Protein AF-A0A2Z6SCY9-F1 (afdb_monomer_lite)

Foldseek 3Di:
DDDDDDDDDDDDDDDDDDDDDDDDDDDDDDDDDDDDDDPPVNVVQVLQLVLLCLLCVLVVHDSVVRDRQPDVVSSVVSVVVSVVSVVVVVVVVVVVVVVPDDDDDDPPVVVVVVVVVVVVVVQVLQLVLLCLLCVLVVHDSVPRDRQPDPVSSVVSVVVSVVSVVVVVVVVVQVLQLVLLCLLCVLVVHDSVVGDRQPDPVSSVVSVVSSVVSVVVVVVVVVVVVVVVVVVVVVVVVVVVVVVVVVVVVVPPPDPDDDDDDPVVVVVVVVVVVVVPDDDDDDDDPPPPPPPPDDQFFEEEEEQAFDPQSQVVVLVQLLLLVLAVHAYEYFQDDPACPSVCCVVVVCVLVAPCDQDPVVDRGRRHDHDGDDPDDPLRQGFEYEYEAYDPPCVNRPPSVSSLVSLLVVLVVCQVLLHEYEAEANRLVSVQVSLVWDKDFWFLQADPDDWDQDSHRATPPQAFAFFKDFDCPDPLVCQLPNPPPDSPDDDPDGDTFHGHHRMATDPVDGRPQKDQGMWTHHDPRHDDPGDTDGRTRAWMWGPDGRTYIRGNTDLSSADPPPPSNSSSSSNSNSSSVSRRVSSVVSVVVVVVVVVVVVVVVVVVVVVVVVVVVPPPPVVVVVVVVVVDDPDDDPPPPPDDDDDDDDDPDDDDDDDDPPPVVVVVVVVVVVVVVPPPPPPPPPDDDDDDDDDDDDDDDDDDDDDPDPDPDDDPVVVVVVVVVVVVVVVVVVVVVVVVPPDDDDD

InterPro domains:
  IPR011697 Peptidase C26 [PF07722] (396-552)
  IPR029062 Class I glutamine amidotransferase-like [G3DSA:3.40.50.880] (366-578)
  IPR029062 Class I glutamine amidotransferase-like [SSF52317] (380-576)

Radius of gyration: 39.44 Å; chains: 1; bounding box: 108×110×144 Å

Organism: NCBI:txid94130

Secondary structure (DSSP, 8-state):
-----PPPP-PPPP-------------------------HHHHHHHHHHHHHHHHHHHHTS-GGGSPP--SHHHHHHHHHHHHHHHHHHHHHHHHHTTSS---S--HHHHHHHHHHHHHHHHHHHHHHHHHHHHHHHTS-GGGSPP--SHHHHHHHHHHHHHHHHHHHHHHHHHHHHHHHHHHHHHHTS-GGGSPP--SHHHHHHHHHHHHHHHHHHHHHHHHHHHHHHHHHHHHHHHHHHHHHHHHHHT------------HHHHHHHHHHHTTS------S-------PPP-PPPPEEEE----TTSHHHHHHHHHHHHHH---EEEES-SS-THHHHHHHH-GGG----SS-BTTB-SPPPPEE------TT----EEEE----S-GGGSTTHHHHHHHHHHHHHHHHHHT--EEEETHHHHHHHHHTT--EEE-SS-B-SS--EE-TTSPEE---EEEEEEE-TTSHHHHHHH-TT--TT---SSPPEEE-B-SEEE-TTS--TTEEEEEEEE--TTPPTT--PPTT-EEEEEESSSS-EEEESS-GGG--TTSTTHHHHHHHHHHHHHHHHHHHHHHHHHHHHHHHHHHHHHHHHHHHHHHHHHSS--HHHHHHHHHTS-----TTSSSS--------SS--------SHHHHHHHHHHHHGGGSSSSSSSS-----------------------S--SS-SHHHHHHHHHHHHHHHHHHHHHHHHHHS-----

Sequence (739 aa):
MSYSTKAKKKRLPKNDSIKDWDTETLVSFDGVYSQGMSSHQARSAELRQRVRKRLAELRGVDPNSIPYPRSNIDLTEYEKEIQYLEGKLLFCQANSAKQVHYPHSGILEHINLEEKSHQARSAELRQQVRNRLAELKNVDPSSIPYPRSNIKLTEYENEIQYLEENSHQARSAELRQQVRNRLAELKGVDPNSIPYPRSNIKLTEYENKILRLEIEERGCQERLQLEKLEKKLKELEDQEKNSFNNLKKYSIVDNRAYRFSDDNKEQNQNIIDNLGTVGSDNNKIKLSRRIPAKFDAIVDISYREDKEGKSAFWDHYTFQRITHYPTRVVGTTNDAKLLKDVIYDITYGLPISPTDSYNFKPTPPILKLYPYPSNDLHGLLLIPGSHSNISECPNYEVRKRNEEKLINDAWNRGRPVLGICDGALEIWKLFGGKEVKVHHHSWEMMPYLTKNGRVGHNVTMHGLRIHSSSMLADAMYGKTINKNSTFVTPPVTNSVHTTAMCSSIIPSNMKIVARSSQCDKKPINREPEDNVTEAVETCYGAPMLLIQWHPEAFNSDDRDGKYHQNILIYMAKAGDTYYWKQKMHLELKNEFRLENKFSRLSSFNILKSDIPSLEQKINEYDNKSDMPSYKQKINDKTDIPSLKQKISENDNKSDMLNLKQKLTNEGKKYQSTTEEQAEHQTSSQFSLNQAVNFVPVFSHVYSYYDTSKMNEIAKKNDAEKTKQINSTFRKAHSGKWDE

pLDDT: mean 73.48, std 23.64, range [25.78, 98.69]

Structure (mmCIF, N/CA/C/O backbone):
data_AF-A0A2Z6SCY9-F1
#
_entry.id   AF-A0A2Z6SCY9-F1
#
loop_
_atom_site.group_PDB
_atom_site.id
_atom_site.type_symbol
_atom_site.label_atom_id
_atom_site.label_alt_id
_atom_site.label_comp_id
_atom_site.label_asym_id
_atom_site.label_entity_id
_atom_site.label_seq_id
_atom_site.pdbx_PDB_ins_code
_atom_site.Cartn_x
_atom_site.Cartn_y
_atom_site.Cartn_z
_atom_site.occupancy
_atom_site.B_iso_or_equiv
_atom_site.auth_seq_id
_atom_site.auth_comp_id
_atom_site.auth_asym_id
_atom_site.auth_atom_id
_atom_site.pdbx_PDB_model_num
ATOM 1 N N . MET A 1 1 ? -70.497 -52.153 9.130 1.00 38.00 1 MET A N 1
ATOM 2 C CA . MET A 1 1 ? -69.418 -52.992 9.691 1.00 38.00 1 MET A CA 1
ATOM 3 C C . MET A 1 1 ? -68.566 -52.122 10.598 1.00 38.00 1 MET A C 1
ATOM 5 O O . MET A 1 1 ? -68.105 -51.075 10.174 1.00 38.00 1 MET A O 1
ATOM 9 N N . SER A 1 2 ? -68.511 -52.509 11.867 1.00 30.36 2 SER A N 1
ATOM 10 C CA . SER A 1 2 ? -67.968 -51.796 13.030 1.00 30.36 2 SER A CA 1
ATOM 11 C C . SER A 1 2 ? -66.671 -52.471 13.468 1.00 30.36 2 SER A C 1
ATOM 13 O O . SER A 1 2 ? -66.671 -53.689 13.422 1.00 30.36 2 SER A O 1
ATOM 15 N N . TYR A 1 3 ? -65.665 -51.700 13.907 1.00 31.69 3 TYR A N 1
ATOM 16 C CA . TYR A 1 3 ? -64.633 -51.942 14.953 1.00 31.69 3 TYR A CA 1
ATOM 17 C C . TYR A 1 3 ? -63.688 -50.717 14.864 1.00 31.69 3 TYR A C 1
ATOM 19 O O . TYR A 1 3 ? -63.081 -50.508 13.824 1.00 31.69 3 TYR A O 1
ATOM 27 N N . SER A 1 4 ? -63.648 -49.709 15.745 1.00 32.12 4 SER A N 1
ATOM 28 C CA . SER A 1 4 ? -63.436 -49.619 17.201 1.00 32.12 4 SER A CA 1
ATOM 29 C C . SER A 1 4 ? -62.164 -50.297 17.712 1.00 32.12 4 SER A C 1
ATOM 31 O O . SER A 1 4 ? -62.182 -51.483 18.019 1.00 32.12 4 SER A O 1
ATOM 33 N N . THR A 1 5 ? -61.107 -49.502 17.929 1.00 36.00 5 THR A N 1
ATOM 34 C CA . THR A 1 5 ? -60.081 -49.796 18.943 1.00 36.00 5 THR A CA 1
ATOM 35 C C . THR A 1 5 ? -59.537 -48.520 19.585 1.00 36.00 5 THR A C 1
ATOM 37 O O . THR A 1 5 ? -59.213 -47.535 18.930 1.00 36.00 5 THR A O 1
ATOM 40 N N . LYS A 1 6 ? -59.498 -48.577 20.917 1.00 33.44 6 LYS A N 1
ATOM 41 C CA . LYS A 1 6 ? -59.224 -47.532 21.907 1.00 33.44 6 LYS A CA 1
ATOM 42 C C . LYS A 1 6 ? -57.719 -47.275 22.060 1.00 33.44 6 LYS A C 1
ATOM 44 O O . LYS A 1 6 ? -56.969 -48.228 22.242 1.00 33.44 6 LYS A O 1
ATOM 49 N N . ALA A 1 7 ? -57.301 -46.011 22.162 1.00 34.81 7 ALA A N 1
ATOM 50 C CA . ALA A 1 7 ? -55.987 -45.643 22.697 1.00 34.81 7 ALA A CA 1
ATOM 51 C C . ALA A 1 7 ? -56.117 -45.211 24.172 1.00 34.81 7 ALA A C 1
ATOM 53 O O . ALA A 1 7 ? -56.809 -44.247 24.503 1.00 34.81 7 ALA A O 1
ATOM 54 N N . LYS A 1 8 ? -55.479 -45.970 25.073 1.00 34.03 8 LYS A N 1
ATOM 55 C CA . LYS A 1 8 ? -55.434 -45.729 26.524 1.00 34.03 8 LYS A CA 1
ATOM 56 C C . LYS A 1 8 ? -54.445 -44.605 26.861 1.00 34.03 8 LYS A C 1
ATOM 58 O O . LYS A 1 8 ? -53.267 -44.684 26.534 1.00 34.03 8 LYS A O 1
ATOM 63 N N . LYS A 1 9 ? -54.928 -43.614 27.611 1.00 35.47 9 LYS A N 1
ATOM 64 C CA . LYS A 1 9 ? -54.158 -42.558 28.284 1.00 35.47 9 LYS A CA 1
ATOM 65 C C . LYS A 1 9 ? -53.468 -43.164 29.519 1.00 35.47 9 LYS A C 1
ATOM 67 O O . LYS A 1 9 ? -54.166 -43.647 30.410 1.00 35.47 9 LYS A O 1
ATOM 72 N N . LYS A 1 10 ? -52.131 -43.157 29.595 1.00 34.88 10 LYS A N 1
ATOM 73 C CA . LYS A 1 10 ? -51.372 -43.600 30.785 1.00 34.88 10 LYS A CA 1
ATOM 74 C C . LYS A 1 10 ? -50.625 -42.407 31.393 1.00 34.88 10 LYS A C 1
ATOM 76 O O . LYS A 1 10 ? -49.904 -41.703 30.695 1.00 34.88 10 LYS A O 1
ATOM 81 N N . ARG A 1 11 ? -50.886 -42.154 32.681 1.00 30.88 11 ARG A N 1
ATOM 82 C CA . ARG A 1 11 ? -50.279 -41.107 33.521 1.00 30.88 11 ARG A CA 1
ATOM 83 C C . ARG A 1 11 ? -48.803 -41.427 33.808 1.00 30.88 11 ARG A C 1
ATOM 85 O O . ARG A 1 11 ? -48.486 -42.576 34.098 1.00 30.88 11 ARG A O 1
ATOM 92 N N . LEU A 1 12 ? -47.953 -40.400 33.778 1.00 33.16 12 LEU A N 1
ATOM 93 C CA . LEU A 1 12 ? -46.573 -40.396 34.285 1.00 33.16 12 LEU A CA 1
ATOM 94 C C . LEU A 1 12 ? -46.558 -40.161 35.809 1.00 33.16 12 LEU A C 1
ATOM 96 O O . LEU A 1 12 ? -47.334 -39.316 36.270 1.00 33.16 12 LEU A O 1
ATOM 100 N N . PRO A 1 13 ? -45.672 -40.814 36.585 1.00 41.22 13 PRO A N 1
ATOM 101 C CA . PRO A 1 13 ? -45.295 -40.353 37.913 1.00 41.22 13 PRO A CA 1
ATOM 102 C C . PRO A 1 13 ? -44.031 -39.474 37.879 1.00 41.22 13 PRO A C 1
ATOM 104 O O . PRO A 1 13 ? -43.194 -39.577 36.983 1.00 41.22 13 PRO A O 1
ATOM 107 N N . LYS A 1 14 ? -43.951 -38.581 38.870 1.00 35.62 14 LYS A N 1
ATOM 108 C CA . LYS A 1 14 ? -42.855 -37.647 39.158 1.00 35.62 14 LYS A CA 1
ATOM 109 C C . LYS A 1 14 ? -41.693 -38.338 39.889 1.00 35.62 14 LYS A C 1
ATOM 111 O O . LYS A 1 14 ? -41.958 -39.215 40.698 1.00 35.62 14 LYS A O 1
ATOM 116 N N . ASN A 1 15 ? -40.498 -37.783 39.651 1.00 36.50 15 ASN A N 1
ATOM 117 C CA . ASN A 1 15 ? -39.281 -37.708 40.479 1.00 36.50 15 ASN A CA 1
ATOM 118 C C . ASN A 1 15 ? -38.674 -39.004 41.049 1.00 36.50 15 ASN A C 1
ATOM 120 O O . ASN A 1 15 ? -39.297 -39.663 41.868 1.00 36.50 15 ASN A O 1
ATOM 124 N N . ASP A 1 16 ? -37.404 -39.277 40.714 1.00 30.39 16 ASP A N 1
ATOM 125 C CA . ASP A 1 16 ? -36.296 -39.088 41.669 1.00 30.39 16 ASP A CA 1
ATOM 126 C C . ASP A 1 16 ? -34.888 -39.259 41.056 1.00 30.39 16 ASP A C 1
ATOM 128 O O . ASP A 1 16 ? -34.667 -40.017 40.118 1.00 30.39 16 ASP A O 1
ATOM 132 N N . SER A 1 17 ? -33.972 -38.484 41.649 1.00 30.36 17 SER A N 1
ATOM 133 C CA . SER A 1 17 ? -32.514 -38.621 41.823 1.00 30.36 17 SER A CA 1
ATOM 134 C C . SER A 1 17 ? -31.556 -38.945 40.661 1.00 30.36 17 SER A C 1
ATOM 136 O O . SER A 1 17 ? -31.563 -40.010 40.055 1.00 30.36 17 SER A O 1
ATOM 138 N N . ILE A 1 18 ? -30.599 -38.025 40.535 1.00 42.75 18 ILE A N 1
ATOM 139 C CA . ILE A 1 18 ? -29.248 -38.115 39.966 1.00 42.75 18 ILE A CA 1
ATOM 140 C C . ILE A 1 18 ? -28.505 -39.389 40.410 1.00 42.75 18 ILE A C 1
ATOM 142 O O . ILE A 1 18 ? -28.385 -39.615 41.614 1.00 42.75 18 ILE A O 1
ATOM 146 N N . LYS A 1 19 ? -27.927 -40.125 39.447 1.00 32.66 19 LYS A N 1
ATOM 147 C CA . LYS A 1 19 ? -26.620 -40.811 39.529 1.00 32.66 19 LYS A CA 1
ATOM 148 C C . LYS A 1 19 ? -26.147 -41.272 38.139 1.00 32.66 19 LYS A C 1
ATOM 150 O O . LYS A 1 19 ? -26.947 -41.765 37.353 1.00 32.66 19 LYS A O 1
ATOM 155 N N . ASP A 1 20 ? -24.864 -41.019 37.888 1.00 36.72 20 ASP A N 1
ATOM 156 C CA . ASP A 1 20 ? -23.886 -41.698 37.023 1.00 36.72 20 ASP A CA 1
ATOM 157 C C . ASP A 1 20 ? -24.353 -42.304 35.689 1.00 36.72 20 ASP A C 1
ATOM 159 O O . ASP A 1 20 ? -25.077 -43.294 35.647 1.00 36.72 20 ASP A O 1
ATOM 163 N N . TRP A 1 21 ? -23.844 -41.747 34.583 1.00 32.38 21 TRP A N 1
ATOM 164 C CA . TRP A 1 21 ? -23.848 -42.396 33.269 1.00 32.38 21 TRP A CA 1
ATOM 165 C C . TRP A 1 21 ? -22.417 -42.489 32.744 1.00 32.38 21 TRP A C 1
ATOM 167 O O . TRP A 1 21 ? -21.865 -41.511 32.236 1.00 32.38 21 TRP A O 1
ATOM 177 N N . ASP A 1 22 ? -21.859 -43.691 32.868 1.00 36.31 22 ASP A N 1
ATOM 178 C CA . ASP A 1 22 ? -20.772 -44.180 32.030 1.00 36.31 22 ASP A CA 1
ATOM 179 C C . ASP A 1 22 ? -21.314 -44.593 30.653 1.00 36.31 22 ASP A C 1
ATOM 181 O O . ASP A 1 22 ? -22.437 -45.073 30.487 1.00 36.31 22 ASP A O 1
ATOM 185 N N . THR A 1 23 ? -20.488 -44.336 29.649 1.00 43.97 23 THR A N 1
ATOM 186 C CA . THR A 1 23 ? -20.674 -44.604 28.223 1.00 43.97 23 THR A CA 1
ATOM 187 C C . THR A 1 23 ? -20.516 -46.083 27.881 1.00 43.97 23 THR A C 1
ATOM 189 O O . THR A 1 23 ? -19.570 -46.680 28.370 1.00 43.97 23 THR A O 1
ATOM 192 N N . GLU A 1 24 ? -21.344 -46.612 26.966 1.00 37.41 24 GLU A N 1
ATOM 193 C CA . GLU A 1 24 ? -20.949 -47.455 25.809 1.00 37.41 24 GLU A CA 1
ATOM 194 C C . GLU A 1 24 ? -22.153 -48.206 25.212 1.00 37.41 24 GLU A C 1
ATOM 196 O O . GLU A 1 24 ? -22.493 -49.299 25.649 1.00 37.41 24 GLU A O 1
ATOM 201 N N . THR A 1 25 ? -22.793 -47.658 24.168 1.00 32.53 25 THR A N 1
ATOM 202 C CA . THR A 1 25 ? -23.386 -48.456 23.070 1.00 32.53 25 THR A CA 1
ATOM 203 C C . THR A 1 25 ? -23.698 -47.536 21.883 1.00 32.53 25 THR A C 1
ATOM 205 O O . THR A 1 25 ? -24.660 -46.772 21.918 1.00 32.53 25 THR A O 1
ATOM 208 N N . LEU A 1 26 ? -22.890 -47.581 20.819 1.00 30.33 26 LEU A N 1
ATOM 209 C CA . LEU A 1 26 ? -23.232 -46.979 19.525 1.00 30.33 26 LEU A CA 1
ATOM 210 C C . LEU A 1 26 ? -23.677 -48.097 18.584 1.00 30.33 26 LEU A C 1
ATOM 212 O O . LEU A 1 26 ? -22.860 -48.825 18.026 1.00 30.33 26 LEU A O 1
ATOM 216 N N . VAL A 1 27 ? -24.994 -48.230 18.447 1.00 31.98 27 VAL A N 1
ATOM 217 C CA . VAL A 1 27 ? -25.642 -48.985 17.374 1.00 31.98 27 VAL A CA 1
ATOM 218 C C . VAL A 1 27 ? -25.696 -48.087 16.139 1.00 31.98 27 VAL A C 1
ATOM 220 O O . VAL A 1 27 ? -26.106 -46.928 16.216 1.00 31.98 27 VAL A O 1
ATOM 223 N N . SER A 1 28 ? -25.263 -48.633 15.008 1.00 37.03 28 SER A N 1
ATOM 224 C CA . SER A 1 28 ? -25.367 -48.056 13.672 1.00 37.03 28 SER A CA 1
ATOM 225 C C . SER A 1 28 ? -26.826 -47.790 13.291 1.00 37.03 28 SER A C 1
ATOM 227 O O . SER A 1 28 ? -27.664 -48.689 13.347 1.00 37.03 28 SER A O 1
ATOM 229 N N . PHE A 1 29 ? -27.130 -46.563 12.865 1.00 30.34 29 PHE A N 1
ATOM 230 C CA . PHE A 1 29 ? -28.414 -46.229 12.250 1.00 30.34 29 PHE A CA 1
ATOM 231 C C . PHE A 1 29 ? -28.194 -45.298 11.053 1.00 30.34 29 PHE A C 1
ATOM 233 O O . PHE A 1 29 ? -27.925 -44.107 11.208 1.00 30.34 29 PHE A O 1
ATOM 240 N N . ASP A 1 30 ? -28.310 -45.878 9.860 1.00 35.66 30 ASP A N 1
ATOM 241 C CA . ASP A 1 30 ? -28.522 -45.168 8.603 1.00 35.66 30 ASP A CA 1
ATOM 242 C C . ASP A 1 30 ? -29.991 -44.730 8.519 1.00 35.66 30 ASP A C 1
ATOM 244 O O . ASP A 1 30 ? -30.896 -45.547 8.696 1.00 35.66 30 ASP A O 1
ATOM 248 N N . GLY A 1 31 ? -30.249 -43.455 8.205 1.00 32.84 31 GLY A N 1
ATOM 249 C CA . GLY A 1 31 ? -31.583 -43.037 7.770 1.00 32.84 31 GLY A CA 1
ATOM 250 C C . GLY A 1 31 ? -31.965 -41.573 7.993 1.00 32.84 31 GLY A C 1
ATOM 251 O O . GLY A 1 31 ? -32.347 -41.184 9.088 1.00 32.84 31 GLY A O 1
ATOM 252 N N . VAL A 1 32 ? -32.017 -40.836 6.877 1.00 32.22 32 VAL A N 1
ATOM 253 C CA . VAL A 1 32 ? -32.925 -39.706 6.580 1.00 32.22 32 VAL A CA 1
ATOM 254 C C . VAL A 1 32 ? -32.706 -38.403 7.373 1.00 32.22 32 VAL A C 1
ATOM 256 O O . VAL A 1 32 ? -33.233 -38.183 8.459 1.00 32.22 32 VAL A O 1
ATOM 259 N N . TYR A 1 33 ? -31.986 -37.468 6.743 1.00 34.81 33 TYR A N 1
ATOM 260 C CA . TYR A 1 33 ? -31.791 -36.097 7.220 1.00 34.81 33 TYR A CA 1
ATOM 261 C C . TYR A 1 33 ? -33.100 -35.292 7.232 1.00 34.81 33 TYR A C 1
ATOM 263 O O . TYR A 1 33 ? -33.605 -34.887 6.185 1.00 34.81 33 TYR A O 1
ATOM 271 N N . SER A 1 34 ? -33.583 -34.959 8.432 1.00 34.12 34 SER A N 1
ATOM 272 C CA . SER A 1 34 ? -34.426 -33.784 8.652 1.00 34.12 34 SER A CA 1
ATOM 273 C C . SER A 1 34 ? -33.546 -32.563 8.925 1.00 34.12 34 SER A C 1
ATOM 275 O O . SER A 1 34 ? -32.737 -32.547 9.854 1.00 34.12 34 SER A O 1
ATOM 277 N N . GLN A 1 35 ? -33.721 -31.530 8.114 1.00 46.91 35 GLN A N 1
ATOM 278 C CA . GLN A 1 35 ? -33.085 -30.224 8.227 1.00 46.91 35 GLN A CA 1
ATOM 279 C C . GLN A 1 35 ? -33.635 -29.495 9.470 1.00 46.91 35 GLN A C 1
ATOM 281 O O . GLN A 1 35 ? -34.780 -29.050 9.474 1.00 46.91 35 GLN A O 1
ATOM 286 N N . GLY A 1 36 ? -32.844 -29.384 10.541 1.00 42.56 36 GLY A N 1
ATOM 287 C CA . GLY A 1 36 ? -33.284 -28.710 11.766 1.00 42.56 36 GLY A CA 1
ATOM 288 C C . GLY A 1 36 ? -32.149 -28.442 12.752 1.00 42.56 36 GLY A C 1
ATOM 289 O O . GLY A 1 36 ? -31.719 -29.342 13.455 1.00 42.56 36 GLY A O 1
ATOM 290 N N . MET A 1 37 ? -31.680 -27.189 12.783 1.00 39.03 37 MET A N 1
ATOM 291 C CA . MET A 1 37 ? -30.831 -26.563 13.813 1.00 39.03 37 MET A CA 1
ATOM 292 C C . MET A 1 37 ? -29.622 -27.381 14.317 1.00 39.03 37 MET A C 1
ATOM 294 O O . MET A 1 37 ? -29.708 -28.091 15.315 1.00 39.03 37 MET A O 1
ATOM 298 N N . SER A 1 38 ? -28.436 -27.190 13.714 1.00 46.97 38 SER A N 1
ATOM 299 C CA . SER A 1 38 ? -27.193 -27.700 14.317 1.00 46.97 38 SER A CA 1
ATOM 300 C C . SER A 1 38 ? -26.953 -26.971 15.644 1.00 46.97 38 SER A C 1
ATOM 302 O O . SER A 1 38 ? -26.599 -25.786 15.648 1.00 46.97 38 SER A O 1
ATOM 304 N N . SER A 1 39 ? -27.153 -27.658 16.766 1.00 71.56 39 SER A N 1
ATOM 305 C CA . SER A 1 39 ? -26.831 -27.127 18.086 1.00 71.56 39 SER A CA 1
ATOM 306 C C . SER A 1 39 ? -25.344 -26.748 18.141 1.00 71.56 39 SER A C 1
ATOM 308 O O . SER A 1 39 ? -24.491 -27.377 17.513 1.00 71.56 39 SER A O 1
ATOM 310 N N . HIS A 1 40 ? -25.006 -25.698 18.890 1.00 69.94 40 HIS A N 1
ATOM 311 C CA . HIS A 1 40 ? -23.622 -25.253 19.107 1.00 69.94 40 HIS A CA 1
ATOM 312 C C . HIS A 1 40 ? -22.694 -26.403 19.562 1.00 69.94 40 HIS A C 1
ATOM 314 O O . HIS A 1 40 ? -21.503 -26.427 19.251 1.00 69.94 40 HIS A O 1
ATOM 320 N N . GLN A 1 41 ? -23.259 -27.397 20.250 1.00 75.44 41 GLN A N 1
ATOM 321 C CA . GLN A 1 41 ? -22.571 -28.610 20.686 1.00 75.44 41 GLN A CA 1
ATOM 322 C C . GLN A 1 41 ? -22.119 -29.494 19.515 1.00 75.44 41 GLN A C 1
ATOM 324 O O . GLN A 1 41 ? -20.990 -29.975 19.543 1.00 75.44 41 GLN A O 1
ATOM 329 N N . ALA A 1 42 ? -22.928 -29.644 18.459 1.00 75.56 42 ALA A N 1
ATOM 330 C CA . ALA A 1 42 ? -22.555 -30.426 17.277 1.00 75.56 42 ALA A CA 1
ATOM 331 C C . ALA A 1 42 ? -21.352 -29.809 16.543 1.00 75.56 42 ALA A C 1
ATOM 333 O O . ALA A 1 42 ? -20.407 -30.512 16.193 1.00 75.56 42 ALA A O 1
ATOM 334 N N . ARG A 1 43 ? -21.333 -28.475 16.401 1.00 83.75 43 ARG A N 1
ATOM 335 C CA . ARG A 1 43 ? -20.198 -27.754 15.794 1.00 83.75 43 ARG A CA 1
ATOM 336 C C . ARG A 1 43 ? -18.929 -27.851 16.639 1.00 83.75 43 ARG A C 1
ATOM 338 O O . ARG A 1 43 ? -17.842 -28.018 16.095 1.00 83.75 43 ARG A O 1
ATOM 345 N N . SER A 1 44 ? -19.058 -27.768 17.967 1.00 89.75 44 SER A N 1
ATOM 346 C CA . SER A 1 44 ? -17.915 -27.944 18.870 1.00 89.75 44 SER A CA 1
ATOM 347 C C . SER A 1 44 ? -17.361 -29.370 18.809 1.00 89.75 44 SER A C 1
ATOM 349 O O . SER A 1 44 ? -16.145 -29.544 18.803 1.00 89.75 44 SER A O 1
ATOM 351 N N . ALA A 1 45 ? -18.226 -30.382 18.709 1.00 92.88 45 ALA A N 1
ATOM 352 C CA . ALA A 1 45 ? -17.797 -31.770 18.588 1.00 92.88 45 ALA A CA 1
ATOM 353 C C . ALA A 1 45 ? -17.079 -32.052 17.257 1.00 92.88 45 ALA A C 1
ATOM 355 O O . ALA A 1 45 ? -16.042 -32.714 17.238 1.00 92.88 45 ALA A O 1
ATOM 356 N N . GLU A 1 46 ? -17.577 -31.488 16.155 1.00 95.62 46 GLU A N 1
ATOM 357 C CA . GLU A 1 46 ? -16.940 -31.613 14.842 1.00 95.62 46 GLU A CA 1
ATOM 358 C C . GLU A 1 46 ? -15.542 -30.974 14.819 1.00 95.62 46 GLU A C 1
ATOM 360 O O . GLU A 1 46 ? -14.587 -31.582 14.333 1.00 95.62 46 GLU A O 1
ATOM 365 N N . LEU A 1 47 ? -15.395 -29.777 15.403 1.00 95.12 47 LEU A N 1
ATOM 366 C CA . LEU A 1 47 ? -14.099 -29.104 15.519 1.00 95.12 47 LEU A CA 1
ATOM 367 C C . LEU A 1 47 ? -13.094 -29.951 16.313 1.00 95.12 47 LEU A C 1
ATOM 369 O O . LEU A 1 47 ? -11.962 -30.142 15.875 1.00 95.12 47 LEU A O 1
ATOM 373 N N . ARG A 1 48 ? -13.522 -30.509 17.450 1.00 97.69 48 ARG A N 1
ATOM 374 C CA . ARG A 1 48 ? -12.690 -31.366 18.310 1.00 97.69 48 ARG A CA 1
ATOM 375 C C . ARG A 1 48 ? -12.234 -32.635 17.594 1.00 97.69 48 ARG A C 1
ATOM 377 O O . ARG A 1 48 ? -11.059 -32.984 17.684 1.00 97.69 48 ARG A O 1
ATOM 384 N N . GLN A 1 49 ? -13.123 -33.289 16.839 1.00 97.12 49 GLN A N 1
ATOM 385 C CA . GLN A 1 49 ? -12.751 -34.438 16.005 1.00 97.12 49 GLN A CA 1
ATOM 386 C C . GLN A 1 49 ? -11.743 -34.055 14.917 1.00 97.12 49 GLN A C 1
ATOM 388 O O . GLN A 1 49 ? -10.785 -34.787 14.676 1.00 97.12 49 GLN A O 1
ATOM 393 N N . ARG A 1 50 ? -11.923 -32.892 14.280 1.00 97.19 50 ARG A N 1
ATOM 394 C CA . ARG A 1 50 ? -11.020 -32.409 13.230 1.00 97.19 50 ARG A CA 1
ATOM 395 C C . ARG A 1 50 ? -9.612 -32.146 13.765 1.00 97.19 50 ARG A C 1
ATOM 397 O O . ARG A 1 50 ? -8.646 -32.604 13.160 1.00 97.19 50 ARG A O 1
ATOM 404 N N . VAL A 1 51 ? -9.504 -31.463 14.905 1.00 97.75 51 VAL A N 1
ATOM 405 C CA . VAL A 1 51 ? -8.220 -31.192 15.571 1.00 97.75 51 VAL A CA 1
ATOM 406 C C . VAL A 1 51 ? -7.545 -32.499 15.996 1.00 97.75 51 VAL A C 1
ATOM 408 O O . VAL A 1 51 ? -6.382 -32.720 15.671 1.00 97.75 51 VAL A O 1
ATOM 411 N N . ARG A 1 52 ? -8.290 -33.420 16.623 1.00 98.19 52 ARG A N 1
ATOM 412 C CA . ARG A 1 52 ? -7.788 -34.748 17.016 1.00 98.19 52 ARG A CA 1
ATOM 413 C C . ARG A 1 52 ? -7.236 -35.537 15.823 1.00 98.19 52 ARG A C 1
ATOM 415 O O . ARG A 1 52 ? -6.130 -36.063 15.899 1.00 98.19 52 ARG A O 1
ATOM 422 N N . LYS A 1 53 ? -7.976 -35.585 14.709 1.00 97.69 53 LYS A N 1
ATOM 423 C CA . LYS A 1 53 ? -7.548 -36.280 13.486 1.00 97.69 53 LYS A CA 1
ATOM 424 C C . LYS A 1 53 ? -6.284 -35.658 12.889 1.00 97.69 53 LYS A C 1
ATOM 426 O O . LYS A 1 53 ? -5.367 -36.388 12.530 1.00 97.69 53 LYS A O 1
ATOM 431 N N . ARG A 1 54 ? -6.204 -34.326 12.830 1.00 97.50 54 ARG A N 1
ATOM 432 C CA . ARG A 1 54 ? -5.031 -33.629 12.286 1.00 97.50 54 ARG A CA 1
ATOM 433 C C . ARG A 1 54 ? -3.775 -33.862 13.125 1.00 97.50 54 ARG A C 1
ATOM 435 O O . ARG A 1 54 ? -2.704 -34.090 12.569 1.00 97.50 54 ARG A O 1
ATOM 442 N N . LEU A 1 55 ? -3.903 -33.843 14.451 1.00 98.00 55 LEU A N 1
ATOM 443 C CA . LEU A 1 55 ? -2.783 -34.137 15.343 1.00 98.00 55 LEU A CA 1
ATOM 444 C C . LEU A 1 55 ? -2.289 -35.584 15.170 1.00 98.00 55 LEU A C 1
ATOM 446 O O . LEU A 1 55 ? -1.084 -35.824 15.172 1.00 98.00 55 LEU A O 1
ATOM 450 N N . ALA A 1 56 ? -3.204 -36.533 14.956 1.00 97.44 56 ALA A N 1
ATOM 451 C CA . ALA A 1 56 ? -2.873 -37.932 14.689 1.00 97.44 56 ALA A CA 1
ATOM 452 C C . ALA A 1 56 ? -2.127 -38.118 13.364 1.00 97.44 56 ALA A C 1
ATOM 454 O O . ALA A 1 56 ? -1.107 -38.803 13.341 1.00 97.44 56 ALA A O 1
ATOM 455 N N . GLU A 1 57 ? -2.562 -37.437 12.300 1.00 96.75 57 GLU A N 1
ATOM 456 C CA . GLU A 1 57 ? -1.850 -37.406 11.014 1.00 96.75 57 GLU A CA 1
ATOM 457 C C . GLU A 1 57 ? -0.410 -36.895 11.171 1.00 96.75 57 GLU A C 1
ATOM 459 O O . GLU A 1 57 ? 0.519 -37.503 10.646 1.00 96.75 57 GLU A O 1
ATOM 464 N N . LEU A 1 58 ? -0.207 -35.808 11.924 1.00 96.25 58 LEU A N 1
ATOM 465 C CA . LEU A 1 58 ? 1.120 -35.214 12.129 1.00 96.25 58 LEU A CA 1
ATOM 466 C C . LEU A 1 58 ? 2.033 -36.061 13.024 1.00 96.25 58 LEU A C 1
ATOM 468 O O . LEU A 1 58 ? 3.249 -36.039 12.846 1.00 96.25 58 LEU A O 1
ATOM 472 N N . ARG A 1 59 ? 1.462 -36.812 13.973 1.00 97.31 59 ARG A N 1
ATOM 473 C CA . ARG A 1 59 ? 2.199 -37.758 14.827 1.00 97.31 59 ARG A CA 1
ATOM 474 C C . ARG A 1 59 ? 2.401 -39.135 14.178 1.00 97.31 59 ARG A C 1
ATOM 476 O O . ARG A 1 59 ? 3.191 -39.917 14.695 1.00 97.31 59 ARG A O 1
ATOM 483 N N . GLY A 1 60 ? 1.704 -39.440 13.080 1.00 95.62 60 GLY A N 1
ATOM 484 C CA . GLY A 1 60 ? 1.735 -40.757 12.437 1.00 95.62 60 GLY A CA 1
ATOM 485 C C . GLY A 1 60 ? 1.073 -41.863 13.269 1.00 95.62 60 GLY A C 1
ATOM 486 O O . GLY A 1 60 ? 1.548 -42.995 13.261 1.00 95.62 60 GLY A O 1
ATOM 487 N N . VAL A 1 61 ? 0.007 -41.542 14.011 1.00 97.44 61 VAL A N 1
ATOM 488 C CA . VAL A 1 61 ? -0.724 -42.484 14.885 1.00 97.44 61 VAL A CA 1
ATOM 489 C C . VAL A 1 61 ? -2.206 -42.569 14.509 1.00 97.44 61 VAL A C 1
ATOM 491 O O . VAL A 1 61 ? -2.711 -41.735 13.759 1.00 97.44 61 VAL A O 1
ATOM 494 N N . ASP A 1 62 ? -2.925 -43.570 15.024 1.00 94.25 62 ASP A N 1
ATOM 495 C CA . ASP A 1 62 ? -4.373 -43.691 14.810 1.00 94.25 62 ASP A CA 1
ATOM 496 C C . ASP A 1 62 ? -5.136 -42.543 15.514 1.00 94.25 62 ASP A C 1
ATOM 498 O O . ASP A 1 62 ? -4.861 -42.247 16.679 1.00 94.25 62 ASP A O 1
ATOM 502 N N . PRO A 1 63 ? -6.131 -41.891 14.879 1.00 94.56 63 PRO A N 1
ATOM 503 C CA . PRO A 1 63 ? -6.908 -40.824 15.517 1.00 94.56 63 PRO A CA 1
ATOM 504 C C . PRO A 1 63 ? -7.552 -41.218 16.849 1.00 94.56 63 PRO A C 1
ATOM 506 O O . PRO A 1 63 ? -7.701 -40.368 17.730 1.00 94.56 63 PRO A O 1
ATOM 509 N N . ASN A 1 64 ? -7.916 -42.490 17.026 1.00 94.69 64 ASN A N 1
ATOM 510 C CA . ASN A 1 64 ? -8.530 -42.977 18.253 1.00 94.69 64 ASN A CA 1
ATOM 511 C C . ASN A 1 64 ? -7.530 -43.135 19.405 1.00 94.69 64 ASN A C 1
ATOM 513 O O . ASN A 1 64 ? -7.961 -43.131 20.558 1.00 94.69 64 ASN A O 1
ATOM 517 N N . SER A 1 65 ? -6.221 -43.197 19.128 1.00 95.06 65 SER A N 1
ATOM 518 C CA . SER A 1 65 ? -5.185 -43.265 20.167 1.00 95.06 65 SER A CA 1
ATOM 519 C C . SER A 1 65 ? -4.867 -41.904 20.795 1.00 95.06 65 SER A C 1
ATOM 521 O O . SER A 1 65 ? -4.274 -41.849 21.869 1.00 95.06 65 SER A O 1
ATOM 523 N N . ILE A 1 66 ? -5.266 -40.795 20.164 1.00 96.50 66 ILE A N 1
ATOM 524 C CA . ILE A 1 66 ? -5.209 -39.461 20.779 1.00 96.50 66 ILE A CA 1
ATOM 525 C C . ILE A 1 66 ? -6.457 -39.282 21.645 1.00 96.50 66 ILE A C 1
ATOM 527 O O . ILE A 1 66 ? -7.544 -39.522 21.134 1.00 96.50 66 ILE A O 1
ATOM 531 N N . PRO A 1 67 ? -6.386 -38.862 22.917 1.00 97.06 67 PRO A N 1
ATOM 532 C CA . PRO A 1 67 ? -7.581 -38.588 23.714 1.00 97.06 67 PRO A CA 1
ATOM 533 C C . PRO A 1 67 ? -8.501 -37.546 23.056 1.00 97.06 67 PRO A C 1
ATOM 535 O O . PRO A 1 67 ? -8.051 -36.604 22.411 1.00 97.06 67 PRO A O 1
ATOM 538 N N . TYR A 1 68 ? -9.818 -37.701 23.195 1.00 96.94 68 TYR A N 1
ATOM 539 C CA . TYR A 1 68 ? -10.748 -36.686 22.696 1.00 96.94 68 TYR A CA 1
ATOM 540 C C . TYR A 1 68 ? -10.652 -35.426 23.572 1.00 96.94 68 TYR A C 1
ATOM 542 O O . TYR A 1 68 ? -10.850 -35.552 24.783 1.00 96.94 68 TYR A O 1
ATOM 550 N N . PRO A 1 69 ? -10.396 -34.224 23.017 1.00 95.69 69 PRO A N 1
ATOM 551 C CA . PRO A 1 69 ? -10.251 -33.019 23.829 1.00 95.69 69 PRO A CA 1
ATOM 552 C C . PRO A 1 69 ? -11.610 -32.678 24.441 1.00 95.69 69 PRO A C 1
ATOM 554 O O . PRO A 1 69 ? -12.542 -32.306 23.720 1.00 95.69 69 PRO A O 1
ATOM 557 N N . ARG A 1 70 ? -11.754 -32.829 25.762 1.00 94.44 70 ARG A N 1
ATOM 558 C CA . ARG A 1 70 ? -13.034 -32.638 26.467 1.00 94.44 70 ARG A CA 1
ATOM 559 C C . ARG A 1 70 ? -13.234 -31.181 26.873 1.00 94.44 70 ARG A C 1
ATOM 561 O O . ARG A 1 70 ? -14.374 -30.727 26.959 1.00 94.44 70 ARG A O 1
ATOM 568 N N . SER A 1 71 ? -12.146 -30.433 27.058 1.00 95.56 71 SER A N 1
ATOM 569 C CA . SER A 1 71 ? -12.168 -29.019 27.436 1.00 95.56 71 SER A CA 1
ATOM 570 C C . SER A 1 71 ? -11.691 -28.098 26.301 1.00 95.56 71 SER A C 1
ATOM 572 O O . SER A 1 71 ? -11.067 -28.536 25.335 1.00 95.56 71 SER A O 1
ATOM 574 N N . ASN A 1 72 ? -12.009 -26.800 26.364 1.00 90.38 72 ASN A N 1
ATOM 575 C CA . ASN A 1 72 ? -11.435 -25.817 25.427 1.00 90.38 72 ASN A CA 1
ATOM 576 C C . ASN A 1 72 ? -9.921 -25.635 25.630 1.00 90.38 72 ASN A C 1
ATOM 578 O O . ASN A 1 72 ? -9.241 -25.206 24.702 1.00 90.38 72 ASN A O 1
ATOM 582 N N . ILE A 1 73 ? -9.407 -25.962 26.819 1.00 93.00 73 ILE A N 1
ATOM 583 C CA . ILE A 1 73 ? -7.978 -25.897 27.135 1.00 93.00 73 ILE A CA 1
ATOM 584 C C . ILE A 1 73 ? -7.254 -27.004 26.360 1.00 93.00 73 ILE A C 1
ATOM 586 O O . ILE A 1 73 ? -6.371 -26.680 25.575 1.00 93.00 73 ILE A O 1
ATOM 590 N N . ASP A 1 74 ? -7.734 -28.251 26.443 1.00 93.00 74 ASP A N 1
ATOM 591 C CA . ASP A 1 74 ? -7.184 -29.398 25.697 1.00 93.00 74 ASP A CA 1
ATOM 592 C C . ASP A 1 74 ? -7.204 -29.134 24.183 1.00 93.00 74 ASP A C 1
ATOM 594 O O . ASP A 1 74 ? -6.252 -29.431 23.467 1.00 93.00 74 ASP A O 1
ATOM 598 N N . LEU A 1 75 ? -8.299 -28.541 23.684 1.00 96.19 75 LEU A N 1
ATOM 599 C CA . LEU A 1 75 ? -8.433 -28.192 22.269 1.00 96.19 75 LEU A CA 1
ATOM 600 C C . LEU A 1 75 ? -7.366 -27.173 21.839 1.00 96.19 75 LEU A C 1
ATOM 602 O O . LEU A 1 75 ? -6.744 -27.344 20.796 1.00 96.19 75 LEU A O 1
ATOM 606 N N . THR A 1 76 ? -7.132 -26.152 22.668 1.00 91.88 76 THR A N 1
ATOM 607 C CA . THR A 1 76 ? -6.124 -25.113 22.413 1.00 91.88 76 THR A CA 1
ATOM 608 C C . THR A 1 76 ? -4.703 -25.681 22.488 1.00 91.88 76 THR A C 1
ATOM 610 O O . THR A 1 76 ? -3.833 -25.279 21.718 1.00 91.88 76 THR A O 1
ATOM 613 N N . GLU A 1 77 ? -4.441 -26.614 23.405 1.00 96.44 77 GLU A N 1
ATOM 614 C CA . GLU A 1 77 ? -3.150 -27.305 23.496 1.00 96.44 77 GLU A CA 1
ATOM 615 C C . GLU A 1 77 ? -2.874 -28.146 22.248 1.00 96.44 77 GLU A C 1
ATOM 617 O O . GLU A 1 77 ? -1.785 -28.055 21.681 1.00 96.44 77 GLU A O 1
ATOM 622 N N . TYR A 1 78 ? -3.877 -28.876 21.750 1.00 97.94 78 TYR A N 1
ATOM 623 C CA . TYR A 1 78 ? -3.737 -29.662 20.523 1.00 97.94 78 TYR A CA 1
ATOM 624 C C . TYR A 1 78 ? -3.506 -28.772 19.297 1.00 97.94 78 TYR A C 1
ATOM 626 O O . TYR A 1 78 ? -2.671 -29.094 18.457 1.00 97.94 78 TYR A O 1
ATOM 634 N N . GLU A 1 79 ? -4.190 -27.628 19.196 1.00 96.06 79 GLU A N 1
ATOM 635 C CA . GLU A 1 79 ? -3.967 -26.657 18.116 1.00 96.06 79 GLU A CA 1
ATOM 636 C C . GLU A 1 79 ? -2.543 -26.074 18.132 1.00 96.06 79 GLU A C 1
ATOM 638 O O . GLU A 1 79 ? -1.920 -25.945 17.075 1.00 96.06 79 GLU A O 1
ATOM 643 N N . LYS A 1 80 ? -1.993 -25.771 19.318 1.00 94.69 80 LYS A N 1
ATOM 644 C CA . LYS A 1 80 ? -0.597 -25.318 19.462 1.00 94.69 80 LYS A CA 1
ATOM 645 C C . LYS A 1 80 ? 0.399 -26.391 19.036 1.00 94.69 80 LYS A C 1
ATOM 647 O O . LYS A 1 80 ? 1.389 -26.081 18.374 1.00 94.69 80 LYS A O 1
ATOM 652 N N . GLU A 1 81 ? 0.142 -27.644 19.395 1.00 97.50 81 GLU A N 1
ATOM 653 C CA . GLU A 1 81 ? 1.011 -28.750 19.006 1.00 97.50 81 GLU A CA 1
ATOM 654 C C . GLU A 1 81 ? 0.974 -29.002 17.491 1.00 97.50 81 GLU A C 1
ATOM 656 O O . GLU A 1 81 ? 2.025 -29.176 16.874 1.00 97.50 81 GLU A O 1
ATOM 661 N N . ILE A 1 82 ? -0.210 -28.935 16.872 1.00 96.88 82 ILE A N 1
ATOM 662 C CA . ILE A 1 82 ? -0.367 -28.999 15.410 1.00 96.88 82 ILE A CA 1
ATOM 663 C C . ILE A 1 82 ? 0.486 -27.921 14.735 1.00 96.88 82 ILE A C 1
ATOM 665 O O . ILE A 1 82 ? 1.271 -28.246 13.846 1.00 96.88 82 ILE A O 1
ATOM 669 N N . GLN A 1 83 ? 0.396 -26.663 15.186 1.00 89.94 83 GLN A N 1
ATOM 670 C CA . GLN A 1 83 ? 1.200 -25.569 14.627 1.00 89.94 83 GLN A CA 1
ATOM 671 C C . GLN A 1 83 ? 2.707 -25.836 14.736 1.00 89.94 83 GLN A C 1
ATOM 673 O O . GLN A 1 83 ? 3.451 -25.594 13.784 1.00 89.94 83 GLN A O 1
ATOM 678 N N . TYR A 1 84 ? 3.165 -26.359 15.876 1.00 95.38 84 TYR A N 1
ATOM 679 C CA . TYR A 1 84 ? 4.570 -26.711 16.078 1.00 95.38 84 TYR A CA 1
ATOM 680 C C . TYR A 1 84 ? 5.035 -27.825 15.122 1.00 95.38 84 TYR A C 1
ATOM 682 O O . TYR A 1 84 ? 6.081 -27.696 14.478 1.00 95.38 84 TYR A O 1
ATOM 690 N N . LEU A 1 85 ? 4.251 -28.901 14.986 1.00 94.94 85 LEU A N 1
ATOM 691 C CA . LEU A 1 85 ? 4.577 -30.034 14.114 1.00 94.94 85 LEU A CA 1
ATOM 692 C C . LEU A 1 85 ? 4.554 -29.649 12.627 1.00 94.94 85 LEU A C 1
ATOM 694 O O . LEU A 1 85 ? 5.446 -30.052 11.878 1.00 94.94 85 LEU A O 1
ATOM 698 N N . GLU A 1 86 ? 3.597 -28.824 12.199 1.00 93.44 86 GLU A N 1
ATOM 699 C CA . GLU A 1 86 ? 3.543 -28.294 10.830 1.00 93.44 86 GLU A CA 1
ATOM 700 C C . GLU A 1 86 ? 4.738 -27.382 10.523 1.00 93.44 86 GLU A C 1
ATOM 702 O O . GLU A 1 86 ? 5.335 -27.488 9.448 1.00 93.44 86 GLU A O 1
ATOM 707 N N . GLY A 1 87 ? 5.156 -26.552 11.485 1.00 84.12 87 GLY A N 1
ATOM 708 C CA . GLY A 1 87 ? 6.373 -25.747 11.372 1.00 84.12 87 GLY A CA 1
ATOM 709 C C . GLY A 1 87 ? 7.632 -26.603 11.199 1.00 84.12 87 GLY A C 1
ATOM 710 O O . GLY A 1 87 ? 8.470 -26.321 10.338 1.00 84.12 87 GLY A O 1
ATOM 711 N N . LYS A 1 88 ? 7.742 -27.701 11.957 1.00 90.81 88 LYS A N 1
ATOM 712 C CA . LYS A 1 88 ? 8.851 -28.659 11.834 1.00 90.81 88 LYS A CA 1
ATOM 713 C C . LYS A 1 88 ? 8.852 -29.362 10.471 1.00 90.81 88 LYS A C 1
ATOM 715 O O . LYS A 1 88 ? 9.912 -29.507 9.862 1.00 90.81 88 LYS A O 1
ATOM 720 N N . LEU A 1 89 ? 7.679 -29.746 9.962 1.00 87.81 89 LEU A N 1
ATOM 721 C CA . LEU A 1 89 ? 7.533 -30.382 8.650 1.00 87.81 89 LEU A CA 1
ATOM 722 C C . LEU A 1 89 ? 7.966 -29.444 7.509 1.00 87.81 89 LEU A C 1
ATOM 724 O O . LEU A 1 89 ? 8.727 -29.853 6.631 1.00 87.81 89 LEU A O 1
ATOM 728 N N . LEU A 1 90 ? 7.540 -28.176 7.556 1.00 80.88 90 LEU A N 1
ATOM 729 C CA . LEU A 1 90 ? 7.941 -27.143 6.593 1.00 80.88 90 LEU A CA 1
ATOM 730 C C . LEU A 1 90 ? 9.458 -26.920 6.592 1.00 80.88 90 LEU A C 1
ATOM 732 O O . LEU A 1 90 ? 10.069 -26.825 5.527 1.00 80.88 90 LEU A O 1
ATOM 736 N N . PHE A 1 91 ? 10.082 -26.900 7.772 1.00 77.19 91 PHE A N 1
ATOM 737 C CA . PHE A 1 91 ? 11.535 -26.789 7.898 1.00 77.19 91 PHE A CA 1
ATOM 738 C C . PHE A 1 91 ? 12.267 -27.978 7.250 1.00 77.19 91 PHE A C 1
ATOM 740 O O . PHE A 1 91 ? 13.234 -27.791 6.506 1.00 77.19 91 PHE A O 1
ATOM 747 N N . CYS A 1 92 ? 11.784 -29.207 7.460 1.00 75.88 92 CYS A N 1
ATOM 748 C CA . CYS A 1 92 ? 12.347 -30.407 6.835 1.00 75.88 92 CYS A CA 1
ATOM 749 C C . CYS A 1 92 ? 12.178 -30.418 5.304 1.00 75.88 92 CYS A C 1
ATOM 751 O O . CYS A 1 92 ? 13.110 -30.788 4.585 1.00 75.88 92 CYS A O 1
ATOM 753 N N . GLN A 1 93 ? 11.026 -29.975 4.791 1.00 70.06 93 GLN A N 1
ATOM 754 C CA . GLN A 1 93 ? 10.770 -29.872 3.349 1.00 70.06 93 GLN A CA 1
ATOM 755 C C . GLN A 1 93 ? 11.664 -28.819 2.682 1.00 70.06 93 GLN A C 1
ATOM 757 O O . GLN A 1 93 ? 12.240 -29.084 1.627 1.00 70.06 93 GLN A O 1
ATOM 762 N N . ALA A 1 94 ? 11.857 -27.664 3.325 1.00 64.25 94 ALA A N 1
ATOM 763 C CA . ALA A 1 94 ? 12.736 -26.606 2.828 1.00 64.25 94 ALA A CA 1
ATOM 764 C C . ALA A 1 94 ? 14.211 -27.042 2.751 1.00 64.25 94 ALA A C 1
ATOM 766 O O . ALA A 1 94 ? 14.933 -26.634 1.839 1.00 64.25 94 ALA A O 1
ATOM 767 N N . ASN A 1 95 ? 14.659 -27.894 3.678 1.00 60.47 95 ASN A N 1
ATOM 768 C CA . ASN A 1 95 ? 16.015 -28.445 3.654 1.00 60.47 95 ASN A CA 1
ATOM 769 C C . ASN A 1 95 ? 16.174 -29.567 2.617 1.00 60.47 95 ASN A C 1
ATOM 771 O O . ASN A 1 95 ? 17.193 -29.617 1.935 1.00 60.47 95 ASN A O 1
ATOM 775 N N . SER A 1 96 ? 15.152 -30.407 2.434 1.00 61.97 96 SER A N 1
ATOM 776 C CA . SER A 1 96 ? 15.178 -31.495 1.443 1.00 61.97 96 SER A CA 1
ATOM 777 C C . SER A 1 96 ? 15.136 -30.967 0.002 1.00 61.97 96 SER A C 1
ATOM 779 O O . SER A 1 96 ? 15.819 -31.489 -0.875 1.00 61.97 96 SER A O 1
ATOM 781 N N . ALA A 1 97 ? 14.406 -29.874 -0.249 1.00 49.75 97 ALA A N 1
ATOM 782 C CA . ALA A 1 97 ? 14.329 -29.238 -1.568 1.00 49.75 97 ALA A CA 1
ATOM 783 C C . ALA A 1 97 ? 15.663 -28.621 -2.039 1.00 49.75 97 ALA A C 1
ATOM 785 O O . ALA A 1 97 ? 15.857 -28.426 -3.235 1.00 49.75 97 ALA A O 1
ATOM 786 N N . LYS A 1 98 ? 16.609 -28.354 -1.127 1.00 55.91 98 LYS A N 1
ATOM 787 C CA . LYS A 1 98 ? 17.958 -27.873 -1.475 1.00 55.91 98 LYS A CA 1
ATOM 788 C C . LYS A 1 98 ? 18.904 -28.983 -1.948 1.00 55.91 98 LYS A C 1
ATOM 790 O O . LYS A 1 98 ? 19.949 -28.665 -2.502 1.00 55.91 98 LYS A O 1
ATOM 795 N N . GLN A 1 99 ? 18.558 -30.258 -1.748 1.00 46.00 99 GLN A N 1
ATOM 796 C CA . GLN A 1 99 ? 19.423 -31.399 -2.077 1.00 46.00 99 GLN A CA 1
ATOM 797 C C . GLN A 1 99 ? 19.189 -32.000 -3.474 1.00 46.00 99 GLN A C 1
ATOM 799 O O . GLN A 1 99 ? 19.974 -32.839 -3.905 1.00 46.00 99 GLN A O 1
ATOM 804 N N . VAL A 1 100 ? 18.161 -31.576 -4.217 1.00 43.03 100 VAL A N 1
ATOM 805 C CA . VAL A 1 100 ? 17.764 -32.228 -5.480 1.00 43.03 100 VAL A CA 1
ATOM 806 C C . VAL A 1 100 ? 17.996 -31.314 -6.687 1.00 43.03 100 VAL A C 1
ATOM 808 O O . VAL A 1 100 ? 17.042 -30.906 -7.335 1.00 43.03 100 VAL A O 1
ATOM 811 N N . HIS A 1 101 ? 19.256 -30.960 -6.981 1.00 42.41 101 HIS A N 1
ATOM 812 C CA . HIS A 1 101 ? 19.700 -30.649 -8.354 1.00 42.41 101 HIS A CA 1
ATOM 813 C C . HIS A 1 101 ? 21.220 -30.418 -8.462 1.00 42.41 101 HIS A C 1
ATOM 815 O O . HIS A 1 101 ? 21.656 -29.283 -8.582 1.00 42.41 101 HIS A O 1
ATOM 821 N N . TYR A 1 102 ? 22.036 -31.478 -8.501 1.00 35.78 102 TYR A N 1
ATOM 822 C CA . TYR A 1 102 ? 23.369 -31.413 -9.130 1.00 35.78 102 TYR A CA 1
ATOM 823 C C . TYR A 1 102 ? 23.733 -32.761 -9.780 1.00 35.78 102 TYR A C 1
ATOM 825 O O . TYR A 1 102 ? 23.448 -33.811 -9.198 1.00 35.78 102 TYR A O 1
ATOM 833 N N . PRO A 1 103 ? 24.312 -32.765 -10.997 1.00 41.34 103 PRO A N 1
ATOM 834 C CA . PRO A 1 103 ? 24.728 -33.988 -11.673 1.00 41.34 103 PRO A CA 1
ATOM 835 C C . PRO A 1 103 ? 25.972 -34.594 -11.005 1.00 41.34 103 PRO A C 1
ATOM 837 O O . PRO A 1 103 ? 26.818 -33.889 -10.463 1.00 41.34 103 PRO A O 1
ATOM 840 N N . HIS A 1 104 ? 26.060 -35.923 -11.051 1.00 40.12 104 HIS A N 1
ATOM 841 C CA . HIS A 1 104 ? 27.142 -36.743 -10.503 1.00 40.12 104 HIS A CA 1
ATOM 842 C C . HIS A 1 104 ? 28.530 -36.365 -11.061 1.00 40.12 104 HIS A C 1
ATOM 844 O O . HIS A 1 104 ? 28.903 -36.806 -12.147 1.00 40.12 104 HIS A O 1
ATOM 850 N N . SER A 1 105 ? 29.341 -35.655 -10.275 1.00 42.03 105 SER A N 1
ATOM 851 C CA . SER A 1 105 ? 30.805 -35.735 -10.353 1.00 42.03 105 SER A CA 1
ATOM 852 C C . SER A 1 105 ? 31.442 -35.346 -9.012 1.00 42.03 105 SER A C 1
ATOM 854 O O . SER A 1 105 ? 31.284 -34.215 -8.571 1.00 42.03 105 SER A O 1
ATOM 856 N N . GLY A 1 106 ? 32.185 -36.268 -8.385 1.00 43.84 106 GLY A N 1
ATOM 857 C CA . GLY A 1 106 ? 33.171 -35.938 -7.341 1.00 43.84 106 GLY A CA 1
ATOM 858 C C . GLY A 1 106 ? 32.738 -36.099 -5.876 1.00 43.84 106 GLY A C 1
ATOM 859 O O . GLY A 1 106 ? 32.779 -35.142 -5.110 1.00 43.84 106 GLY A O 1
ATOM 860 N N . ILE A 1 107 ? 32.408 -37.319 -5.437 1.00 48.66 107 ILE A N 1
ATOM 861 C CA . ILE A 1 107 ? 32.058 -37.628 -4.029 1.00 48.66 107 ILE A CA 1
ATOM 862 C C . ILE A 1 107 ? 33.183 -37.256 -3.029 1.00 48.66 107 ILE A C 1
ATOM 864 O O . ILE A 1 107 ? 32.895 -36.975 -1.869 1.00 48.66 107 ILE A O 1
ATOM 868 N N . LEU A 1 108 ? 34.451 -37.173 -3.456 1.00 43.56 108 LEU A N 1
ATOM 869 C CA . LEU A 1 108 ? 35.574 -36.852 -2.560 1.00 43.56 108 LEU A CA 1
ATOM 870 C C . LEU A 1 108 ? 35.832 -35.342 -2.357 1.00 43.56 108 LEU A C 1
ATOM 872 O O . LEU A 1 108 ? 36.315 -34.947 -1.297 1.00 43.56 108 LEU A O 1
ATOM 876 N N . GLU A 1 109 ? 35.507 -34.486 -3.331 1.00 49.62 109 GLU A N 1
ATOM 877 C CA . GLU A 1 109 ? 35.655 -33.024 -3.185 1.00 49.62 109 GLU A CA 1
ATOM 878 C C . GLU A 1 109 ? 34.486 -32.403 -2.410 1.00 49.62 109 GLU A C 1
ATOM 880 O O . GLU A 1 109 ? 34.671 -31.431 -1.674 1.00 49.62 109 GLU A O 1
ATOM 885 N N . HIS A 1 110 ? 33.297 -33.007 -2.500 1.00 49.84 110 HIS A N 1
ATOM 886 C CA . HIS A 1 110 ? 32.103 -32.526 -1.808 1.00 49.84 110 HIS A CA 1
ATOM 887 C C . HIS A 1 110 ? 32.181 -32.658 -0.282 1.00 49.84 110 HIS A C 1
ATOM 889 O O . HIS A 1 110 ? 31.814 -31.709 0.406 1.00 49.84 110 HIS A O 1
ATOM 895 N N . ILE A 1 111 ? 32.744 -33.749 0.252 1.00 51.94 111 ILE A N 1
ATOM 896 C CA . ILE A 1 111 ? 32.924 -33.923 1.709 1.00 51.94 111 ILE A CA 1
ATOM 897 C C . ILE A 1 111 ? 33.832 -32.816 2.273 1.00 51.94 111 ILE A C 1
ATOM 899 O O . ILE A 1 111 ? 33.537 -32.220 3.305 1.00 51.94 111 ILE A O 1
ATOM 903 N N . ASN A 1 112 ? 34.882 -32.447 1.535 1.00 50.38 112 ASN A N 1
ATOM 904 C CA . ASN A 1 112 ? 35.825 -31.396 1.927 1.00 50.38 112 ASN A CA 1
ATOM 905 C C . ASN A 1 112 ? 35.213 -29.979 1.881 1.00 50.38 112 ASN A C 1
ATOM 907 O O . ASN A 1 112 ? 35.550 -29.120 2.697 1.00 50.38 112 ASN A O 1
ATOM 911 N N . LEU A 1 113 ? 34.324 -29.704 0.920 1.00 53.34 113 LEU A N 1
ATOM 912 C CA . LEU A 1 113 ? 33.596 -28.430 0.817 1.00 53.34 113 LEU A CA 1
ATOM 913 C C . LEU A 1 113 ? 32.508 -28.297 1.892 1.00 53.34 113 LEU A C 1
ATOM 915 O O . LEU A 1 113 ? 32.311 -27.212 2.444 1.00 53.34 113 LEU A O 1
ATOM 919 N N . GLU A 1 114 ? 31.834 -29.396 2.217 1.00 52.69 114 GLU A N 1
ATOM 920 C CA . GLU A 1 114 ? 30.789 -29.448 3.235 1.00 52.69 114 GLU A CA 1
ATOM 921 C C . GLU A 1 114 ? 31.386 -29.320 4.647 1.00 52.69 114 GLU A C 1
ATOM 923 O O . GLU A 1 114 ? 30.924 -28.491 5.433 1.00 52.69 114 GLU A O 1
ATOM 928 N N . GLU A 1 115 ? 32.502 -29.998 4.935 1.00 58.75 115 GLU A N 1
ATOM 929 C CA . GLU A 1 115 ? 33.258 -29.826 6.184 1.00 58.75 115 GLU A CA 1
ATOM 930 C C . GLU A 1 115 ? 33.768 -28.389 6.367 1.00 58.75 115 GLU A C 1
ATOM 932 O O . GLU A 1 115 ? 33.616 -27.813 7.448 1.00 58.75 115 GLU A O 1
ATOM 937 N N . LYS A 1 116 ? 34.292 -27.758 5.306 1.00 65.00 116 LYS A N 1
ATOM 938 C CA . LYS A 1 116 ? 34.695 -26.339 5.341 1.00 65.00 116 LYS A CA 1
ATOM 939 C C . LYS A 1 116 ? 33.506 -25.408 5.596 1.00 65.00 116 LYS A C 1
ATOM 941 O O . LYS A 1 116 ? 33.643 -24.436 6.339 1.00 65.00 116 LYS A O 1
ATOM 946 N N . SER A 1 117 ? 32.330 -25.712 5.041 1.00 68.50 117 SER A N 1
ATOM 947 C CA . SER A 1 117 ? 31.099 -24.948 5.290 1.00 68.50 117 SER A CA 1
ATOM 948 C C . SER A 1 117 ? 30.608 -25.098 6.735 1.00 68.50 117 SER A C 1
ATOM 950 O O . SER A 1 117 ? 30.243 -24.109 7.375 1.00 68.50 117 SER A O 1
ATOM 952 N N . HIS A 1 118 ? 30.653 -26.312 7.286 1.00 66.50 118 HIS A N 1
ATOM 953 C CA . HIS A 1 118 ? 30.285 -26.582 8.676 1.00 66.50 118 HIS A CA 1
ATOM 954 C C . HIS A 1 118 ? 31.243 -25.924 9.673 1.00 66.50 118 HIS A C 1
ATOM 956 O O . HIS A 1 118 ? 30.790 -25.330 10.656 1.00 66.50 118 HIS A O 1
ATOM 962 N N . GLN A 1 119 ? 32.550 -25.959 9.405 1.00 74.31 119 GLN A N 1
ATOM 963 C CA . GLN A 1 119 ? 33.552 -25.280 10.227 1.00 74.31 119 GLN A CA 1
ATOM 964 C C . GLN A 1 119 ? 33.378 -23.757 10.193 1.00 74.31 119 GLN A C 1
ATOM 966 O O . GLN A 1 119 ? 33.409 -23.125 11.249 1.00 74.31 119 GLN A O 1
ATOM 971 N N . ALA A 1 120 ? 33.109 -23.170 9.021 1.00 73.50 120 ALA A N 1
ATOM 972 C CA . ALA A 1 120 ? 32.852 -21.736 8.889 1.00 73.50 120 ALA A CA 1
ATOM 973 C C . ALA A 1 120 ? 31.599 -21.295 9.669 1.00 73.50 120 ALA A C 1
ATOM 975 O O . ALA A 1 120 ? 31.658 -20.333 10.434 1.00 73.50 120 ALA A O 1
ATOM 976 N N . ARG A 1 121 ? 30.490 -22.042 9.560 1.00 76.12 121 ARG A N 1
ATOM 977 C CA . ARG A 1 121 ? 29.254 -21.761 10.317 1.00 76.12 121 ARG A CA 1
ATOM 978 C C . ARG A 1 121 ? 29.444 -21.920 11.825 1.00 76.12 121 ARG A C 1
ATOM 980 O O . ARG A 1 121 ? 28.929 -21.117 12.598 1.00 76.12 121 ARG A O 1
ATOM 987 N N . SER A 1 122 ? 30.202 -22.931 12.257 1.00 86.88 122 SER A N 1
ATOM 988 C CA . SER A 1 122 ? 30.532 -23.109 13.676 1.00 86.88 122 SER A CA 1
ATOM 989 C C . SER A 1 122 ? 31.384 -21.951 14.201 1.00 86.88 122 SER A C 1
ATOM 991 O O . SER A 1 122 ? 31.148 -21.472 15.310 1.00 86.88 122 SER A O 1
ATOM 993 N N . ALA A 1 123 ? 32.344 -21.471 13.407 1.00 89.88 123 ALA A N 1
ATOM 994 C CA . ALA A 1 123 ? 33.196 -20.355 13.790 1.00 89.88 123 ALA A CA 1
ATOM 995 C C . ALA A 1 123 ? 32.417 -19.035 13.909 1.00 89.88 123 ALA A C 1
ATOM 997 O O . ALA A 1 123 ? 32.655 -18.265 14.845 1.00 89.88 123 ALA A O 1
ATOM 998 N N . GLU A 1 124 ? 31.468 -18.804 13.000 1.00 91.25 124 GLU A N 1
ATOM 999 C CA . GLU A 1 124 ? 30.575 -17.645 13.021 1.00 91.25 124 GLU A CA 1
ATOM 1000 C C . GLU A 1 124 ? 29.674 -17.651 14.261 1.00 91.25 124 GLU A C 1
ATOM 1002 O O . GLU A 1 124 ? 29.658 -16.669 15.003 1.00 91.25 124 GLU A O 1
ATOM 1007 N N . LEU A 1 125 ? 29.008 -18.775 14.553 1.00 91.19 125 LEU A N 1
ATOM 1008 C CA . LEU A 1 125 ? 28.159 -18.919 15.742 1.00 91.19 125 LEU A CA 1
ATOM 1009 C C . LEU A 1 125 ? 28.941 -18.629 17.032 1.00 91.19 125 LEU A C 1
ATOM 1011 O O . LEU A 1 125 ? 28.503 -17.854 17.880 1.00 91.19 125 LEU A O 1
ATOM 1015 N N . ARG A 1 126 ? 30.146 -19.193 17.160 1.00 96.38 126 ARG A N 1
ATOM 1016 C CA . ARG A 1 126 ? 31.036 -18.957 18.309 1.00 96.38 126 ARG A CA 1
ATOM 1017 C C . ARG A 1 126 ? 31.413 -17.486 18.465 1.00 96.38 126 ARG A C 1
ATOM 1019 O O . ARG A 1 126 ? 31.501 -16.997 19.592 1.00 96.38 126 ARG A O 1
ATOM 1026 N N . GLN A 1 127 ? 31.636 -16.781 17.356 1.00 95.44 127 GLN A N 1
ATOM 1027 C CA . GLN A 1 127 ? 31.949 -15.355 17.386 1.00 95.44 127 GLN A CA 1
ATOM 1028 C C . GLN A 1 127 ? 30.722 -14.514 17.761 1.00 95.44 127 GLN A C 1
ATOM 1030 O O . GLN A 1 127 ? 30.860 -13.568 18.533 1.00 95.44 127 GLN A O 1
ATOM 1035 N N . GLN A 1 128 ? 29.529 -14.875 17.281 1.00 94.25 128 GLN A N 1
ATOM 1036 C CA . GLN A 1 128 ? 28.277 -14.213 17.656 1.00 94.25 128 GLN A CA 1
ATOM 1037 C C . GLN A 1 128 ? 27.993 -14.356 19.155 1.00 94.25 128 GLN A C 1
ATOM 1039 O O . GLN A 1 128 ? 27.773 -13.350 19.827 1.00 94.25 128 GLN A O 1
ATOM 1044 N N . VAL A 1 129 ? 28.093 -15.574 19.699 1.00 96.75 129 VAL A N 1
ATOM 1045 C CA . VAL A 1 129 ? 27.913 -15.836 21.137 1.00 96.75 129 VAL A CA 1
ATOM 1046 C C . VAL A 1 129 ? 28.927 -15.042 21.967 1.00 96.75 129 VAL A C 1
ATOM 1048 O O . VAL A 1 129 ? 28.561 -14.369 22.928 1.00 96.75 129 VAL A O 1
ATOM 1051 N N . ARG A 1 130 ? 30.202 -15.030 21.561 1.00 97.62 130 ARG A N 1
ATOM 1052 C CA . ARG A 1 130 ? 31.249 -14.239 22.226 1.00 97.62 130 ARG A CA 1
ATOM 1053 C C . ARG A 1 130 ? 30.946 -12.736 22.219 1.00 97.62 130 ARG A C 1
ATOM 1055 O O . ARG A 1 130 ? 31.077 -12.092 23.256 1.00 97.62 130 ARG A O 1
ATOM 1062 N N . ASN A 1 131 ? 30.552 -12.184 21.070 1.00 95.88 131 ASN A N 1
ATOM 1063 C CA . ASN A 1 131 ? 30.219 -10.764 20.938 1.00 95.88 131 ASN A CA 1
ATOM 1064 C C . ASN A 1 131 ? 29.019 -10.396 21.817 1.00 95.88 131 ASN A C 1
ATOM 1066 O O . ASN A 1 131 ? 29.056 -9.378 22.503 1.00 95.88 131 ASN A O 1
ATOM 1070 N N . ARG A 1 132 ? 27.988 -11.248 21.843 1.00 96.25 132 ARG A N 1
ATOM 1071 C CA . ARG A 1 132 ? 26.788 -11.028 22.655 1.00 96.25 132 ARG A CA 1
ATOM 1072 C C . ARG A 1 132 ? 27.091 -11.049 24.151 1.00 96.25 132 ARG A C 1
ATOM 1074 O O . ARG A 1 132 ? 26.628 -10.180 24.883 1.00 96.25 132 ARG A O 1
ATOM 1081 N N . LEU A 1 133 ? 27.903 -12.000 24.610 1.00 97.31 133 LEU A N 1
ATOM 1082 C CA . LEU A 1 133 ? 28.319 -12.057 26.012 1.00 97.31 133 LEU A CA 1
ATOM 1083 C C . LEU A 1 133 ? 29.145 -10.822 26.415 1.00 97.31 133 LEU A C 1
ATOM 1085 O O . LEU A 1 133 ? 28.993 -10.315 27.525 1.00 97.31 133 LEU A O 1
ATOM 1089 N N . ALA A 1 134 ? 29.996 -10.323 25.514 1.00 95.56 134 ALA A N 1
ATOM 1090 C CA . ALA A 1 134 ? 30.805 -9.125 25.738 1.00 95.56 134 ALA A CA 1
ATOM 1091 C C . ALA A 1 134 ? 29.944 -7.865 25.854 1.00 95.56 134 ALA A C 1
ATOM 1093 O O . ALA A 1 134 ? 30.127 -7.080 26.782 1.00 95.56 134 ALA A O 1
ATOM 1094 N N . GLU A 1 135 ? 28.949 -7.732 24.976 1.00 93.75 135 GLU A N 1
ATOM 1095 C CA . GLU A 1 135 ? 27.940 -6.675 25.030 1.00 93.75 135 GLU A CA 1
ATOM 1096 C C . GLU A 1 135 ? 27.191 -6.684 26.372 1.00 93.75 135 GLU A C 1
ATOM 1098 O O . GLU A 1 135 ? 27.114 -5.657 27.043 1.00 93.75 135 GLU A O 1
ATOM 1103 N N . LEU A 1 136 ? 26.705 -7.851 26.816 1.00 92.00 136 LEU A N 1
ATOM 1104 C CA . LEU A 1 136 ? 25.964 -7.981 28.077 1.00 92.00 136 LEU A CA 1
ATOM 1105 C C . LEU A 1 136 ? 26.822 -7.693 29.317 1.00 92.00 136 LEU A C 1
ATOM 1107 O O . LEU A 1 136 ? 26.310 -7.180 30.311 1.00 92.00 136 LEU A O 1
ATOM 1111 N N . LYS A 1 137 ? 28.124 -7.991 29.261 1.00 95.25 137 LYS A N 1
ATOM 1112 C CA . LYS A 1 137 ? 29.091 -7.665 30.323 1.00 95.25 137 LYS A CA 1
ATOM 1113 C C . LYS A 1 137 ? 29.660 -6.248 30.221 1.00 95.25 137 LYS A C 1
ATOM 1115 O O . LYS A 1 137 ? 30.383 -5.838 31.125 1.00 95.25 137 LYS A O 1
ATOM 1120 N N . ASN A 1 138 ? 29.336 -5.513 29.155 1.00 94.88 138 ASN A N 1
ATOM 1121 C CA . ASN A 1 138 ? 29.903 -4.205 28.834 1.00 94.88 138 ASN A CA 1
ATOM 1122 C C . ASN A 1 138 ? 31.448 -4.216 28.802 1.00 94.88 138 ASN A C 1
ATOM 1124 O O . ASN A 1 138 ? 32.109 -3.367 29.400 1.00 94.88 138 ASN A O 1
ATOM 1128 N N . VAL A 1 139 ? 32.022 -5.216 28.127 1.00 96.44 139 VAL A N 1
ATOM 1129 C CA . VAL A 1 139 ? 33.472 -5.382 27.932 1.00 96.44 139 VAL A CA 1
ATOM 1130 C C . VAL A 1 139 ? 33.800 -5.559 26.450 1.00 96.44 139 VAL A C 1
ATOM 1132 O O . VAL A 1 139 ? 32.940 -5.914 25.648 1.00 96.44 139 VAL A O 1
ATOM 1135 N N . ASP A 1 140 ? 35.057 -5.337 26.069 1.00 94.62 140 ASP A N 1
ATOM 1136 C CA . ASP A 1 140 ? 35.497 -5.551 24.688 1.00 94.62 140 ASP A CA 1
ATOM 1137 C C . ASP A 1 140 ? 35.437 -7.052 24.315 1.00 94.62 140 ASP A C 1
ATOM 1139 O O . ASP A 1 140 ? 35.908 -7.881 25.103 1.00 94.62 140 ASP A O 1
ATOM 1143 N N . PRO A 1 141 ? 34.923 -7.451 23.131 1.00 95.25 141 PRO A N 1
ATOM 1144 C CA . PRO A 1 141 ? 34.856 -8.858 22.727 1.00 95.25 141 PRO A CA 1
ATOM 1145 C C . PRO A 1 141 ? 36.197 -9.596 22.783 1.00 95.25 141 PRO A C 1
ATOM 1147 O O . PRO A 1 141 ? 36.227 -10.796 23.069 1.00 95.25 141 PRO A O 1
ATOM 1150 N N . SER A 1 142 ? 37.314 -8.896 22.557 1.00 94.38 142 SER A N 1
ATOM 1151 C CA . SER A 1 142 ? 38.664 -9.460 22.646 1.00 94.38 142 SER A CA 1
ATOM 1152 C C . SER A 1 142 ? 39.010 -9.964 24.052 1.00 94.38 142 SER A C 1
ATOM 1154 O O . SER A 1 142 ? 39.744 -10.947 24.168 1.00 94.38 142 SER A O 1
ATOM 1156 N N . SER A 1 143 ? 38.414 -9.377 25.097 1.00 96.12 143 SER A N 1
ATOM 1157 C CA . SER A 1 143 ? 38.626 -9.750 26.502 1.00 96.12 143 SER A CA 1
ATOM 1158 C C . SER A 1 143 ? 37.931 -11.054 26.911 1.00 96.12 143 SER A C 1
ATOM 1160 O O . SER A 1 143 ? 38.340 -11.696 27.878 1.00 96.12 143 SER A O 1
ATOM 1162 N N . ILE A 1 144 ? 36.917 -11.494 26.157 1.00 96.44 144 ILE A N 1
ATOM 1163 C CA . ILE A 1 144 ? 36.264 -12.791 26.363 1.00 96.44 144 ILE A CA 1
ATOM 1164 C C . ILE A 1 144 ? 37.019 -13.854 25.559 1.00 96.44 144 ILE A C 1
ATOM 1166 O O . ILE A 1 144 ? 37.135 -13.698 24.346 1.00 96.44 144 ILE A O 1
ATOM 1170 N N . PRO A 1 145 ? 37.520 -14.950 26.156 1.00 97.25 145 PRO A N 1
ATOM 1171 C CA . PRO A 1 145 ? 38.194 -16.009 25.406 1.00 97.25 145 PRO A CA 1
ATOM 1172 C C . PRO A 1 145 ? 37.295 -16.627 24.327 1.00 97.25 145 PRO A C 1
ATOM 1174 O O . PRO A 1 145 ? 36.121 -16.897 24.577 1.00 97.25 145 PRO A O 1
ATOM 1177 N N . TYR A 1 146 ? 37.840 -16.899 23.137 1.00 96.62 146 TYR A N 1
ATOM 1178 C CA . TYR A 1 146 ? 37.087 -17.552 22.059 1.00 96.62 146 TYR A CA 1
ATOM 1179 C C . TYR A 1 146 ? 36.680 -18.983 22.470 1.00 96.62 146 TYR A C 1
ATOM 1181 O O . TYR A 1 146 ? 37.558 -19.759 22.866 1.00 96.62 146 TYR A O 1
ATOM 1189 N N . PRO A 1 147 ? 35.394 -19.373 22.376 1.00 95.00 147 PRO A N 1
ATOM 1190 C CA . PRO A 1 147 ? 34.942 -20.677 22.848 1.00 95.00 147 PRO A CA 1
ATOM 1191 C C . PRO A 1 147 ? 35.386 -21.769 21.866 1.00 95.00 147 PRO A C 1
ATOM 1193 O O . PRO A 1 147 ? 34.705 -22.046 20.884 1.00 95.00 147 PRO A O 1
ATOM 1196 N N . ARG A 1 148 ? 36.549 -22.389 22.110 1.00 93.94 148 ARG A N 1
ATOM 1197 C CA . ARG A 1 148 ? 37.140 -23.419 21.226 1.00 93.94 148 ARG A CA 1
ATOM 1198 C C . ARG A 1 148 ? 36.459 -24.792 21.313 1.00 93.94 148 ARG A C 1
ATOM 1200 O O . ARG A 1 148 ? 36.639 -25.603 20.414 1.00 93.94 148 ARG A O 1
ATOM 1207 N N . SER A 1 149 ? 35.690 -25.058 22.369 1.00 94.25 149 SER A N 1
ATOM 1208 C CA . SER A 1 149 ? 34.950 -26.312 22.571 1.00 94.25 149 SER A CA 1
ATOM 1209 C C . SER A 1 149 ? 33.440 -26.067 22.591 1.00 94.25 149 SER A C 1
ATOM 1211 O O . SER A 1 149 ? 32.990 -24.947 22.836 1.00 94.25 149 SER A O 1
ATOM 1213 N N . ASN A 1 150 ? 32.637 -27.099 22.319 1.00 91.25 150 ASN A N 1
ATOM 1214 C CA . ASN A 1 150 ? 31.174 -27.004 22.448 1.00 91.25 150 ASN A CA 1
ATOM 1215 C C . ASN A 1 150 ? 30.752 -26.755 23.899 1.00 91.25 150 ASN A C 1
ATOM 1217 O O . ASN A 1 150 ? 29.861 -25.957 24.135 1.00 91.25 150 ASN A O 1
ATOM 1221 N N . ILE A 1 151 ? 31.461 -27.346 24.864 1.00 94.12 151 ILE A N 1
ATOM 1222 C CA . ILE A 1 151 ? 31.212 -27.137 26.297 1.00 94.12 151 ILE A CA 1
ATOM 1223 C C . ILE A 1 151 ? 31.333 -25.649 26.653 1.00 94.12 151 ILE A C 1
ATOM 1225 O O . ILE A 1 151 ? 30.429 -25.083 27.257 1.00 94.12 151 ILE A O 1
ATOM 1229 N N . LYS A 1 152 ? 32.405 -24.983 26.199 1.00 95.50 152 LYS A N 1
ATOM 1230 C CA . LYS A 1 152 ? 32.608 -23.551 26.463 1.00 95.50 152 LYS A CA 1
ATOM 1231 C C . LYS A 1 152 ? 31.581 -22.668 25.750 1.00 95.50 152 LYS A C 1
ATOM 1233 O O . LYS A 1 152 ? 31.226 -21.616 26.267 1.00 95.50 152 LYS A O 1
ATOM 1238 N N . LEU A 1 153 ? 31.121 -23.087 24.570 1.00 95.19 153 LEU A N 1
ATOM 1239 C CA . LEU A 1 153 ? 30.053 -22.396 23.848 1.00 95.19 153 LEU A CA 1
ATOM 1240 C C . LEU A 1 153 ? 28.742 -22.444 24.645 1.00 95.19 153 LEU A C 1
ATOM 1242 O O . LEU A 1 153 ? 28.161 -21.396 24.892 1.00 95.19 153 LEU A O 1
ATOM 1246 N N . THR A 1 154 ? 28.351 -23.625 25.129 1.00 92.56 154 THR A N 1
ATOM 1247 C CA . THR A 1 154 ? 27.151 -23.808 25.959 1.00 92.56 154 THR A CA 1
ATOM 1248 C C . THR A 1 154 ? 27.248 -23.072 27.296 1.00 92.56 154 THR A C 1
ATOM 1250 O O . THR A 1 154 ? 26.270 -22.483 27.743 1.00 92.56 154 THR A O 1
ATOM 1253 N N . GLU A 1 155 ? 28.426 -23.030 27.929 1.00 96.81 155 GLU A N 1
ATOM 1254 C CA . GLU A 1 155 ? 28.641 -22.194 29.121 1.00 96.81 155 GLU A CA 1
ATOM 1255 C C . GLU A 1 155 ? 28.356 -20.711 28.843 1.00 96.81 155 GLU A C 1
ATOM 1257 O O . GLU A 1 155 ? 27.713 -20.050 29.657 1.00 96.81 155 GLU A O 1
ATOM 1262 N N . TYR A 1 156 ? 28.804 -20.188 27.696 1.00 97.75 156 TYR A N 1
ATOM 1263 C CA . TYR A 1 156 ? 28.529 -18.802 27.311 1.00 97.75 156 TYR A CA 1
ATOM 1264 C C . TYR A 1 156 ? 27.056 -18.574 26.981 1.00 97.75 156 TYR A C 1
ATOM 1266 O O . TYR A 1 156 ? 26.518 -17.544 27.367 1.00 97.75 156 TYR A O 1
ATOM 1274 N N . GLU A 1 157 ? 26.395 -19.514 26.307 1.00 95.00 157 GLU A N 1
ATOM 1275 C CA . GLU A 1 157 ? 24.955 -19.438 26.028 1.00 95.00 157 GLU A CA 1
ATOM 1276 C C . GLU A 1 157 ? 24.135 -19.398 27.327 1.00 95.00 157 GLU A C 1
ATOM 1278 O O . GLU A 1 157 ? 23.274 -18.533 27.480 1.00 95.00 157 GLU A O 1
ATOM 1283 N N . ASN A 1 158 ? 24.467 -20.248 28.303 1.00 94.00 158 ASN A N 1
ATOM 1284 C CA . ASN A 1 158 ? 23.824 -20.249 29.619 1.00 94.00 158 ASN A CA 1
ATOM 1285 C C . ASN A 1 158 ? 24.077 -18.939 30.385 1.00 94.00 158 ASN A C 1
ATOM 1287 O O . ASN A 1 158 ? 23.180 -18.416 31.045 1.00 94.00 158 ASN A O 1
ATOM 1291 N N . GLU A 1 159 ? 25.292 -18.388 30.301 1.00 96.81 159 GLU A N 1
ATOM 1292 C CA . GLU A 1 159 ? 25.624 -17.113 30.943 1.00 96.81 159 GLU A CA 1
ATOM 1293 C C . GLU A 1 159 ? 24.901 -15.928 30.283 1.00 96.81 159 GLU A C 1
ATOM 1295 O O . GLU A 1 159 ? 24.387 -15.058 30.987 1.00 96.81 159 GLU A O 1
ATOM 1300 N N . ILE A 1 160 ? 24.811 -15.908 28.948 1.00 94.62 160 ILE A N 1
ATOM 1301 C CA . ILE A 1 160 ? 24.004 -14.936 28.194 1.00 94.62 160 ILE A CA 1
ATOM 1302 C C . ILE A 1 160 ? 22.557 -15.000 28.668 1.00 94.62 160 ILE A C 1
ATOM 1304 O O . ILE A 1 160 ? 22.002 -13.968 29.039 1.00 94.62 160 ILE A O 1
ATOM 1308 N N . GLN A 1 161 ? 21.979 -16.201 28.717 1.00 91.00 161 GLN A N 1
ATOM 1309 C CA . GLN A 1 161 ? 20.602 -16.395 29.153 1.00 91.00 161 GLN A CA 1
ATOM 1310 C C . GLN A 1 161 ? 20.382 -15.846 30.572 1.00 91.00 161 GLN A C 1
ATOM 1312 O O . GLN A 1 161 ? 19.460 -15.064 30.796 1.00 91.00 161 GLN A O 1
ATOM 1317 N N . TYR A 1 162 ? 21.270 -16.167 31.516 1.00 92.00 162 TYR A N 1
ATOM 1318 C CA . TYR A 1 162 ? 21.197 -15.661 32.889 1.00 92.00 162 TYR A CA 1
ATOM 1319 C C . TYR A 1 162 ? 21.298 -14.124 32.975 1.00 92.00 162 TYR A C 1
ATOM 1321 O O . TYR A 1 162 ? 20.577 -13.479 33.743 1.00 92.00 162 TYR A O 1
ATOM 1329 N N . LEU A 1 163 ? 22.192 -13.505 32.197 1.00 89.25 163 LEU A N 1
ATOM 1330 C CA . LEU A 1 163 ? 22.350 -12.047 32.165 1.00 89.25 163 LEU A CA 1
ATOM 1331 C C . LEU A 1 163 ? 21.140 -11.350 31.529 1.00 89.25 163 LEU A C 1
ATOM 1333 O O . LEU A 1 163 ? 20.709 -10.301 32.016 1.00 89.25 163 LEU A O 1
ATOM 1337 N N . GLU A 1 164 ? 20.568 -11.932 30.478 1.00 85.44 164 GLU A N 1
ATOM 1338 C CA . GLU A 1 164 ? 19.355 -11.427 29.837 1.00 85.44 164 GLU A CA 1
ATOM 1339 C C . GLU A 1 164 ? 18.152 -11.521 30.779 1.00 85.44 164 GLU A C 1
ATOM 1341 O O . GLU A 1 164 ? 17.435 -10.533 30.942 1.00 85.44 164 GLU A O 1
ATOM 1346 N N . GLU A 1 165 ? 17.974 -12.643 31.480 1.00 82.06 165 GLU A N 1
ATOM 1347 C CA . GLU A 1 165 ? 16.915 -12.822 32.481 1.00 82.06 165 GLU A CA 1
ATOM 1348 C C . GLU A 1 165 ? 17.004 -11.775 33.607 1.00 82.06 165 GLU A C 1
ATOM 1350 O O . GLU A 1 165 ? 16.005 -11.122 33.935 1.00 82.06 165 GLU A O 1
ATOM 1355 N N . ASN A 1 166 ? 18.206 -11.516 34.132 1.00 82.31 166 ASN A N 1
ATOM 1356 C CA . ASN A 1 166 ? 18.428 -10.476 35.142 1.00 82.31 166 ASN A CA 1
ATOM 1357 C C . ASN A 1 166 ? 18.177 -9.057 34.601 1.00 82.31 166 ASN A C 1
ATOM 1359 O O . ASN A 1 166 ? 17.577 -8.219 35.282 1.00 82.31 166 ASN A O 1
ATOM 1363 N N . SER A 1 167 ? 18.585 -8.781 33.359 1.00 77.25 167 SER A N 1
ATOM 1364 C CA . SER A 1 167 ? 18.323 -7.501 32.689 1.00 77.25 167 SER A CA 1
ATOM 1365 C C . SER A 1 167 ? 16.823 -7.270 32.473 1.00 77.25 167 SER A C 1
ATOM 1367 O O . SER A 1 167 ? 16.301 -6.183 32.742 1.00 77.25 167 SER A O 1
ATOM 1369 N N . HIS A 1 168 ? 16.089 -8.308 32.063 1.00 72.19 168 HIS A N 1
ATOM 1370 C CA . HIS A 1 168 ? 14.636 -8.271 31.926 1.00 72.19 168 HIS A CA 1
ATOM 1371 C C . HIS A 1 168 ? 13.939 -8.019 33.264 1.00 72.19 168 HIS A C 1
ATOM 1373 O O . HIS A 1 168 ? 12.977 -7.246 33.314 1.00 72.19 168 HIS A O 1
ATOM 1379 N N . GLN A 1 169 ? 14.436 -8.604 34.355 1.00 77.81 169 GLN A N 1
ATOM 1380 C CA . GLN A 1 169 ? 13.902 -8.358 35.690 1.00 77.81 169 GLN A CA 1
ATOM 1381 C C . GLN A 1 169 ? 14.117 -6.901 36.133 1.00 77.81 169 GLN A C 1
ATOM 1383 O O . GLN A 1 169 ? 13.180 -6.280 36.642 1.00 77.81 169 GLN A O 1
ATOM 1388 N N . ALA A 1 170 ? 15.293 -6.323 35.866 1.00 76.00 170 ALA A N 1
ATOM 1389 C CA . ALA A 1 170 ? 15.587 -4.917 36.148 1.00 76.00 170 ALA A CA 1
ATOM 1390 C C . ALA A 1 170 ? 14.703 -3.959 35.326 1.00 76.00 170 ALA A C 1
ATOM 1392 O O . ALA A 1 170 ? 14.054 -3.079 35.893 1.00 76.00 170 ALA A O 1
ATOM 1393 N N . ARG A 1 171 ? 14.578 -4.183 34.008 1.00 75.81 171 ARG A N 1
ATOM 1394 C CA . ARG A 1 171 ? 13.687 -3.395 33.132 1.00 75.81 171 ARG A CA 1
ATOM 1395 C C . ARG A 1 171 ? 12.220 -3.521 33.540 1.00 75.81 171 ARG A C 1
ATOM 1397 O O . ARG A 1 171 ? 11.483 -2.537 33.528 1.00 75.81 171 ARG A O 1
ATOM 1404 N N . SER A 1 172 ? 11.786 -4.717 33.942 1.00 84.38 172 SER A N 1
ATOM 1405 C CA . SER A 1 172 ? 10.435 -4.925 34.470 1.00 84.38 172 SER A CA 1
ATOM 1406 C C . SER A 1 172 ? 10.214 -4.132 35.757 1.00 84.38 172 SER A C 1
ATOM 1408 O O . SER A 1 172 ? 9.146 -3.546 35.936 1.00 84.38 172 SER A O 1
ATOM 1410 N N . ALA A 1 173 ? 11.209 -4.078 36.647 1.00 87.88 173 ALA A N 1
ATOM 1411 C CA . ALA A 1 173 ? 11.111 -3.326 37.890 1.00 87.88 173 ALA A CA 1
ATOM 1412 C C . ALA A 1 173 ? 11.022 -1.808 37.657 1.00 87.88 173 ALA A C 1
ATOM 1414 O O . ALA A 1 173 ? 10.226 -1.128 38.315 1.00 87.88 173 ALA A O 1
ATOM 1415 N N . GLU A 1 174 ? 11.786 -1.295 36.692 1.00 90.81 174 GLU A N 1
ATOM 1416 C CA . GLU A 1 174 ? 11.749 0.107 36.280 1.00 90.81 174 GLU A CA 1
ATOM 1417 C C . GLU A 1 174 ? 10.391 0.478 35.671 1.00 90.81 174 GLU A C 1
ATOM 1419 O O . GLU A 1 174 ? 9.746 1.417 36.141 1.00 90.81 174 GLU A O 1
ATOM 1424 N N . LEU A 1 175 ? 9.891 -0.313 34.713 1.00 91.19 175 LEU A N 1
ATOM 1425 C CA . LEU A 1 175 ? 8.571 -0.107 34.107 1.00 91.19 175 LEU A CA 1
ATOM 1426 C C . LEU A 1 175 ? 7.459 -0.089 35.166 1.00 91.19 175 LEU A C 1
ATOM 1428 O O . LEU A 1 175 ? 6.600 0.792 35.172 1.00 91.19 175 LEU A O 1
ATOM 1432 N N . ARG A 1 176 ? 7.496 -1.027 36.120 1.00 95.56 176 ARG A N 1
ATOM 1433 C CA . ARG A 1 176 ? 6.549 -1.073 37.247 1.00 95.56 176 ARG A CA 1
ATOM 1434 C C . ARG A 1 176 ? 6.597 0.190 38.098 1.00 95.56 176 ARG A C 1
ATOM 1436 O O . ARG A 1 176 ? 5.547 0.651 38.549 1.00 95.56 176 ARG A O 1
ATOM 1443 N N . GLN A 1 177 ? 7.787 0.744 38.324 1.00 95.62 177 GLN A N 1
ATOM 1444 C CA . GLN A 1 177 ? 7.943 1.983 39.077 1.00 95.62 177 GLN A CA 1
ATOM 1445 C C . GLN A 1 177 ? 7.442 3.195 38.279 1.00 95.62 177 GLN A C 1
ATOM 1447 O O . GLN A 1 177 ? 6.749 4.036 38.847 1.00 95.62 177 GLN A O 1
ATOM 1452 N N . GLN A 1 178 ? 7.702 3.259 36.970 1.00 95.25 178 GLN A N 1
ATOM 1453 C CA . GLN A 1 178 ? 7.189 4.316 36.091 1.00 95.25 178 GLN A CA 1
ATOM 1454 C C . GLN A 1 178 ? 5.655 4.320 36.049 1.00 95.25 178 GLN A C 1
ATOM 1456 O O . GLN A 1 178 ? 5.032 5.354 36.291 1.00 95.25 178 GLN A O 1
ATOM 1461 N N . VAL A 1 179 ? 5.034 3.153 35.845 1.00 96.69 179 VAL A N 1
ATOM 1462 C CA . VAL A 1 179 ? 3.570 3.000 35.860 1.00 96.69 179 VAL A CA 1
ATOM 1463 C C . VAL A 1 179 ? 2.990 3.399 37.221 1.00 96.69 179 VAL A C 1
ATOM 1465 O O . VAL A 1 179 ? 1.985 4.106 37.293 1.00 96.69 179 VAL A O 1
ATOM 1468 N N . ARG A 1 180 ? 3.633 3.006 38.326 1.00 97.75 180 ARG A N 1
ATOM 1469 C CA . ARG A 1 180 ? 3.221 3.410 39.679 1.00 97.75 180 ARG A CA 1
ATOM 1470 C C . ARG A 1 180 ? 3.284 4.930 39.872 1.00 97.75 180 ARG A C 1
ATOM 1472 O O . ARG A 1 180 ? 2.321 5.498 40.383 1.00 97.75 180 ARG A O 1
ATOM 1479 N N . ASN A 1 181 ? 4.377 5.571 39.456 1.00 97.25 181 ASN A N 1
ATOM 1480 C CA . ASN A 1 181 ? 4.562 7.020 39.564 1.00 97.25 181 ASN A CA 1
ATOM 1481 C C . ASN A 1 181 ? 3.511 7.776 38.742 1.00 97.25 181 ASN A C 1
ATOM 1483 O O . ASN A 1 181 ? 2.855 8.671 39.269 1.00 97.25 181 ASN A O 1
ATOM 1487 N N . ARG A 1 182 ? 3.283 7.364 37.488 1.00 97.44 182 ARG A N 1
ATOM 1488 C CA . ARG A 1 182 ? 2.288 7.985 36.603 1.00 97.44 182 ARG A CA 1
ATOM 1489 C C . ARG A 1 182 ? 0.865 7.853 37.146 1.00 97.44 182 ARG A C 1
ATOM 1491 O O . ARG A 1 182 ? 0.088 8.801 37.105 1.00 97.44 182 ARG A O 1
ATOM 1498 N N . LEU A 1 183 ? 0.516 6.692 37.703 1.00 97.88 183 LEU A N 1
ATOM 1499 C CA . LEU A 1 183 ? -0.792 6.496 38.329 1.00 97.88 183 LEU A CA 1
ATOM 1500 C C . LEU A 1 183 ? -0.980 7.371 39.580 1.00 97.88 183 LEU A C 1
ATOM 1502 O O . LEU A 1 183 ? -2.103 7.779 39.872 1.00 97.88 183 LEU A O 1
ATOM 1506 N N . ALA A 1 184 ? 0.090 7.624 40.334 1.00 97.19 184 ALA A N 1
ATOM 1507 C CA . ALA A 1 184 ? 0.073 8.509 41.495 1.00 97.19 184 ALA A CA 1
ATOM 1508 C C . ALA A 1 184 ? -0.101 9.974 41.099 1.00 97.19 184 ALA A C 1
ATOM 1510 O O . ALA A 1 184 ? -0.958 10.646 41.670 1.00 97.19 184 ALA A O 1
ATOM 1511 N N . GLU A 1 185 ? 0.618 10.416 40.069 1.00 97.12 185 GLU A N 1
ATOM 1512 C CA . GLU A 1 185 ? 0.477 11.742 39.465 1.00 97.12 185 GLU A CA 1
ATOM 1513 C C . GLU A 1 185 ? -0.974 12.007 39.034 1.00 97.12 185 GLU A C 1
ATOM 1515 O O . GLU A 1 185 ? -1.591 12.956 39.511 1.00 97.12 185 GLU A O 1
ATOM 1520 N N . LEU A 1 186 ? -1.568 11.105 38.241 1.00 95.62 186 LEU A N 1
ATOM 1521 C CA . LEU A 1 186 ? -2.954 11.238 37.764 1.00 95.62 186 LEU A CA 1
ATOM 1522 C C . LEU A 1 186 ? -4.003 11.202 38.885 1.00 95.62 186 LEU A C 1
ATOM 1524 O O . LEU A 1 186 ? -5.130 11.654 38.705 1.00 95.62 186 LEU A O 1
ATOM 1528 N N . LYS A 1 187 ? -3.658 10.641 40.046 1.00 96.62 187 LYS A N 1
ATOM 1529 C CA . LYS A 1 187 ? -4.524 10.618 41.231 1.00 96.62 187 LYS A CA 1
ATOM 1530 C C . LYS A 1 187 ? -4.269 11.771 42.200 1.00 96.62 187 LYS A C 1
ATOM 1532 O O . LYS A 1 187 ? -5.032 11.900 43.155 1.00 96.62 187 LYS A O 1
ATOM 1537 N N . GLY A 1 188 ? -3.201 12.546 42.010 1.00 96.19 188 GLY A N 1
ATOM 1538 C CA . GLY A 1 188 ? -2.758 13.556 42.968 1.00 96.19 188 GLY A CA 1
ATOM 1539 C C . GLY A 1 188 ? -2.352 12.976 44.329 1.00 96.19 188 GLY A C 1
ATOM 1540 O O . GLY A 1 188 ? -2.637 13.584 45.358 1.00 96.19 188 GLY A O 1
ATOM 1541 N N . VAL A 1 189 ? -1.735 11.788 44.362 1.00 97.75 189 VAL A N 1
ATOM 1542 C CA . VAL A 1 189 ? -1.264 11.133 45.603 1.00 97.75 189 VAL A CA 1
ATOM 1543 C C . VAL A 1 189 ? 0.235 10.839 45.544 1.00 97.75 189 VAL A C 1
ATOM 1545 O O . VAL A 1 189 ? 0.808 10.750 44.465 1.00 97.75 189 VAL A O 1
ATOM 1548 N N . ASP A 1 190 ? 0.879 10.638 46.696 1.00 96.12 190 ASP A N 1
ATOM 1549 C CA . ASP A 1 190 ? 2.283 10.203 46.762 1.00 96.12 190 ASP A CA 1
ATOM 1550 C C . ASP A 1 190 ? 2.450 8.815 46.091 1.00 96.12 190 ASP A C 1
ATOM 1552 O O . ASP A 1 190 ? 1.710 7.889 46.452 1.00 96.12 190 ASP A O 1
ATOM 1556 N N . PRO A 1 191 ? 3.413 8.611 45.164 1.00 96.62 191 PRO A N 1
ATOM 1557 C CA . PRO A 1 191 ? 3.740 7.297 44.598 1.00 96.62 191 PRO A CA 1
ATOM 1558 C C . PRO A 1 191 ? 3.893 6.178 45.629 1.00 96.62 191 PRO A C 1
ATOM 1560 O O . PRO A 1 191 ? 3.476 5.042 45.378 1.00 96.62 191 PRO A O 1
ATOM 1563 N N . ASN A 1 192 ? 4.423 6.488 46.814 1.00 95.19 192 ASN A N 1
ATOM 1564 C CA . ASN A 1 192 ? 4.618 5.518 47.885 1.00 95.19 192 ASN A CA 1
ATOM 1565 C C . ASN A 1 192 ? 3.302 4.987 48.470 1.00 95.19 192 ASN A C 1
ATOM 1567 O O . ASN A 1 192 ? 3.264 3.846 48.933 1.00 95.19 192 ASN A O 1
ATOM 1571 N N . SER A 1 193 ? 2.210 5.751 48.359 1.00 96.94 193 SER A N 1
ATOM 1572 C CA . SER A 1 193 ? 0.867 5.341 48.794 1.00 96.94 193 SER A CA 1
ATOM 1573 C C . SER A 1 193 ? 0.204 4.317 47.860 1.00 96.94 193 SER A C 1
ATOM 1575 O O . SER A 1 193 ? -0.708 3.596 48.268 1.00 96.94 193 SER A O 1
ATOM 1577 N N . ILE A 1 194 ? 0.668 4.205 46.610 1.00 97.00 194 ILE A N 1
ATOM 1578 C CA . ILE A 1 194 ? 0.192 3.192 45.662 1.00 97.00 194 ILE A CA 1
ATOM 1579 C C . ILE A 1 194 ? 1.004 1.911 45.869 1.00 97.00 194 ILE A C 1
ATOM 1581 O O . ILE A 1 194 ? 2.226 1.977 45.798 1.00 97.00 194 ILE A O 1
ATOM 1585 N N . PRO A 1 195 ? 0.400 0.729 46.082 1.00 97.31 195 PRO A N 1
ATOM 1586 C CA . PRO A 1 195 ? 1.157 -0.516 46.209 1.00 97.31 195 PRO A CA 1
ATOM 1587 C C . PRO A 1 195 ? 1.990 -0.822 44.958 1.00 97.31 195 PRO A C 1
ATOM 1589 O O . PRO A 1 195 ? 1.496 -0.686 43.838 1.00 97.31 195 PRO A O 1
ATOM 1592 N N . TYR A 1 196 ? 3.231 -1.283 45.135 1.00 96.31 196 TYR A N 1
ATOM 1593 C CA . TYR A 1 196 ? 4.090 -1.677 44.015 1.00 96.31 196 TYR A CA 1
ATOM 1594 C C . TYR A 1 196 ? 3.492 -2.885 43.265 1.00 96.31 196 TYR A C 1
ATOM 1596 O O . TYR A 1 196 ? 3.166 -3.893 43.907 1.00 96.31 196 TYR A O 1
ATOM 1604 N N . PRO A 1 197 ? 3.333 -2.834 41.929 1.00 94.12 197 PRO A N 1
ATOM 1605 C CA . PRO A 1 197 ? 2.682 -3.906 41.184 1.00 94.12 197 PRO A CA 1
ATOM 1606 C C . PRO A 1 197 ? 3.637 -5.097 41.036 1.00 94.12 197 PRO A C 1
ATOM 1608 O O . PRO A 1 197 ? 4.413 -5.160 40.092 1.00 94.12 197 PRO A O 1
ATOM 1611 N N . ARG A 1 198 ? 3.588 -6.059 41.967 1.00 91.06 198 ARG A N 1
ATOM 1612 C CA . ARG A 1 198 ? 4.494 -7.229 41.995 1.00 91.06 198 ARG A CA 1
ATOM 1613 C C . ARG A 1 198 ? 4.217 -8.290 40.919 1.00 91.06 198 ARG A C 1
ATOM 1615 O O . ARG A 1 198 ? 5.066 -9.138 40.689 1.00 91.06 198 ARG A O 1
ATOM 1622 N N . SER A 1 199 ? 3.050 -8.265 40.273 1.00 90.81 199 SER A N 1
ATOM 1623 C CA . SER A 1 199 ? 2.664 -9.221 39.223 1.00 90.81 199 SER A CA 1
ATOM 1624 C C . SER A 1 199 ? 2.354 -8.512 37.906 1.00 90.81 199 SER A C 1
ATOM 1626 O O . SER A 1 199 ? 2.009 -7.329 37.900 1.00 90.81 199 SER A O 1
ATOM 1628 N N . ASN A 1 200 ? 2.476 -9.213 36.773 1.00 82.88 200 ASN A N 1
ATOM 1629 C CA . ASN A 1 200 ? 2.107 -8.662 35.457 1.00 82.88 200 ASN A CA 1
ATOM 1630 C C . ASN A 1 200 ? 0.627 -8.267 35.406 1.00 82.88 200 ASN A C 1
ATOM 1632 O O . ASN A 1 200 ? 0.293 -7.206 34.901 1.00 82.88 200 ASN A O 1
ATOM 1636 N N . ILE A 1 201 ? -0.242 -9.057 36.041 1.00 86.00 201 ILE A N 1
ATOM 1637 C CA . ILE A 1 201 ? -1.675 -8.757 36.147 1.00 86.00 201 ILE A CA 1
ATOM 1638 C C . ILE A 1 201 ? -1.897 -7.401 36.831 1.00 86.00 201 ILE A C 1
ATOM 1640 O O . ILE A 1 201 ? -2.684 -6.588 36.351 1.00 86.00 201 ILE A O 1
ATOM 1644 N N . LYS A 1 202 ? -1.176 -7.124 37.930 1.00 93.62 202 LYS A N 1
ATOM 1645 C CA . LYS A 1 202 ? -1.316 -5.854 38.654 1.00 93.62 202 LYS A CA 1
ATOM 1646 C C . LYS A 1 202 ? -0.738 -4.670 37.880 1.00 93.62 202 LYS A C 1
ATOM 1648 O O . LYS A 1 202 ? -1.282 -3.575 37.968 1.00 93.62 202 LYS A O 1
ATOM 1653 N N . LEU A 1 203 ? 0.333 -4.896 37.117 1.00 93.25 203 LEU A N 1
ATOM 1654 C CA . LEU A 1 203 ? 0.903 -3.894 36.217 1.00 93.25 203 LEU A CA 1
ATOM 1655 C C . LEU A 1 203 ? -0.116 -3.487 35.144 1.00 93.25 203 LEU A C 1
ATOM 1657 O O . LEU A 1 203 ? -0.445 -2.310 35.036 1.00 93.25 203 LEU A O 1
ATOM 1661 N N . THR A 1 204 ? -0.712 -4.464 34.457 1.00 84.75 204 THR A N 1
ATOM 1662 C CA . THR A 1 204 ? -1.752 -4.228 33.445 1.00 84.75 204 THR A CA 1
ATOM 1663 C C . THR A 1 204 ? -3.008 -3.580 34.033 1.00 84.75 204 THR A C 1
ATOM 1665 O O . THR A 1 204 ? -3.651 -2.749 33.393 1.00 84.75 204 THR A O 1
ATOM 1668 N N . GLU A 1 205 ? -3.380 -3.908 35.274 1.00 94.94 205 GLU A N 1
ATOM 1669 C CA . GLU A 1 205 ? -4.464 -3.213 35.979 1.00 94.94 205 GLU A CA 1
ATOM 1670 C C . GLU A 1 205 ? -4.155 -1.715 36.156 1.00 94.94 205 GLU A C 1
ATOM 1672 O O . GLU A 1 205 ? -5.041 -0.878 35.972 1.00 94.94 205 GLU A O 1
ATOM 1677 N N . TYR A 1 206 ? -2.906 -1.366 36.484 1.00 97.31 206 TYR A N 1
ATOM 1678 C CA . TYR A 1 206 ? -2.484 0.027 36.638 1.00 97.31 206 TYR A CA 1
ATOM 1679 C C . TYR A 1 206 ? -2.429 0.762 35.301 1.00 97.31 206 TYR A C 1
ATOM 1681 O O . TYR A 1 206 ? -2.955 1.868 35.221 1.00 97.31 206 TYR A O 1
ATOM 1689 N N . GLU A 1 207 ? -1.893 0.144 34.249 1.00 93.12 207 GLU A N 1
ATOM 1690 C CA . GLU A 1 207 ? -1.877 0.710 32.890 1.00 93.12 207 GLU A CA 1
ATOM 1691 C C . GLU A 1 207 ? -3.296 1.020 32.394 1.00 93.12 207 GLU A C 1
ATOM 1693 O O . GLU A 1 207 ? -3.584 2.127 31.943 1.00 93.12 207 GLU A O 1
ATOM 1698 N N . ASN A 1 208 ? -4.234 0.085 32.577 1.00 88.12 208 ASN A N 1
ATOM 1699 C CA . ASN A 1 208 ? -5.639 0.307 32.234 1.00 88.12 208 ASN A CA 1
ATOM 1700 C C . ASN A 1 208 ? -6.275 1.440 33.051 1.00 88.12 208 ASN A C 1
ATOM 1702 O O . ASN A 1 208 ? -7.165 2.139 32.564 1.00 88.12 208 ASN A O 1
ATOM 1706 N N . LYS A 1 209 ? -5.853 1.612 34.309 1.00 96.31 209 LYS A N 1
ATOM 1707 C CA . LYS A 1 209 ? -6.353 2.681 35.175 1.00 96.31 209 LYS A CA 1
ATOM 1708 C C . LYS A 1 209 ? -5.803 4.047 34.771 1.00 96.31 209 LYS A C 1
ATOM 1710 O O . LYS A 1 209 ? -6.578 4.997 34.754 1.00 96.31 209 LYS A O 1
ATOM 1715 N N . ILE A 1 210 ? -4.523 4.122 34.409 1.00 96.12 210 ILE A N 1
ATOM 1716 C CA . ILE A 1 210 ? -3.891 5.309 33.815 1.00 96.12 210 ILE A CA 1
ATOM 1717 C C . ILE A 1 210 ? -4.659 5.719 32.561 1.00 96.12 210 ILE A C 1
ATOM 1719 O O . ILE A 1 210 ? -5.148 6.840 32.494 1.00 96.12 210 ILE A O 1
ATOM 1723 N N . LEU A 1 211 ? -4.877 4.780 31.634 1.00 89.00 211 LEU A N 1
ATOM 1724 C CA . LEU A 1 211 ? -5.575 5.056 30.379 1.00 89.00 211 LEU A CA 1
ATOM 1725 C C . LEU A 1 211 ? -6.979 5.646 30.603 1.00 89.00 211 LEU A C 1
ATOM 1727 O O . LEU A 1 211 ? -7.384 6.569 29.902 1.00 89.00 211 LEU A O 1
ATOM 1731 N N . ARG A 1 212 ? -7.733 5.137 31.587 1.00 92.44 212 ARG A N 1
ATOM 1732 C CA . ARG A 1 212 ? -9.059 5.683 31.931 1.00 92.44 212 ARG A CA 1
ATOM 1733 C C . ARG A 1 212 ? -8.976 7.110 32.470 1.00 92.44 212 ARG A C 1
ATOM 1735 O O . ARG A 1 212 ? -9.757 7.948 32.031 1.00 92.44 212 ARG A O 1
ATOM 1742 N N . LEU A 1 213 ? -8.037 7.378 33.378 1.00 94.19 213 LEU A N 1
ATOM 1743 C CA . LEU A 1 213 ? -7.846 8.708 33.963 1.00 94.19 213 LEU A CA 1
ATOM 1744 C C . LEU A 1 213 ? -7.410 9.733 32.905 1.00 94.19 213 LEU A C 1
ATOM 1746 O O . LEU A 1 213 ? -7.927 10.842 32.894 1.00 94.19 213 LEU A O 1
ATOM 1750 N N . GLU A 1 214 ? -6.547 9.353 31.961 1.00 91.19 214 GLU A N 1
ATOM 1751 C CA . GLU A 1 214 ? -6.121 10.239 30.865 1.00 91.19 214 GLU A CA 1
ATOM 1752 C C . GLU A 1 214 ? -7.260 10.557 29.881 1.00 91.19 214 GLU A C 1
ATOM 1754 O O . GLU A 1 214 ? -7.339 11.665 29.348 1.00 91.19 214 GLU A O 1
ATOM 1759 N N . ILE A 1 215 ? -8.175 9.607 29.644 1.00 86.06 215 ILE A N 1
ATOM 1760 C CA . ILE A 1 215 ? -9.391 9.851 28.851 1.00 86.06 215 ILE A CA 1
ATOM 1761 C C . ILE A 1 215 ? -10.322 10.830 29.580 1.00 86.06 215 ILE A C 1
ATOM 1763 O O . ILE A 1 215 ? -10.871 11.735 28.950 1.00 86.06 215 ILE A O 1
ATOM 1767 N N . GLU A 1 216 ? -10.501 10.662 30.893 1.00 91.25 216 GLU A N 1
ATOM 1768 C CA . GLU A 1 216 ? -11.317 11.561 31.718 1.00 91.25 216 GLU A CA 1
ATOM 1769 C C . GLU A 1 216 ? -10.727 12.979 31.763 1.00 91.25 216 GLU A C 1
ATOM 1771 O O . GLU A 1 216 ? -11.453 13.950 31.541 1.00 91.25 216 GLU A O 1
ATOM 1776 N N . GLU A 1 217 ? -9.413 13.107 31.961 1.00 91.94 217 GLU A N 1
ATOM 1777 C CA . GLU A 1 217 ? -8.704 14.390 31.955 1.00 91.94 217 GLU A CA 1
ATOM 1778 C C . GLU A 1 217 ? -8.844 15.106 30.606 1.00 91.94 217 GLU A C 1
ATOM 1780 O O . GLU A 1 217 ? -9.197 16.289 30.562 1.00 91.94 217 GLU A O 1
ATOM 1785 N N . ARG A 1 218 ? -8.659 14.384 29.493 1.00 85.62 218 ARG A N 1
ATOM 1786 C CA . ARG A 1 218 ? -8.851 14.936 28.145 1.00 85.62 218 ARG A CA 1
ATOM 1787 C C . ARG A 1 218 ? -10.286 15.412 27.928 1.00 85.62 218 ARG A C 1
ATOM 1789 O O . ARG A 1 218 ? -10.489 16.515 27.428 1.00 85.62 218 ARG A O 1
ATOM 1796 N N . GLY A 1 219 ? -11.276 14.631 28.363 1.00 86.31 219 GLY A N 1
ATOM 1797 C CA . GLY A 1 219 ? -12.685 15.022 28.285 1.00 86.31 219 GLY A CA 1
ATOM 1798 C C . GLY A 1 219 ? -12.996 16.295 29.082 1.00 86.31 219 GLY A C 1
ATOM 1799 O O . GLY A 1 219 ? -13.781 17.133 28.633 1.00 86.31 219 GLY A O 1
ATOM 1800 N N . CYS A 1 220 ? -12.356 16.488 30.238 1.00 85.62 220 CYS A N 1
ATOM 1801 C CA . CYS A 1 220 ? -12.454 17.731 31.006 1.00 85.62 220 CYS A CA 1
ATOM 1802 C C . CYS A 1 220 ? -11.809 18.919 30.274 1.00 85.62 220 CYS A C 1
ATOM 1804 O O . CYS A 1 220 ? -12.409 19.993 30.217 1.00 85.62 220 CYS A O 1
ATOM 1806 N N . GLN A 1 221 ? -10.631 18.735 29.670 1.00 86.88 221 GLN A N 1
ATOM 1807 C CA . GLN A 1 221 ? -9.964 19.781 28.885 1.00 86.88 221 GLN A CA 1
ATOM 1808 C C . GLN A 1 221 ? -10.788 20.192 27.655 1.00 86.88 221 GLN A C 1
ATOM 1810 O O . GLN A 1 221 ? -10.935 21.385 27.389 1.00 86.88 221 GLN A O 1
ATOM 1815 N N . GLU A 1 222 ? -11.373 19.229 26.939 1.00 86.94 222 GLU A N 1
ATOM 1816 C CA . GLU A 1 222 ? -12.253 19.475 25.790 1.00 86.94 222 GLU A CA 1
ATOM 1817 C C . GLU A 1 222 ? -13.501 20.273 26.189 1.00 86.94 222 GLU A C 1
ATOM 1819 O O . GLU A 1 222 ? -13.840 21.256 25.529 1.00 86.94 222 GLU A O 1
ATOM 1824 N N . ARG A 1 223 ? -14.150 19.921 27.310 1.00 88.06 223 ARG A N 1
ATOM 1825 C CA . ARG A 1 223 ? -15.283 20.697 27.847 1.00 88.06 223 ARG A CA 1
ATOM 1826 C C . ARG A 1 223 ? -14.891 22.132 28.179 1.00 88.06 223 ARG A C 1
ATOM 1828 O O . ARG A 1 223 ? -15.627 23.051 27.842 1.00 88.06 223 ARG A O 1
ATOM 1835 N N . LEU A 1 224 ? -13.718 22.329 28.776 1.00 90.81 224 LEU A N 1
ATOM 1836 C CA . LEU A 1 224 ? -13.222 23.658 29.131 1.00 90.81 224 LEU A CA 1
ATOM 1837 C C . LEU A 1 224 ? -12.869 24.499 27.889 1.00 90.81 224 LEU A C 1
ATOM 1839 O O . LEU A 1 224 ? -12.981 25.725 27.915 1.00 90.81 224 LEU A O 1
ATOM 1843 N N . GLN A 1 225 ? -12.462 23.867 26.782 1.00 88.25 225 GLN A N 1
ATOM 1844 C CA . GLN A 1 225 ? -12.303 24.552 25.495 1.00 88.25 225 GLN A CA 1
ATOM 1845 C C . GLN A 1 225 ? -13.646 24.891 24.840 1.00 88.25 225 GLN A C 1
ATOM 1847 O O . GLN A 1 225 ? -13.790 25.996 24.316 1.00 88.25 225 GLN A O 1
ATOM 1852 N N . LEU A 1 226 ? -14.625 23.984 24.900 1.00 87.94 226 LEU A N 1
ATOM 1853 C CA . LEU A 1 226 ? -15.981 24.233 24.404 1.00 87.94 226 LEU A CA 1
ATOM 1854 C C . LEU A 1 226 ? -16.643 25.393 25.147 1.00 87.94 226 LEU A C 1
ATOM 1856 O O . LEU A 1 226 ? -17.138 26.307 24.501 1.00 87.94 226 LEU A O 1
ATOM 1860 N N . GLU A 1 227 ? -16.548 25.435 26.475 1.00 92.62 227 GLU A N 1
ATOM 1861 C CA . GLU A 1 227 ? -17.087 26.536 27.283 1.00 92.62 227 GLU A CA 1
ATOM 1862 C C . GLU A 1 227 ? -16.445 27.889 26.911 1.00 92.62 227 GLU A C 1
ATOM 1864 O O . GLU A 1 227 ? -17.126 28.909 26.778 1.00 92.62 227 GLU A O 1
ATOM 1869 N N . LYS A 1 228 ? -15.128 27.910 26.647 1.00 94.88 228 LYS A N 1
ATOM 1870 C CA . LYS A 1 228 ? -14.433 29.109 26.141 1.00 94.88 228 LYS A CA 1
ATOM 1871 C C . LYS A 1 228 ? -14.922 29.529 24.752 1.00 94.88 228 LYS A C 1
ATOM 1873 O O . LYS A 1 228 ? -14.996 30.727 24.480 1.00 94.88 228 LYS A O 1
ATOM 1878 N N . LEU A 1 229 ? -15.213 28.574 23.868 1.00 89.81 229 LEU A N 1
ATOM 1879 C CA . LEU A 1 229 ? -15.742 28.846 22.529 1.00 89.81 229 LEU A CA 1
ATOM 1880 C C . LEU A 1 229 ? -17.185 29.350 22.584 1.00 89.81 229 LEU A C 1
ATOM 1882 O O . LEU A 1 229 ? -17.489 30.335 21.920 1.00 89.81 229 LEU A O 1
ATOM 1886 N N . GLU A 1 230 ? -18.040 28.746 23.408 1.00 92.69 230 GLU A N 1
ATOM 1887 C CA . GLU A 1 230 ? -19.418 29.196 23.634 1.00 92.69 230 GLU A CA 1
ATOM 1888 C C . GLU A 1 230 ? -19.453 30.629 24.172 1.00 92.69 230 GLU A C 1
ATOM 1890 O O . GLU A 1 230 ? -20.221 31.459 23.685 1.00 92.69 230 GLU A O 1
ATOM 1895 N N . LYS A 1 231 ? -18.561 30.963 25.114 1.00 96.06 231 LYS A N 1
ATOM 1896 C CA . LYS A 1 231 ? -18.434 32.334 25.620 1.00 96.06 231 LYS A CA 1
ATOM 1897 C C . LYS A 1 231 ? -18.029 33.322 24.518 1.00 96.06 231 LYS A C 1
ATOM 1899 O O . LYS A 1 231 ? -18.645 34.377 24.404 1.00 96.06 231 LYS A O 1
ATOM 1904 N N . LYS A 1 232 ? -17.049 32.969 23.677 1.00 94.31 232 LYS A N 1
ATOM 1905 C CA . LYS A 1 232 ? -16.636 33.798 22.527 1.00 94.31 232 LYS A CA 1
ATOM 1906 C C . LYS A 1 232 ? -17.741 33.955 21.484 1.00 94.31 232 LYS A C 1
ATOM 1908 O O . LYS A 1 232 ? -17.893 35.035 20.926 1.00 94.31 232 LYS A O 1
ATOM 1913 N N . LEU A 1 233 ? -18.500 32.892 21.215 1.00 94.38 233 LEU A N 1
ATOM 1914 C CA . LEU A 1 233 ? -19.633 32.932 20.293 1.00 94.38 233 LEU A CA 1
ATOM 1915 C C . LEU A 1 233 ? -20.683 33.932 20.789 1.00 94.38 233 LEU A C 1
ATOM 1917 O O . LEU A 1 233 ? -21.127 34.785 20.028 1.00 94.38 233 LEU A O 1
ATOM 1921 N N . LYS A 1 234 ? -21.005 33.886 22.086 1.00 96.00 234 LYS A N 1
ATOM 1922 C CA . LYS A 1 234 ? -21.947 34.815 22.715 1.00 96.00 234 LYS A CA 1
ATOM 1923 C C . LYS A 1 234 ? -21.465 36.270 22.659 1.00 96.00 234 LYS A C 1
ATOM 1925 O O . LYS A 1 234 ? -22.248 37.158 22.344 1.00 96.00 234 LYS A O 1
ATOM 1930 N N . GLU A 1 235 ? -20.174 36.513 22.899 1.00 95.75 235 GLU A N 1
ATOM 1931 C CA . GLU A 1 235 ? -19.567 37.847 22.756 1.00 95.75 235 GLU A CA 1
ATOM 1932 C C . GLU A 1 235 ? -19.672 38.384 21.315 1.00 95.75 235 GLU A C 1
ATOM 1934 O O . GLU A 1 235 ? -19.962 39.565 21.121 1.00 95.75 235 GLU A O 1
ATOM 1939 N N . LEU A 1 236 ? -19.484 37.527 20.303 1.00 93.62 236 LEU A N 1
ATOM 1940 C CA . LEU A 1 236 ? -19.641 37.899 18.891 1.00 93.62 236 LEU A CA 1
ATOM 1941 C C . LEU A 1 236 ? -21.101 38.183 18.520 1.00 93.62 236 LEU A C 1
ATOM 1943 O O . LEU A 1 236 ? -21.366 39.176 17.845 1.00 93.62 236 LEU A O 1
ATOM 1947 N N . GLU A 1 237 ? -22.049 37.368 18.989 1.00 93.94 237 GLU A N 1
ATOM 1948 C CA . GLU A 1 237 ? -23.482 37.619 18.781 1.00 93.94 237 GLU A CA 1
ATOM 1949 C C . GLU A 1 237 ? -23.918 38.967 19.376 1.00 93.94 237 GLU A C 1
ATOM 1951 O O . GLU A 1 237 ? -24.705 39.700 18.772 1.00 93.94 237 GLU A O 1
ATOM 1956 N N . ASP A 1 238 ? -23.398 39.324 20.552 1.00 94.62 238 ASP A N 1
ATOM 1957 C CA . ASP A 1 238 ? -23.686 40.611 21.187 1.00 94.62 238 ASP A CA 1
ATOM 1958 C C . ASP A 1 238 ? -23.041 41.781 20.417 1.00 94.62 238 ASP A C 1
ATOM 1960 O O . ASP A 1 238 ? -23.661 42.837 20.252 1.00 94.62 238 ASP A O 1
ATOM 1964 N N . GLN A 1 239 ? -21.831 41.600 19.872 1.00 93.06 239 GLN A N 1
ATOM 1965 C CA . GLN A 1 239 ? -21.195 42.581 18.982 1.00 93.06 239 GLN A CA 1
ATOM 1966 C C . GLN A 1 239 ? -21.981 42.786 17.681 1.00 93.06 239 GLN A C 1
ATOM 1968 O O . GLN A 1 239 ? -22.147 43.927 17.238 1.00 93.06 239 GLN A O 1
ATOM 1973 N N . GLU A 1 240 ? -22.494 41.714 17.080 1.00 92.56 240 GLU A N 1
ATOM 1974 C CA . GLU A 1 240 ? -23.297 41.780 15.859 1.00 92.56 240 GLU A CA 1
ATOM 1975 C C . GLU A 1 240 ? -24.623 42.506 16.107 1.00 92.56 240 GLU A C 1
ATOM 1977 O O . GLU A 1 240 ? -24.958 43.442 15.378 1.00 92.56 240 GLU A O 1
ATOM 1982 N N . LYS A 1 241 ? -25.335 42.176 17.194 1.00 92.12 241 LYS A N 1
ATOM 1983 C CA . LYS A 1 241 ? -26.563 42.886 17.598 1.00 92.12 241 LYS A CA 1
ATOM 1984 C C . LYS A 1 241 ? -26.312 44.374 17.838 1.00 92.12 241 LYS A C 1
ATOM 1986 O O . LYS A 1 241 ? -27.106 45.209 17.403 1.00 92.12 241 LYS A O 1
ATOM 1991 N N . ASN A 1 242 ? -25.199 44.726 18.482 1.00 90.00 242 ASN A N 1
ATOM 1992 C CA . ASN A 1 242 ? -24.815 46.123 18.693 1.00 90.00 242 ASN A CA 1
ATOM 1993 C C . ASN A 1 242 ? -24.487 46.837 17.374 1.00 90.00 242 ASN A C 1
ATOM 1995 O O . ASN A 1 242 ? -24.904 47.977 17.169 1.00 90.00 242 ASN A O 1
ATOM 1999 N N . SER A 1 243 ? -23.808 46.156 16.451 1.00 85.75 243 SER A N 1
ATOM 2000 C CA . SER A 1 243 ? -23.486 46.686 15.121 1.00 85.75 243 SER A CA 1
ATOM 2001 C C . SER A 1 243 ? -24.749 46.901 14.284 1.00 85.75 243 SER A C 1
ATOM 2003 O O . SER A 1 243 ? -24.910 47.951 13.663 1.00 85.75 243 SER A O 1
ATOM 2005 N N . PHE A 1 244 ? -25.694 45.961 14.343 1.00 81.00 244 PHE A N 1
ATOM 2006 C CA . PHE A 1 244 ? -26.991 46.061 13.682 1.00 81.00 244 PHE A CA 1
ATOM 2007 C C . PHE A 1 244 ? -27.847 47.201 14.254 1.00 81.00 244 PHE A C 1
ATOM 2009 O O . PHE A 1 244 ? -28.445 47.967 13.500 1.00 81.00 244 PHE A O 1
ATOM 2016 N N . ASN A 1 245 ? -27.865 47.381 15.578 1.00 80.81 245 ASN A N 1
ATOM 2017 C CA . ASN A 1 245 ? -28.562 48.499 16.219 1.00 80.81 245 ASN A CA 1
ATOM 2018 C C . ASN A 1 245 ? -27.941 49.856 15.858 1.00 80.81 245 ASN A C 1
ATOM 2020 O O . ASN A 1 245 ? -28.672 50.820 15.619 1.00 80.81 245 ASN A O 1
ATOM 2024 N N . ASN A 1 246 ? -26.612 49.926 15.750 1.00 78.94 246 ASN A N 1
ATOM 2025 C CA . ASN A 1 246 ? -25.920 51.118 15.268 1.00 78.94 246 ASN A CA 1
ATOM 2026 C C . ASN A 1 246 ? -26.271 51.406 13.801 1.00 78.94 246 ASN A C 1
ATOM 2028 O O . ASN A 1 246 ? -26.638 52.532 13.481 1.00 78.94 246 ASN A O 1
ATOM 2032 N N . LEU A 1 247 ? -26.269 50.399 12.923 1.00 74.31 247 LEU A N 1
ATOM 2033 C CA . LEU A 1 247 ? -26.692 50.545 11.523 1.00 74.31 247 LEU A CA 1
ATOM 2034 C C . LEU A 1 247 ? -28.152 51.000 11.400 1.00 74.31 247 LEU A C 1
ATOM 2036 O O . LEU A 1 247 ? -28.461 51.881 10.602 1.00 74.31 247 LEU A O 1
ATOM 2040 N N . LYS A 1 248 ? -29.049 50.475 12.242 1.00 76.06 248 LYS A N 1
ATOM 2041 C CA . LYS A 1 248 ? -30.457 50.891 12.280 1.00 76.06 248 LYS A CA 1
ATOM 2042 C C . LYS A 1 248 ? -30.610 52.357 12.702 1.00 76.06 248 LYS A C 1
ATOM 2044 O O . LYS A 1 248 ? -31.444 53.065 12.138 1.00 76.06 248 LYS A O 1
ATOM 2049 N N . LYS A 1 249 ? -29.766 52.834 13.625 1.00 75.56 249 LYS A N 1
ATOM 2050 C CA . LYS A 1 249 ? -29.703 54.243 14.055 1.00 75.56 249 LYS A CA 1
ATOM 2051 C C . LYS A 1 249 ? -29.220 55.189 12.944 1.00 75.56 249 LYS A C 1
ATOM 2053 O O . LYS A 1 249 ? -29.589 56.358 12.962 1.00 75.56 249 LYS A O 1
ATOM 2058 N N . TYR A 1 250 ? -28.459 54.684 11.972 1.00 65.12 250 TYR A N 1
ATOM 2059 C CA . TYR A 1 250 ? -27.969 55.436 10.809 1.00 65.12 250 TYR A CA 1
ATOM 2060 C C . TYR A 1 250 ? -28.725 55.133 9.507 1.00 65.12 250 TYR A C 1
ATOM 2062 O O . TYR A 1 250 ? -28.233 55.473 8.432 1.00 65.12 250 TYR A O 1
ATOM 2070 N N . SER A 1 251 ? -29.925 54.542 9.573 1.00 49.28 251 SER A N 1
ATOM 2071 C CA . SER A 1 251 ? -30.776 54.368 8.390 1.00 49.28 251 SER A CA 1
ATOM 2072 C C . SER A 1 251 ? -31.337 55.712 7.900 1.00 49.28 251 SER A C 1
ATOM 2074 O O . SER A 1 251 ? -32.489 56.074 8.122 1.00 49.28 251 SER A O 1
ATOM 2076 N N . ILE A 1 252 ? -30.488 56.463 7.196 1.00 48.03 252 ILE A N 1
ATOM 2077 C CA . ILE A 1 252 ? -30.917 57.362 6.132 1.00 48.03 252 ILE A CA 1
ATOM 2078 C C . ILE A 1 252 ? -31.640 56.473 5.125 1.00 48.03 252 ILE A C 1
ATOM 2080 O O . ILE A 1 252 ? -31.060 55.570 4.523 1.00 48.03 252 ILE A O 1
ATOM 2084 N N . VAL A 1 253 ? -32.946 56.696 5.030 1.00 46.16 253 VAL A N 1
ATOM 2085 C CA . VAL A 1 253 ? -33.818 56.153 3.998 1.00 46.16 253 VAL A CA 1
ATOM 2086 C C . VAL A 1 253 ? -33.261 56.609 2.656 1.00 46.16 253 VAL A C 1
ATOM 2088 O O . VAL A 1 253 ? -33.505 57.740 2.249 1.00 46.16 253 VAL A O 1
ATOM 2091 N N . ASP A 1 254 ? -32.512 55.744 1.976 1.00 43.31 254 ASP A N 1
ATOM 2092 C CA . ASP A 1 254 ? -32.164 55.957 0.576 1.00 43.31 254 ASP A CA 1
ATOM 2093 C C . ASP A 1 254 ? -32.727 54.807 -0.265 1.00 43.31 254 ASP A C 1
ATOM 2095 O O . ASP A 1 254 ? -32.178 53.709 -0.380 1.00 43.31 254 ASP A O 1
ATOM 2099 N N . ASN A 1 255 ? -33.915 55.079 -0.807 1.00 46.00 255 ASN A N 1
ATOM 2100 C CA . ASN A 1 255 ? -34.660 54.250 -1.744 1.00 46.00 255 ASN A CA 1
ATOM 2101 C C . ASN A 1 255 ? -33.943 54.205 -3.103 1.00 46.00 255 ASN A C 1
ATOM 2103 O O . ASN A 1 255 ? -34.420 54.777 -4.086 1.00 46.00 255 ASN A O 1
ATOM 2107 N N . ARG A 1 256 ? -32.818 53.495 -3.207 1.00 42.03 256 ARG A N 1
ATOM 2108 C CA . ARG A 1 256 ? -32.290 53.085 -4.516 1.00 42.03 256 ARG A CA 1
ATOM 2109 C C . ARG A 1 256 ? -32.133 51.581 -4.605 1.00 42.03 256 ARG A C 1
ATOM 2111 O O . ARG A 1 256 ? -31.132 50.988 -4.223 1.00 42.03 256 ARG A O 1
ATOM 2118 N N . ALA A 1 257 ? -33.185 51.004 -5.172 1.00 45.50 257 ALA A N 1
ATOM 2119 C CA . ALA A 1 257 ? -33.253 49.659 -5.695 1.00 45.50 257 ALA A CA 1
ATOM 2120 C C . ALA A 1 257 ? -32.063 49.354 -6.620 1.00 45.50 257 ALA A C 1
ATOM 2122 O O . ALA A 1 257 ? -31.987 49.866 -7.735 1.00 45.50 257 ALA A O 1
ATOM 2123 N N . TYR A 1 258 ? -31.189 48.453 -6.178 1.00 38.22 258 TYR A N 1
ATOM 2124 C CA . TYR A 1 258 ? -30.411 47.604 -7.072 1.00 38.22 258 TYR A CA 1
ATOM 2125 C C . TYR A 1 258 ? -31.061 46.220 -7.071 1.00 38.22 258 TYR A C 1
ATOM 2127 O O . TYR A 1 258 ? -30.969 45.471 -6.102 1.00 38.22 258 TYR A O 1
ATOM 2135 N N . ARG A 1 259 ? -31.773 45.909 -8.159 1.00 43.78 259 ARG A N 1
ATOM 2136 C CA . ARG A 1 259 ? -32.239 44.555 -8.468 1.00 43.78 259 ARG A CA 1
ATOM 2137 C C . ARG A 1 259 ? -31.025 43.717 -8.877 1.00 43.78 259 ARG A C 1
ATOM 2139 O O . ARG A 1 259 ? -30.569 43.834 -10.009 1.00 43.78 259 ARG A O 1
ATOM 2146 N N . PHE A 1 260 ? -30.529 42.875 -7.979 1.00 36.69 260 PHE A N 1
ATOM 2147 C CA . PHE A 1 260 ? -29.840 41.647 -8.377 1.00 36.69 260 PHE A CA 1
ATOM 2148 C C . PHE A 1 260 ? -30.904 40.548 -8.489 1.00 36.69 260 PHE A C 1
ATOM 2150 O O . PHE A 1 260 ? -31.727 40.415 -7.582 1.00 36.69 260 PHE A O 1
ATOM 2157 N N . SER A 1 261 ? -30.962 39.847 -9.629 1.00 44.78 261 SER A N 1
ATOM 2158 C CA . SER A 1 261 ? -31.916 38.752 -9.835 1.00 44.78 261 SER A CA 1
ATOM 2159 C C . SER A 1 261 ? -31.594 37.605 -8.882 1.00 44.78 261 SER A C 1
ATOM 2161 O O . SER A 1 261 ? -30.447 37.188 -8.729 1.00 44.78 261 SER A O 1
ATOM 2163 N N . ASP A 1 262 ? -32.632 37.145 -8.197 1.00 47.34 262 ASP A N 1
ATOM 2164 C CA . ASP A 1 262 ? -32.586 36.189 -7.095 1.00 47.34 262 ASP A CA 1
ATOM 2165 C C . ASP A 1 262 ? -32.982 34.796 -7.630 1.00 47.34 262 ASP A C 1
ATOM 2167 O O . ASP A 1 262 ? -33.883 34.133 -7.115 1.00 47.34 262 ASP A O 1
ATOM 2171 N N . ASP A 1 263 ? -32.317 34.349 -8.703 1.00 48.12 263 ASP A N 1
ATOM 2172 C CA . ASP A 1 263 ? -32.656 33.109 -9.432 1.00 48.12 263 ASP A CA 1
ATOM 2173 C C . ASP A 1 263 ? -32.424 31.832 -8.586 1.00 48.12 263 ASP A C 1
ATOM 2175 O O . ASP A 1 263 ? -32.906 30.747 -8.911 1.00 48.12 263 ASP A O 1
ATOM 2179 N N . ASN A 1 264 ? -31.753 31.952 -7.434 1.00 49.31 264 ASN A N 1
ATOM 2180 C CA . ASN A 1 264 ? -31.551 30.855 -6.478 1.00 49.31 264 ASN A CA 1
ATOM 2181 C C . ASN A 1 264 ? -32.718 30.647 -5.496 1.00 49.31 264 ASN A C 1
ATOM 2183 O O . ASN A 1 264 ? -32.774 29.619 -4.810 1.00 49.31 264 ASN A O 1
ATOM 2187 N N . LYS A 1 265 ? -33.658 31.593 -5.399 1.00 51.09 265 LYS A N 1
ATOM 2188 C CA . LYS A 1 265 ? -34.815 31.461 -4.499 1.00 51.09 265 LYS A CA 1
ATOM 2189 C C . LYS A 1 265 ? -35.927 30.616 -5.120 1.00 51.09 265 LYS A C 1
ATOM 2191 O O . LYS A 1 265 ? -36.545 29.815 -4.421 1.00 51.09 265 LYS A O 1
ATOM 2196 N N . GLU A 1 266 ? -36.111 30.707 -6.436 1.00 49.19 266 GLU A N 1
ATOM 2197 C CA . GLU A 1 266 ? -37.136 29.955 -7.175 1.00 49.19 266 GLU A CA 1
ATOM 2198 C C . GLU A 1 266 ? -36.837 28.446 -7.262 1.00 49.19 266 GLU A C 1
ATOM 2200 O O . GLU A 1 266 ? -37.757 27.626 -7.223 1.00 49.19 266 GLU A O 1
ATOM 2205 N N . GLN A 1 267 ? -35.560 28.041 -7.293 1.00 51.22 267 GLN A N 1
ATOM 2206 C CA . GLN A 1 267 ? -35.197 26.616 -7.253 1.00 51.22 267 GLN A CA 1
ATOM 2207 C C . GLN A 1 267 ? -35.444 25.971 -5.884 1.00 51.22 267 GLN A C 1
ATOM 2209 O O . GLN A 1 267 ? -35.843 24.809 -5.822 1.00 51.22 267 GLN A O 1
ATOM 2214 N N . ASN A 1 268 ? -35.261 26.710 -4.787 1.00 48.91 268 ASN A N 1
ATOM 2215 C CA . ASN A 1 268 ? -35.488 26.173 -3.444 1.00 48.91 268 ASN A CA 1
ATOM 2216 C C . ASN A 1 268 ? -36.976 26.139 -3.068 1.00 48.91 268 ASN A C 1
ATOM 2218 O O . ASN A 1 268 ? -37.407 25.206 -2.391 1.00 48.91 268 ASN A O 1
ATOM 2222 N N . GLN A 1 269 ? -37.779 27.084 -3.566 1.00 49.50 269 GLN A N 1
ATOM 2223 C CA . GLN A 1 269 ? -39.225 27.079 -3.337 1.00 49.50 269 GLN A CA 1
ATOM 2224 C C . GLN A 1 269 ? -39.918 25.909 -4.067 1.00 49.50 269 GLN A C 1
ATOM 2226 O O . GLN A 1 269 ? -40.723 25.201 -3.467 1.00 49.50 269 GLN A O 1
ATOM 2231 N N . ASN A 1 270 ? -39.482 25.580 -5.292 1.00 48.41 270 ASN A N 1
ATOM 2232 C CA . ASN A 1 270 ? -39.981 24.419 -6.048 1.00 48.41 270 ASN A CA 1
ATOM 2233 C C . ASN A 1 270 ? -39.674 23.053 -5.396 1.00 48.41 270 ASN A C 1
ATOM 2235 O O . ASN A 1 270 ? -40.355 22.062 -5.672 1.00 48.41 270 ASN A O 1
ATOM 2239 N N . ILE A 1 271 ? -38.661 22.962 -4.528 1.00 52.78 271 ILE A N 1
ATOM 2240 C CA . ILE A 1 271 ? -38.363 21.732 -3.774 1.00 52.78 271 ILE A CA 1
ATOM 2241 C C . ILE A 1 271 ? -39.315 21.579 -2.579 1.00 52.78 271 ILE A C 1
ATOM 2243 O O . ILE A 1 271 ? -39.676 20.455 -2.228 1.00 52.78 271 ILE A O 1
ATOM 2247 N N . ILE A 1 272 ? -39.747 22.691 -1.980 1.00 50.28 272 ILE A N 1
ATOM 2248 C CA . ILE A 1 272 ? -40.644 22.703 -0.817 1.00 50.28 272 ILE A CA 1
ATOM 2249 C C . ILE A 1 272 ? -42.103 22.505 -1.250 1.00 50.28 272 ILE A C 1
ATOM 2251 O O . ILE A 1 272 ? -42.823 21.731 -0.618 1.00 50.28 272 ILE A O 1
ATOM 2255 N N . ASP A 1 273 ? -42.519 23.092 -2.372 1.00 46.94 273 ASP A N 1
ATOM 2256 C CA . ASP A 1 273 ? -43.908 22.995 -2.843 1.00 46.94 273 ASP A CA 1
ATOM 2257 C C . ASP A 1 273 ? -44.265 21.580 -3.350 1.00 46.94 273 ASP A C 1
ATOM 2259 O O . ASP A 1 273 ? -45.409 21.141 -3.243 1.00 46.94 273 ASP A O 1
ATOM 2263 N N . ASN A 1 274 ? -43.270 20.784 -3.762 1.00 48.25 274 ASN A N 1
ATOM 2264 C CA . ASN A 1 274 ? -43.451 19.368 -4.119 1.00 48.25 274 ASN A CA 1
ATOM 2265 C C . ASN A 1 274 ? -43.552 18.408 -2.911 1.00 48.25 274 ASN A C 1
ATOM 2267 O O . ASN A 1 274 ? -43.724 17.201 -3.094 1.00 48.25 274 ASN A O 1
ATOM 2271 N N . LEU A 1 275 ? -43.461 18.913 -1.675 1.00 48.09 275 LEU A N 1
ATOM 2272 C CA . LEU A 1 275 ? -43.712 18.153 -0.439 1.00 48.09 275 LEU A CA 1
ATOM 2273 C C . LEU A 1 275 ? -45.121 18.388 0.137 1.00 48.09 275 LEU A C 1
ATOM 2275 O O . LEU A 1 275 ? -45.516 17.702 1.080 1.00 48.09 275 LEU A O 1
ATOM 2279 N N . GLY A 1 276 ? -45.890 19.319 -0.434 1.00 41.09 276 GLY A N 1
ATOM 2280 C CA . GLY A 1 276 ? -47.149 19.816 0.118 1.00 41.09 276 GLY A CA 1
ATOM 2281 C C . GLY A 1 276 ? -48.418 19.325 -0.578 1.00 41.09 276 GLY A C 1
ATOM 2282 O O . GLY A 1 276 ? -49.356 20.101 -0.703 1.00 41.09 276 GLY A O 1
ATOM 2283 N N . THR A 1 277 ? -48.500 18.089 -1.079 1.00 46.19 277 THR A N 1
ATOM 2284 C CA . THR A 1 277 ? -49.800 17.511 -1.492 1.00 46.19 277 THR A CA 1
ATOM 2285 C C . THR A 1 277 ? -49.783 15.983 -1.431 1.00 46.19 277 THR A C 1
ATOM 2287 O O . THR A 1 277 ? -49.719 15.293 -2.444 1.00 46.19 277 THR A O 1
ATOM 2290 N N . VAL A 1 278 ? -49.837 15.422 -0.221 1.00 41.91 278 VAL A N 1
ATOM 2291 C CA . VAL A 1 278 ? -50.187 14.006 -0.032 1.00 41.91 278 VAL A CA 1
ATOM 2292 C C . VAL A 1 278 ? -51.593 13.961 0.544 1.00 41.91 278 VAL A C 1
ATOM 2294 O O . VAL A 1 278 ? -51.819 14.327 1.696 1.00 41.91 278 VAL A O 1
ATOM 2297 N N . GLY A 1 279 ? -52.537 13.562 -0.308 1.00 41.84 279 GLY A N 1
ATOM 2298 C CA . GLY A 1 279 ? -53.923 13.312 0.057 1.00 41.84 279 GLY A CA 1
ATOM 2299 C C . GLY A 1 279 ? -54.023 12.275 1.173 1.00 41.84 279 GLY A C 1
ATOM 2300 O O . GLY A 1 279 ? -53.317 11.267 1.186 1.00 41.84 279 GLY A O 1
ATOM 2301 N N . SER A 1 280 ? -54.900 12.572 2.124 1.00 48.66 280 SER A N 1
ATOM 2302 C CA . SER A 1 280 ? -55.253 11.719 3.250 1.00 48.66 280 SER A CA 1
ATOM 2303 C C . SER A 1 280 ? -56.037 10.499 2.767 1.00 48.66 280 SER A C 1
ATOM 2305 O O . SER A 1 280 ? -57.262 10.515 2.812 1.00 48.66 280 SER A O 1
ATOM 2307 N N . ASP A 1 281 ? -55.339 9.434 2.377 1.00 42.62 281 ASP A N 1
ATOM 2308 C CA . ASP A 1 281 ? -55.926 8.098 2.299 1.00 42.62 281 ASP A CA 1
ATOM 2309 C C . ASP A 1 281 ? -55.200 7.137 3.244 1.00 42.62 281 ASP A C 1
ATOM 2311 O O . ASP A 1 281 ? -54.001 6.863 3.142 1.00 42.62 281 ASP A O 1
ATOM 2315 N N . ASN A 1 282 ? -55.971 6.630 4.205 1.00 54.12 282 ASN A N 1
ATOM 2316 C CA . ASN A 1 282 ? -55.581 5.626 5.182 1.00 54.12 282 ASN A CA 1
ATOM 2317 C C . ASN A 1 282 ? -55.161 4.328 4.484 1.00 54.12 282 ASN A C 1
ATOM 2319 O O . ASN A 1 282 ? -56.002 3.470 4.236 1.00 54.12 282 ASN A O 1
ATOM 2323 N N . ASN A 1 283 ? -53.869 4.140 4.207 1.00 48.47 283 ASN A N 1
ATOM 2324 C CA . ASN A 1 283 ? -53.282 2.809 4.051 1.00 48.47 283 ASN A CA 1
ATOM 2325 C C . ASN A 1 283 ? -51.750 2.835 4.131 1.00 48.47 283 ASN A C 1
ATOM 2327 O O . ASN A 1 283 ? -51.086 3.476 3.328 1.00 48.47 283 ASN A O 1
ATOM 2331 N N . LYS A 1 284 ? -51.206 2.078 5.100 1.00 48.09 284 LYS A N 1
ATOM 2332 C CA . LYS A 1 284 ? -49.809 1.608 5.208 1.00 48.09 284 LYS A CA 1
ATOM 2333 C C . LYS A 1 284 ? -48.761 2.581 4.645 1.00 48.09 284 LYS A C 1
ATOM 2335 O O . LYS A 1 284 ? -48.326 2.451 3.502 1.00 48.09 284 LYS A O 1
ATOM 2340 N N . ILE A 1 285 ? -48.265 3.477 5.501 1.00 38.78 285 ILE A N 1
ATOM 2341 C CA . ILE A 1 285 ? -47.065 4.279 5.228 1.00 38.78 285 ILE A CA 1
ATOM 2342 C C . ILE A 1 285 ? -45.879 3.316 5.054 1.00 38.78 285 ILE A C 1
ATOM 2344 O O . ILE A 1 285 ? -45.187 2.944 6.003 1.00 38.78 285 ILE A O 1
ATOM 2348 N N . LYS A 1 286 ? -45.649 2.872 3.816 1.00 44.62 286 LYS A N 1
ATOM 2349 C CA . LYS A 1 286 ? -44.371 2.321 3.378 1.00 44.62 286 LYS A CA 1
ATOM 2350 C C . LYS A 1 286 ? -43.410 3.502 3.400 1.00 44.62 286 LYS A C 1
ATOM 2352 O O . LYS A 1 286 ? -43.323 4.254 2.437 1.00 44.62 286 LYS A O 1
ATOM 2357 N N . LEU A 1 287 ? -42.721 3.682 4.525 1.00 38.62 287 LEU A N 1
ATOM 2358 C CA . LEU A 1 287 ? -41.570 4.570 4.632 1.00 38.62 287 LEU A CA 1
ATOM 2359 C C . LEU A 1 287 ? -40.495 4.033 3.678 1.00 38.62 287 LEU A C 1
ATOM 2361 O O . LEU A 1 287 ? -39.628 3.243 4.050 1.00 38.62 287 LEU A O 1
ATOM 2365 N N . SER A 1 288 ? -40.577 4.411 2.405 1.00 37.00 288 SER A N 1
ATOM 2366 C CA . SER A 1 288 ? -39.481 4.247 1.468 1.00 37.00 288 SER A CA 1
ATOM 2367 C C . SER A 1 288 ? -38.381 5.189 1.939 1.00 37.00 288 SER A C 1
ATOM 2369 O O . SER A 1 288 ? -38.358 6.361 1.566 1.00 37.00 288 SER A O 1
ATOM 2371 N N . ARG A 1 289 ? -37.499 4.693 2.818 1.00 40.19 289 ARG A N 1
ATOM 2372 C CA . ARG A 1 289 ? -36.229 5.353 3.127 1.00 40.19 289 ARG A CA 1
ATOM 2373 C C . ARG A 1 289 ? -35.554 5.626 1.787 1.00 40.19 289 ARG A C 1
ATOM 2375 O O . ARG A 1 289 ? -35.085 4.694 1.135 1.00 40.19 289 ARG A O 1
ATOM 2382 N N . ARG A 1 290 ? -35.538 6.892 1.359 1.00 38.94 290 ARG A N 1
ATOM 2383 C CA . ARG A 1 290 ? -34.639 7.349 0.298 1.00 38.94 290 ARG A CA 1
ATOM 2384 C C . ARG A 1 290 ? -33.241 6.984 0.775 1.00 38.94 290 ARG A C 1
ATOM 2386 O O . ARG A 1 290 ? -32.769 7.537 1.765 1.00 38.94 290 ARG A O 1
ATOM 2393 N N . ILE A 1 291 ? -32.631 5.994 0.131 1.00 43.12 291 ILE A N 1
ATOM 2394 C CA . ILE A 1 291 ? -31.240 5.642 0.388 1.00 43.12 291 ILE A CA 1
ATOM 2395 C C . ILE A 1 291 ? -30.441 6.886 -0.021 1.00 43.12 291 ILE A C 1
ATOM 2397 O O . ILE A 1 291 ? -30.549 7.291 -1.182 1.00 43.12 291 ILE A O 1
ATOM 2401 N N . PRO A 1 292 ? -29.731 7.554 0.907 1.00 51.75 292 PRO A N 1
ATOM 2402 C CA . PRO A 1 292 ? -28.916 8.708 0.555 1.00 51.75 292 PRO A CA 1
ATOM 2403 C C . PRO A 1 292 ? -27.916 8.301 -0.529 1.00 51.75 292 PRO A C 1
ATOM 2405 O O . PRO A 1 292 ? -27.482 7.146 -0.566 1.00 51.75 292 PRO A O 1
ATOM 2408 N N . ALA A 1 293 ? -27.585 9.238 -1.423 1.00 56.44 293 ALA A N 1
ATOM 2409 C CA . ALA A 1 293 ? -26.600 9.011 -2.473 1.00 56.44 293 ALA A CA 1
ATOM 2410 C C . ALA A 1 293 ? -25.356 8.341 -1.871 1.00 56.44 293 ALA A C 1
ATOM 2412 O O . ALA A 1 293 ? -24.856 8.755 -0.823 1.00 56.44 293 ALA A O 1
ATOM 2413 N N . LYS A 1 294 ? -24.929 7.235 -2.485 1.00 67.38 294 LYS A N 1
ATOM 2414 C CA . LYS A 1 294 ? -23.830 6.417 -1.985 1.00 67.38 294 LYS A CA 1
ATOM 2415 C C . LYS A 1 294 ? -22.558 7.263 -2.062 1.00 67.38 294 LYS A C 1
ATOM 2417 O O . LYS A 1 294 ? -22.085 7.535 -3.156 1.00 67.38 294 LYS A O 1
ATOM 2422 N N . PHE A 1 295 ? -22.067 7.727 -0.917 1.00 76.81 295 PHE A N 1
ATOM 2423 C CA . PHE A 1 295 ? -20.768 8.385 -0.848 1.00 76.81 295 PHE A CA 1
ATOM 2424 C C . PHE A 1 295 ? -19.687 7.326 -1.052 1.00 76.81 295 PHE A C 1
ATOM 2426 O O . PHE A 1 295 ? -19.695 6.301 -0.361 1.00 76.81 295 PHE A O 1
ATOM 2433 N N . ASP A 1 296 ? -18.799 7.569 -2.010 1.00 83.94 296 ASP A N 1
ATOM 2434 C CA . ASP A 1 296 ? -17.622 6.737 -2.232 1.00 83.94 296 ASP A CA 1
ATOM 2435 C C . ASP A 1 296 ? -16.687 6.833 -1.020 1.00 83.94 296 ASP A C 1
ATOM 2437 O O . ASP A 1 296 ? -16.590 7.876 -0.361 1.00 83.94 296 ASP A O 1
ATOM 2441 N N . ALA A 1 297 ? -16.020 5.729 -0.691 1.00 91.44 297 ALA A N 1
ATOM 2442 C CA . ALA A 1 297 ? -15.091 5.698 0.426 1.00 91.44 297 ALA A CA 1
ATOM 2443 C C . ALA A 1 297 ? -13.884 6.614 0.172 1.00 91.44 297 ALA A C 1
ATOM 2445 O O . ALA A 1 297 ? -13.385 6.726 -0.944 1.00 91.44 297 ALA A O 1
ATOM 2446 N N . ILE A 1 298 ? -13.358 7.234 1.227 1.00 92.25 298 ILE A N 1
ATOM 2447 C CA . ILE A 1 298 ? -12.151 8.061 1.114 1.00 92.25 298 ILE A CA 1
ATOM 2448 C C . ILE A 1 298 ? -10.923 7.158 0.959 1.00 92.25 298 ILE A C 1
ATOM 2450 O O . ILE A 1 298 ? -10.756 6.186 1.707 1.00 92.25 298 ILE A O 1
ATOM 2454 N N . VAL A 1 299 ? -10.056 7.498 0.005 1.00 94.81 299 VAL A N 1
ATOM 2455 C CA . VAL A 1 299 ? -8.748 6.863 -0.187 1.00 94.81 299 VAL A CA 1
ATOM 2456 C C . VAL A 1 299 ? -7.683 7.665 0.551 1.00 94.81 299 VAL A C 1
ATOM 2458 O O . VAL A 1 299 ? -7.488 8.848 0.281 1.00 94.81 299 VAL A O 1
ATOM 2461 N N . ASP A 1 300 ? -6.984 7.024 1.483 1.00 94.44 300 ASP A N 1
ATOM 2462 C CA . ASP A 1 300 ? -5.821 7.639 2.117 1.00 94.44 300 ASP A CA 1
ATOM 2463 C C . ASP A 1 300 ? -4.586 7.361 1.274 1.00 94.44 300 ASP A C 1
ATOM 2465 O O . ASP A 1 300 ? -4.334 6.211 0.921 1.00 94.44 300 ASP A O 1
ATOM 2469 N N . ILE A 1 301 ? -3.807 8.397 0.998 1.00 94.12 301 ILE A N 1
ATOM 2470 C CA . ILE A 1 301 ? -2.535 8.302 0.286 1.00 94.12 301 ILE A CA 1
ATOM 2471 C C . ILE A 1 301 ? -1.444 8.780 1.243 1.00 94.12 301 ILE A C 1
ATOM 2473 O O . ILE A 1 301 ? -1.567 9.865 1.827 1.00 94.12 301 ILE A O 1
ATOM 2477 N N . SER A 1 302 ? -0.407 7.965 1.462 1.00 92.56 302 SER A N 1
ATOM 2478 C CA . SER A 1 302 ? 0.715 8.400 2.296 1.00 92.56 302 SER A CA 1
ATOM 2479 C C . SER A 1 302 ? 1.442 9.567 1.642 1.00 92.56 302 SER A C 1
ATOM 2481 O O . SER A 1 302 ? 1.644 9.622 0.430 1.00 92.56 302 SER A O 1
ATOM 2483 N N . TYR A 1 303 ? 1.796 10.548 2.461 1.00 88.25 303 TYR A N 1
ATOM 2484 C CA . TYR A 1 303 ? 2.444 11.750 1.983 1.00 88.25 303 TYR A CA 1
ATOM 2485 C C . TYR A 1 303 ? 3.869 11.460 1.540 1.00 88.25 303 TYR A C 1
ATOM 2487 O O . TYR A 1 303 ? 4.719 11.049 2.334 1.00 88.25 303 TYR A O 1
ATOM 2495 N N . ARG A 1 304 ? 4.135 11.748 0.270 1.00 83.31 304 ARG A N 1
ATOM 2496 C CA . ARG A 1 304 ? 5.488 11.811 -0.253 1.00 83.31 304 ARG A CA 1
ATOM 2497 C C . ARG A 1 304 ? 6.056 13.196 0.032 1.00 83.31 304 ARG A C 1
ATOM 2499 O O . ARG A 1 304 ? 5.680 14.157 -0.631 1.00 83.31 304 ARG A O 1
ATOM 2506 N N . GLU A 1 305 ? 6.941 13.290 1.023 1.00 73.06 305 GLU A N 1
ATOM 2507 C CA . GLU A 1 305 ? 7.683 14.523 1.296 1.00 73.06 305 GLU A CA 1
ATOM 2508 C C . GLU A 1 305 ? 8.624 14.833 0.132 1.00 73.06 305 GLU A C 1
ATOM 2510 O O . GLU A 1 305 ? 9.717 14.288 0.030 1.00 73.06 305 GLU A O 1
ATOM 2515 N N . ASP A 1 306 ? 8.215 15.739 -0.746 1.00 73.44 306 ASP A N 1
ATOM 2516 C CA . ASP A 1 306 ? 9.143 16.504 -1.559 1.00 73.44 306 ASP A CA 1
ATOM 2517 C C . ASP A 1 306 ? 9.163 17.957 -1.084 1.00 73.44 306 ASP A C 1
ATOM 2519 O O . ASP A 1 306 ? 8.210 18.464 -0.489 1.00 73.44 306 ASP A O 1
ATOM 2523 N N . LYS A 1 307 ? 10.290 18.637 -1.320 1.00 69.44 307 LYS A N 1
ATOM 2524 C CA . LYS A 1 307 ? 10.507 20.023 -0.868 1.00 69.44 307 LYS A CA 1
ATOM 2525 C C . LYS A 1 307 ? 9.402 20.981 -1.335 1.00 69.44 307 LYS A C 1
ATOM 2527 O O . LYS A 1 307 ? 9.210 22.025 -0.724 1.00 69.44 307 LYS A O 1
ATOM 2532 N N . GLU A 1 308 ? 8.698 20.623 -2.408 1.00 73.50 308 GLU A N 1
ATOM 2533 C CA . GLU A 1 308 ? 7.769 21.484 -3.135 1.00 73.50 308 GLU A CA 1
ATOM 2534 C C . GLU A 1 308 ? 6.323 20.961 -3.173 1.00 73.50 308 GLU A C 1
ATOM 2536 O O . GLU A 1 308 ? 5.502 21.572 -3.841 1.00 73.50 308 GLU A O 1
ATOM 2541 N N . GLY A 1 309 ? 5.985 19.838 -2.527 1.00 77.06 309 GLY A N 1
ATOM 2542 C CA . GLY A 1 309 ? 4.635 19.239 -2.525 1.00 77.06 309 GLY A CA 1
ATOM 2543 C C . GLY A 1 309 ? 4.137 18.659 -3.866 1.00 77.06 309 GLY A C 1
ATOM 2544 O O . GLY A 1 309 ? 3.002 18.175 -3.942 1.00 77.06 309 GLY A O 1
ATOM 2545 N N . LYS A 1 310 ? 4.946 18.695 -4.934 1.00 82.44 310 LYS A N 1
ATOM 2546 C CA . LYS A 1 310 ? 4.571 18.309 -6.311 1.00 82.44 310 LYS A CA 1
ATOM 2547 C C . LYS A 1 310 ? 4.226 16.829 -6.443 1.00 82.44 310 LYS A C 1
ATOM 2549 O O . LYS A 1 310 ? 3.321 16.462 -7.187 1.00 82.44 310 LYS A O 1
ATOM 2554 N N . SER A 1 311 ? 4.941 15.977 -5.727 1.00 84.94 311 SER A N 1
ATOM 2555 C CA . SER A 1 311 ? 4.803 14.524 -5.805 1.00 84.94 311 SER A CA 1
ATOM 2556 C C . SER A 1 311 ? 3.542 14.061 -5.094 1.00 84.94 311 SER A C 1
ATOM 2558 O O . SER A 1 311 ? 2.804 13.231 -5.615 1.00 84.94 311 SER A O 1
ATOM 2560 N N . ALA A 1 312 ? 3.241 14.663 -3.944 1.00 84.69 312 ALA A N 1
ATOM 2561 C CA . ALA A 1 312 ? 1.969 14.439 -3.283 1.00 84.69 312 ALA A CA 1
ATOM 2562 C C . ALA A 1 312 ? 0.803 14.947 -4.152 1.00 84.69 312 ALA A C 1
ATOM 2564 O O . ALA A 1 312 ? -0.197 14.251 -4.300 1.00 84.69 312 ALA A O 1
ATOM 2565 N N . PHE A 1 313 ? 0.935 16.105 -4.811 1.00 86.31 313 PHE A N 1
ATOM 2566 C CA . PHE A 1 313 ? -0.071 16.539 -5.785 1.00 86.31 313 PHE A CA 1
ATOM 2567 C C . PHE A 1 313 ? -0.246 15.527 -6.931 1.00 86.31 313 PHE A C 1
ATOM 2569 O O . PHE A 1 313 ? -1.378 15.165 -7.244 1.00 86.31 313 PHE A O 1
ATOM 2576 N N . TRP A 1 314 ? 0.851 15.031 -7.514 1.00 90.62 314 TRP A N 1
ATOM 2577 C CA . TRP A 1 314 ? 0.839 14.001 -8.558 1.00 90.62 314 TRP A CA 1
ATOM 2578 C C . TRP A 1 314 ? 0.048 12.758 -8.138 1.00 90.62 314 TRP A C 1
ATOM 2580 O O . TRP A 1 314 ? -0.861 12.340 -8.860 1.00 90.62 314 TRP A O 1
ATOM 2590 N N . ASP A 1 315 ? 0.364 12.195 -6.969 1.00 92.00 315 ASP A N 1
ATOM 2591 C CA . ASP A 1 315 ? -0.242 10.954 -6.475 1.00 92.00 315 ASP A CA 1
ATOM 2592 C C . ASP A 1 315 ? -1.758 11.111 -6.302 1.00 92.00 315 ASP A C 1
ATOM 2594 O O . ASP A 1 315 ? -2.550 10.278 -6.748 1.00 92.00 315 ASP A O 1
ATOM 2598 N N . HIS A 1 316 ? -2.180 12.231 -5.714 1.00 91.19 316 HIS A N 1
ATOM 2599 C CA . HIS A 1 316 ? -3.591 12.536 -5.514 1.00 91.19 316 HIS A CA 1
ATOM 2600 C C . HIS A 1 316 ? -4.317 12.811 -6.830 1.00 91.19 316 HIS A C 1
ATOM 2602 O O . HIS A 1 316 ? -5.363 12.215 -7.088 1.00 91.19 316 HIS A O 1
ATOM 2608 N N . TYR A 1 317 ? -3.766 13.690 -7.667 1.00 89.88 317 TYR A N 1
ATOM 2609 C CA . TYR A 1 317 ? -4.391 14.111 -8.915 1.00 89.88 317 TYR A CA 1
ATOM 2610 C C . TYR A 1 317 ? -4.581 12.935 -9.876 1.00 89.88 317 TYR A C 1
ATOM 2612 O O . TYR A 1 317 ? -5.681 12.722 -10.389 1.00 89.88 317 TYR A O 1
ATOM 2620 N N . THR A 1 318 ? -3.534 12.137 -10.101 1.00 92.94 318 THR A N 1
ATOM 2621 C CA . THR A 1 318 ? -3.593 11.000 -11.032 1.00 92.94 318 THR A CA 1
ATOM 2622 C C . THR A 1 318 ? -4.574 9.934 -10.551 1.00 92.94 318 THR A C 1
ATOM 2624 O O . THR A 1 318 ? -5.404 9.473 -11.340 1.00 92.94 318 THR A O 1
ATOM 2627 N N . PHE A 1 319 ? -4.570 9.611 -9.253 1.00 94.88 319 PHE A N 1
ATOM 2628 C CA . PHE A 1 319 ? -5.513 8.656 -8.677 1.00 94.88 319 PHE A CA 1
ATOM 2629 C C . PHE A 1 319 ? -6.965 9.146 -8.776 1.00 94.88 319 PHE A C 1
ATOM 2631 O O . PHE A 1 319 ? -7.844 8.393 -9.203 1.00 94.88 319 PHE A O 1
ATOM 2638 N N . GLN A 1 320 ? -7.234 10.409 -8.429 1.00 91.75 320 GLN A N 1
ATOM 2639 C CA . GLN A 1 320 ? -8.574 11.001 -8.515 1.00 91.75 320 GLN A CA 1
ATOM 2640 C C . GLN A 1 320 ? -9.081 11.082 -9.952 1.00 91.75 320 GLN A C 1
ATOM 2642 O O . GLN A 1 320 ? -10.238 10.752 -10.204 1.00 91.75 320 GLN A O 1
ATOM 2647 N N . ARG A 1 321 ? -8.224 11.481 -10.897 1.00 89.69 321 ARG A N 1
ATOM 2648 C CA . ARG A 1 321 ? -8.557 11.548 -12.326 1.00 89.69 321 ARG A CA 1
ATOM 2649 C C . ARG A 1 321 ? -9.008 10.189 -12.864 1.00 89.69 321 ARG A C 1
ATOM 2651 O O . ARG A 1 321 ? -9.935 10.130 -13.662 1.00 89.69 321 ARG A O 1
ATOM 2658 N N . ILE A 1 322 ? -8.353 9.110 -12.431 1.00 93.19 322 ILE A N 1
ATOM 2659 C CA . ILE A 1 322 ? -8.627 7.748 -12.909 1.00 93.19 322 ILE A CA 1
ATOM 2660 C C . ILE A 1 322 ? -9.843 7.132 -12.208 1.00 93.19 322 ILE A C 1
ATOM 2662 O O . ILE A 1 322 ? -10.660 6.468 -12.842 1.00 93.19 322 ILE A O 1
ATOM 2666 N N . THR A 1 323 ? -9.955 7.311 -10.892 1.00 94.06 323 THR A N 1
ATOM 2667 C CA . THR A 1 323 ? -10.939 6.577 -10.081 1.00 94.06 323 THR A CA 1
ATOM 2668 C C . THR A 1 323 ? -12.203 7.376 -9.788 1.00 94.06 323 THR A C 1
ATOM 2670 O O . THR A 1 323 ? -13.258 6.781 -9.584 1.00 94.06 323 THR A O 1
ATOM 2673 N N . HIS A 1 324 ? -12.112 8.706 -9.779 1.00 90.69 324 HIS A N 1
ATOM 2674 C CA . HIS A 1 324 ? -13.116 9.632 -9.250 1.00 90.69 324 HIS A CA 1
ATOM 2675 C C . HIS A 1 324 ? -13.406 9.480 -7.747 1.00 90.69 324 HIS A C 1
ATOM 2677 O O . HIS A 1 324 ? -14.422 9.983 -7.274 1.00 90.69 324 HIS A O 1
ATOM 2683 N N . TYR A 1 325 ? -12.512 8.848 -6.979 1.00 91.56 325 TYR A N 1
ATOM 2684 C CA . TYR A 1 325 ? -12.656 8.738 -5.525 1.00 91.56 325 TYR A CA 1
ATOM 2685 C C . TYR A 1 325 ? -12.046 9.949 -4.814 1.00 91.56 325 TYR A C 1
ATOM 2687 O O . TYR A 1 325 ? -10.985 10.423 -5.224 1.00 91.56 325 TYR A O 1
ATOM 2695 N N . PRO A 1 326 ? -12.655 10.449 -3.725 1.00 90.75 326 PRO A N 1
ATOM 2696 C CA . PRO A 1 326 ? -12.025 11.463 -2.890 1.00 90.75 326 PRO A CA 1
ATOM 2697 C C . PRO A 1 326 ? -10.766 10.899 -2.222 1.00 90.75 326 PRO A C 1
ATOM 2699 O O . PRO A 1 326 ? -10.742 9.750 -1.774 1.00 90.75 326 PRO A O 1
ATOM 2702 N N . THR A 1 327 ? -9.725 11.725 -2.125 1.00 91.00 327 THR A N 1
ATOM 2703 C CA . THR A 1 327 ? -8.446 11.333 -1.520 1.00 91.00 327 THR A CA 1
ATOM 2704 C C . THR A 1 327 ? -8.112 12.218 -0.325 1.00 91.00 327 THR A C 1
ATOM 2706 O O . THR A 1 327 ? -8.532 13.375 -0.248 1.00 91.00 327 THR A O 1
ATOM 2709 N N . ARG A 1 328 ? -7.348 11.670 0.621 1.00 89.06 328 ARG A N 1
ATOM 2710 C CA . ARG A 1 328 ? -6.854 12.364 1.814 1.00 89.06 328 ARG A CA 1
ATOM 2711 C C . ARG A 1 328 ? -5.379 12.045 2.029 1.00 89.06 328 ARG A C 1
ATOM 2713 O O . ARG A 1 328 ? -4.976 10.890 1.936 1.00 89.06 328 ARG A O 1
ATOM 2720 N N . VAL A 1 329 ? -4.583 13.065 2.330 1.00 87.56 329 VAL A N 1
ATOM 2721 C CA . VAL A 1 329 ? -3.170 12.885 2.692 1.00 87.56 329 VAL A CA 1
ATOM 2722 C C . VAL A 1 329 ? -3.060 12.309 4.102 1.00 87.56 329 VAL A C 1
ATOM 2724 O O . VAL A 1 329 ? -3.729 12.794 5.014 1.00 87.56 329 VAL A O 1
ATOM 2727 N N . VAL A 1 330 ? -2.190 11.320 4.310 1.00 87.88 330 VAL A N 1
ATOM 2728 C CA . VAL A 1 330 ? -1.879 10.766 5.640 1.00 87.88 330 VAL A CA 1
ATOM 2729 C C . VAL A 1 330 ? -0.370 10.651 5.880 1.00 87.88 330 VAL A C 1
ATOM 2731 O O . VAL A 1 330 ? 0.415 10.595 4.942 1.00 87.88 330 VAL A O 1
ATOM 2734 N N . GLY A 1 331 ? 0.050 10.596 7.148 1.00 79.31 331 GLY A N 1
ATOM 2735 C CA . GLY A 1 331 ? 1.447 10.316 7.514 1.00 79.31 331 GLY A CA 1
ATOM 2736 C C . GLY A 1 331 ? 2.401 11.520 7.535 1.00 79.31 331 GLY A C 1
ATOM 2737 O O . GLY A 1 331 ? 3.610 11.315 7.542 1.00 79.31 331 GLY A O 1
ATOM 2738 N N . THR A 1 332 ? 1.895 12.758 7.578 1.00 73.25 332 THR A N 1
ATOM 2739 C CA . THR A 1 332 ? 2.721 13.984 7.688 1.00 73.25 332 THR A CA 1
ATOM 2740 C C . THR A 1 332 ? 2.908 14.396 9.146 1.00 73.25 332 THR A C 1
ATOM 2742 O O . THR A 1 332 ? 1.923 14.399 9.884 1.00 73.25 332 THR A O 1
ATOM 2745 N N . THR A 1 333 ? 4.101 14.840 9.552 1.00 60.41 333 THR A N 1
ATOM 2746 C CA . THR A 1 333 ? 4.324 15.413 10.900 1.00 60.41 333 THR A CA 1
ATOM 2747 C C . THR A 1 333 ? 4.253 16.940 10.952 1.00 60.41 333 THR A C 1
ATOM 2749 O O . THR A 1 333 ? 4.037 17.478 12.031 1.00 60.41 333 THR A O 1
ATOM 2752 N N . ASN A 1 334 ? 4.400 17.637 9.818 1.00 56.38 334 ASN A N 1
ATOM 2753 C CA . ASN A 1 334 ? 4.619 19.093 9.771 1.00 56.38 334 ASN A CA 1
ATOM 2754 C C . ASN A 1 334 ? 3.571 19.861 8.954 1.00 56.38 334 ASN A C 1
ATOM 2756 O O . ASN A 1 334 ? 3.926 20.809 8.263 1.00 56.38 334 ASN A O 1
ATOM 2760 N N . ASP A 1 335 ? 2.302 19.456 9.057 1.00 50.00 335 ASP A N 1
ATOM 2761 C CA . ASP A 1 335 ? 1.154 20.015 8.338 1.00 50.00 335 ASP A CA 1
ATOM 2762 C C . ASP A 1 335 ? 1.328 20.041 6.805 1.00 50.00 335 ASP A C 1
ATOM 2764 O O . ASP A 1 335 ? 2.256 20.609 6.242 1.00 50.00 335 ASP A O 1
ATOM 2768 N N . ALA A 1 336 ? 0.346 19.525 6.071 1.00 53.69 336 ALA A N 1
ATOM 2769 C CA . ALA A 1 336 ? 0.200 19.674 4.617 1.00 53.69 336 ALA A CA 1
ATOM 2770 C C . ALA A 1 336 ? -0.032 21.136 4.160 1.00 53.69 336 ALA A C 1
ATOM 2772 O O . ALA A 1 336 ? -0.800 21.394 3.233 1.00 53.69 336 ALA A O 1
ATOM 2773 N N . LYS A 1 337 ? 0.597 22.109 4.825 1.00 55.84 337 LYS A N 1
ATOM 2774 C CA . LYS A 1 337 ? 0.637 23.526 4.483 1.00 55.84 337 LYS A CA 1
ATOM 2775 C C . LYS A 1 337 ? 1.175 23.701 3.060 1.00 55.84 337 LYS A C 1
ATOM 2777 O O . LYS A 1 337 ? 0.504 24.326 2.254 1.00 55.84 337 LYS A O 1
ATOM 2782 N N . LEU A 1 338 ? 2.253 22.986 2.719 1.00 58.88 338 LEU A N 1
ATOM 2783 C CA . LEU A 1 338 ? 2.806 22.921 1.359 1.00 58.88 338 LEU A CA 1
ATOM 2784 C C . LEU A 1 338 ? 1.814 22.367 0.334 1.00 58.88 338 LEU A C 1
ATOM 2786 O O . LEU A 1 338 ? 1.697 22.911 -0.752 1.00 58.88 338 LEU A O 1
ATOM 2790 N N . LEU A 1 339 ? 1.056 21.322 0.672 1.00 62.66 339 LEU A N 1
ATOM 2791 C CA . LEU A 1 339 ? 0.075 20.767 -0.259 1.00 62.66 339 LEU A CA 1
ATOM 2792 C C . LEU A 1 339 ? -1.102 21.721 -0.481 1.00 62.66 339 LEU A C 1
ATOM 2794 O O . LEU A 1 339 ? -1.610 21.801 -1.589 1.00 62.66 339 LEU A O 1
ATOM 2798 N N . LYS A 1 340 ? -1.550 22.444 0.557 1.00 59.19 340 LYS A N 1
ATOM 2799 C CA . LYS A 1 340 ? -2.561 23.496 0.383 1.00 59.19 340 LYS A CA 1
ATOM 2800 C C . LYS A 1 340 ? -2.044 24.551 -0.578 1.00 59.19 340 LYS A C 1
ATOM 2802 O O . LYS A 1 340 ? -2.759 24.879 -1.513 1.00 59.19 340 LYS A O 1
ATOM 2807 N N . ASP A 1 341 ? -0.821 25.020 -0.372 1.00 63.78 341 ASP A N 1
ATOM 2808 C CA . ASP A 1 341 ? -0.235 26.014 -1.256 1.00 63.78 341 ASP A CA 1
ATOM 2809 C C . ASP A 1 341 ? -0.147 25.437 -2.677 1.00 63.78 341 ASP A C 1
ATOM 2811 O O . ASP A 1 341 ? -0.729 26.003 -3.574 1.00 63.78 341 ASP A O 1
ATOM 2815 N N . VAL A 1 342 ? 0.362 24.226 -2.896 1.00 62.84 342 VAL A N 1
ATOM 2816 C CA . VAL A 1 342 ? 0.439 23.608 -4.241 1.00 62.84 342 VAL A CA 1
ATOM 2817 C C . VAL A 1 342 ? -0.924 23.339 -4.898 1.00 62.84 342 VAL A C 1
ATOM 2819 O O . VAL A 1 342 ? -1.055 23.475 -6.111 1.00 62.84 342 VAL A O 1
ATOM 2822 N N . ILE A 1 343 ? -1.941 22.937 -4.129 1.00 60.88 343 ILE A N 1
ATOM 2823 C CA . ILE A 1 343 ? -3.292 22.649 -4.644 1.00 60.88 343 ILE A CA 1
ATOM 2824 C C . ILE A 1 343 ? -4.048 23.937 -4.979 1.00 60.88 343 ILE A C 1
ATOM 2826 O O . ILE A 1 343 ? -4.845 23.946 -5.916 1.00 60.88 343 ILE A O 1
ATOM 2830 N N . TYR A 1 344 ? -3.852 24.998 -4.192 1.00 55.34 344 TYR A N 1
ATOM 2831 C CA . TYR A 1 344 ? -4.567 26.267 -4.346 1.00 55.34 344 TYR A CA 1
ATOM 2832 C C . TYR A 1 344 ? -3.775 27.322 -5.122 1.00 55.34 344 TYR A C 1
ATOM 2834 O O . TYR A 1 344 ? -4.369 28.298 -5.580 1.00 55.34 344 TYR A O 1
ATOM 2842 N N . ASP A 1 345 ? -2.468 27.139 -5.290 1.00 49.81 345 ASP A N 1
ATOM 2843 C CA . ASP A 1 345 ? -1.615 28.036 -6.050 1.00 49.81 345 ASP A CA 1
ATOM 2844 C C . ASP A 1 345 ? -1.832 27.770 -7.542 1.00 49.81 345 ASP A C 1
ATOM 2846 O O . ASP A 1 345 ? -1.450 26.750 -8.122 1.00 49.81 345 ASP A O 1
ATOM 2850 N N . ILE A 1 346 ? -2.522 28.731 -8.153 1.00 49.03 346 ILE A N 1
ATOM 2851 C CA . ILE A 1 346 ? -2.992 28.779 -9.545 1.00 49.03 346 ILE A CA 1
ATOM 2852 C C . ILE A 1 346 ? -1.837 28.571 -10.547 1.00 49.03 346 ILE A C 1
ATOM 2854 O O . ILE A 1 346 ? -2.065 28.284 -11.722 1.00 49.03 346 ILE A O 1
ATOM 2858 N N . THR A 1 347 ? -0.593 28.671 -10.084 1.00 47.44 347 THR A N 1
ATOM 2859 C CA . THR A 1 347 ? 0.658 28.630 -10.844 1.00 47.44 347 THR A CA 1
ATOM 2860 C C . THR A 1 347 ? 0.852 27.355 -11.669 1.00 47.44 347 THR A C 1
ATOM 2862 O O . THR A 1 347 ? 1.497 27.415 -12.715 1.00 47.44 347 THR A O 1
ATOM 2865 N N . TYR A 1 348 ? 0.256 26.217 -11.289 1.00 51.59 348 TYR A N 1
ATOM 2866 C CA . TYR A 1 348 ? 0.303 25.009 -12.131 1.00 51.59 348 TYR A CA 1
ATOM 2867 C C . TYR A 1 348 ? -0.704 25.018 -13.284 1.00 51.59 348 TYR A C 1
ATOM 2869 O O . TYR A 1 348 ? -0.558 24.223 -14.212 1.00 51.59 348 TYR A O 1
ATOM 2877 N N . GLY A 1 349 ? -1.715 25.893 -13.254 1.00 51.97 349 GLY A N 1
ATOM 2878 C CA . GLY A 1 349 ? -2.699 26.055 -14.329 1.00 51.97 349 GLY A CA 1
ATOM 2879 C C . GLY A 1 349 ? -3.492 24.791 -14.675 1.00 51.97 349 GLY A C 1
ATOM 2880 O O . GLY A 1 349 ? -4.203 24.780 -15.677 1.00 51.97 349 GLY A O 1
ATOM 2881 N N . LEU A 1 350 ? -3.370 23.723 -13.879 1.00 54.25 350 LEU A N 1
ATOM 2882 C CA . LEU A 1 350 ? -4.077 22.475 -14.102 1.00 54.25 350 LEU A CA 1
ATOM 2883 C C . LEU A 1 350 ? -5.517 22.657 -13.628 1.00 54.25 350 LEU A C 1
ATOM 2885 O O . LEU A 1 350 ? -5.735 22.915 -12.442 1.00 54.25 350 LEU A O 1
ATOM 2889 N N . PRO A 1 351 ? -6.512 22.538 -14.518 1.00 51.19 351 PRO A N 1
ATOM 2890 C CA . PRO A 1 351 ? -7.897 22.655 -14.113 1.00 51.19 351 PRO A CA 1
ATOM 2891 C C . PRO A 1 351 ? -8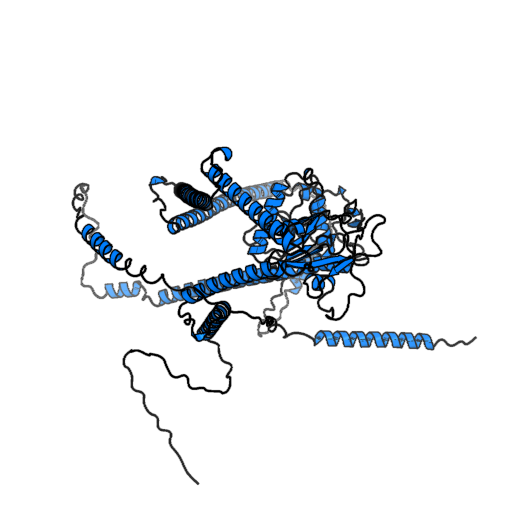.235 21.491 -13.173 1.00 51.19 351 PRO A C 1
ATOM 2893 O O . PRO A 1 351 ? -8.449 20.362 -13.603 1.00 51.19 351 PRO A O 1
ATOM 2896 N N . ILE A 1 352 ? -8.326 21.768 -11.870 1.00 52.12 352 ILE A N 1
ATOM 2897 C CA . ILE A 1 352 ? -8.962 20.865 -10.891 1.00 52.12 352 ILE A CA 1
ATOM 2898 C C . ILE A 1 352 ? -10.509 20.896 -11.075 1.00 52.12 352 ILE A C 1
ATOM 2900 O O . ILE A 1 352 ? -11.255 20.262 -10.340 1.00 52.12 352 ILE A O 1
ATOM 2904 N N . SER A 1 353 ? -11.029 21.590 -12.098 1.00 46.81 353 SER A N 1
ATOM 2905 C CA . SER A 1 353 ? -12.462 21.795 -12.361 1.00 46.81 353 SER A CA 1
ATOM 2906 C C . SER A 1 353 ? -12.768 21.801 -13.867 1.00 46.81 353 SER A C 1
ATOM 2908 O O . SER A 1 353 ? -11.951 22.297 -14.637 1.00 46.81 353 SER A O 1
ATOM 2910 N N . PRO A 1 354 ? -13.974 21.436 -14.333 1.00 43.88 354 PRO A N 1
ATOM 2911 C CA . PRO A 1 354 ? -14.762 20.230 -14.081 1.00 43.88 354 PRO A CA 1
ATOM 2912 C C . PRO A 1 354 ? -14.962 19.403 -15.373 1.00 43.88 354 PRO A C 1
ATOM 2914 O O . PRO A 1 354 ? -15.757 18.466 -15.403 1.00 43.88 354 PRO A O 1
ATOM 2917 N N . THR A 1 355 ? -14.270 19.757 -16.455 1.00 44.75 355 THR A N 1
ATOM 2918 C CA . THR A 1 355 ? -14.437 19.143 -17.771 1.00 44.75 355 THR A CA 1
ATOM 2919 C C . THR A 1 355 ? -13.069 18.800 -18.330 1.00 44.75 355 THR A C 1
ATOM 2921 O O . THR A 1 355 ? -12.484 19.567 -19.094 1.00 44.75 355 THR A O 1
ATOM 2924 N N . ASP A 1 356 ? -12.558 17.625 -17.965 1.00 49.81 356 ASP A N 1
ATOM 2925 C CA . ASP A 1 356 ? -11.707 16.918 -18.914 1.00 49.81 356 ASP A CA 1
ATOM 2926 C C . ASP A 1 356 ? -12.560 16.782 -20.184 1.00 49.81 356 ASP A C 1
ATOM 2928 O O . ASP A 1 356 ? -13.687 16.284 -20.118 1.00 49.81 356 ASP A O 1
ATOM 2932 N N . SER A 1 357 ? -12.088 17.276 -21.331 1.00 51.75 357 SER A N 1
ATOM 2933 C CA . SER A 1 357 ? -12.835 17.200 -22.598 1.00 51.75 357 SER A CA 1
ATOM 2934 C C . SER A 1 357 ? -13.250 15.765 -22.951 1.00 51.75 357 SER A C 1
ATOM 2936 O O . SER A 1 357 ? -14.126 15.564 -23.789 1.00 51.75 357 SER A O 1
ATOM 2938 N N . TYR A 1 358 ? -12.634 14.775 -22.297 1.00 54.47 358 TYR A N 1
ATOM 2939 C CA . TYR A 1 358 ? -12.902 13.353 -22.456 1.00 54.47 358 TYR A CA 1
ATOM 2940 C C . TYR A 1 358 ? -13.687 12.717 -21.293 1.00 54.47 358 TYR A C 1
ATOM 2942 O O . TYR A 1 358 ? -14.143 11.584 -21.438 1.00 54.47 358 TYR A O 1
ATOM 2950 N N . ASN A 1 359 ? -13.889 13.411 -20.163 1.00 52.34 359 ASN A N 1
ATOM 2951 C CA . ASN A 1 359 ? -14.593 12.892 -18.984 1.00 52.34 359 ASN A CA 1
ATOM 2952 C C . ASN A 1 359 ? -15.395 14.000 -18.270 1.00 52.34 359 ASN A C 1
ATOM 2954 O O . ASN A 1 359 ? -14.859 14.815 -17.526 1.00 52.34 359 ASN A O 1
ATOM 2958 N N . PHE A 1 360 ? -16.720 13.984 -18.446 1.00 55.06 360 PHE A N 1
ATOM 2959 C CA . PHE A 1 360 ? -17.679 14.982 -17.933 1.00 55.06 360 PHE A CA 1
ATOM 2960 C C . PHE A 1 360 ? -17.875 15.006 -16.401 1.00 55.06 360 PHE A C 1
ATOM 2962 O O . PHE A 1 360 ? -18.823 15.626 -15.917 1.00 55.06 360 PHE A O 1
ATOM 2969 N N . LYS A 1 361 ? -17.051 14.299 -15.617 1.00 57.97 361 LYS A N 1
ATOM 2970 C CA . LYS A 1 361 ? -17.200 14.246 -14.156 1.00 57.97 361 LYS A CA 1
ATOM 2971 C C . LYS A 1 361 ? -16.160 15.141 -13.480 1.00 57.97 361 LYS A C 1
ATOM 2973 O O . LYS A 1 361 ? -14.973 14.945 -13.731 1.00 57.97 361 LYS A O 1
ATOM 2978 N N . PRO A 1 362 ? -16.574 16.063 -12.592 1.00 59.25 362 PRO A N 1
ATOM 2979 C CA . PRO A 1 362 ? -15.636 16.884 -11.842 1.00 59.25 362 PRO A CA 1
ATOM 2980 C C . PRO A 1 362 ? -14.727 16.003 -10.979 1.00 59.25 362 PRO A C 1
ATOM 2982 O O . PRO A 1 362 ? -15.186 15.040 -10.359 1.00 59.25 362 PRO A O 1
ATOM 2985 N N . THR A 1 363 ? -13.439 16.343 -10.933 1.00 59.34 363 THR A N 1
ATOM 2986 C CA . THR A 1 363 ? -12.476 15.696 -10.039 1.00 59.34 363 THR A CA 1
ATOM 2987 C C . THR A 1 363 ? -12.906 15.943 -8.587 1.00 59.34 363 THR A C 1
ATOM 2989 O O . THR A 1 363 ? -13.174 17.090 -8.221 1.00 59.34 363 THR A O 1
ATOM 2992 N N . PRO A 1 364 ? -13.020 14.900 -7.747 1.00 66.25 364 PRO A N 1
ATOM 2993 C CA . PRO A 1 364 ? -13.400 15.070 -6.348 1.00 66.25 364 PRO A CA 1
ATOM 2994 C C . PRO A 1 364 ? -12.349 15.889 -5.578 1.00 66.25 364 PRO A C 1
ATOM 2996 O O . PRO A 1 364 ? -11.173 15.892 -5.944 1.00 66.25 364 PRO A O 1
ATOM 2999 N N . PRO A 1 365 ? -12.734 16.569 -4.484 1.00 67.19 365 PRO A N 1
ATOM 3000 C CA . PRO A 1 365 ? -11.802 17.381 -3.711 1.00 67.19 365 PRO A CA 1
ATOM 3001 C C . PRO A 1 365 ? -10.733 16.517 -3.030 1.00 67.19 365 PRO A C 1
ATOM 3003 O O . PRO A 1 365 ? -11.010 15.410 -2.562 1.00 67.19 365 PRO A O 1
ATOM 3006 N N . ILE A 1 366 ? -9.516 17.054 -2.918 1.00 70.50 366 ILE A N 1
ATOM 3007 C CA . ILE A 1 366 ? -8.508 16.551 -1.977 1.00 70.50 366 ILE A CA 1
ATOM 3008 C C . ILE A 1 366 ? -8.924 17.032 -0.583 1.00 70.50 366 ILE A C 1
ATOM 3010 O O . ILE A 1 366 ? -8.973 18.234 -0.308 1.00 70.50 366 ILE A O 1
ATOM 3014 N N . LEU A 1 367 ? -9.294 16.097 0.290 1.00 69.12 367 LEU A N 1
ATOM 3015 C CA . LEU A 1 367 ? -9.809 16.416 1.617 1.00 69.12 367 LEU A CA 1
ATOM 3016 C C . LEU A 1 367 ? -8.670 16.866 2.540 1.00 69.12 367 LEU A C 1
ATOM 3018 O O . LEU A 1 367 ? -7.593 16.267 2.571 1.00 69.12 367 LEU A O 1
ATOM 3022 N N . LYS A 1 368 ? -8.921 17.939 3.303 1.00 60.94 368 LYS A N 1
ATOM 3023 C CA . LYS A 1 368 ? -7.948 18.515 4.243 1.00 60.94 368 LYS A CA 1
ATOM 3024 C C . LYS A 1 368 ? -7.541 17.493 5.310 1.00 60.94 368 LYS A C 1
ATOM 3026 O O . LYS A 1 368 ? -8.359 16.688 5.754 1.00 60.94 368 LYS A O 1
ATOM 3031 N N . LEU A 1 369 ? -6.290 17.607 5.764 1.00 56.84 369 LEU A N 1
ATOM 3032 C CA . LEU A 1 369 ? -5.799 16.959 6.978 1.00 56.84 369 LEU A CA 1
ATOM 3033 C C . LEU A 1 369 ? -6.702 17.338 8.154 1.00 56.84 369 LEU A C 1
ATOM 3035 O O . LEU A 1 369 ? -6.693 18.484 8.603 1.00 56.84 369 LEU A O 1
ATOM 3039 N N . TYR A 1 370 ? -7.449 16.370 8.661 1.00 50.84 370 TYR A N 1
ATOM 3040 C CA . TYR A 1 370 ? -7.948 16.412 10.025 1.00 50.84 370 TYR A CA 1
ATOM 3041 C C . TYR A 1 370 ? -7.265 15.279 10.794 1.00 50.84 370 TYR A C 1
ATOM 3043 O O . TYR A 1 370 ? -7.051 14.207 10.217 1.00 50.84 370 TYR A O 1
ATOM 3051 N N . PRO A 1 371 ? -6.869 15.506 12.059 1.00 52.78 371 PRO A N 1
ATOM 3052 C CA . PRO A 1 371 ? -6.307 14.448 12.886 1.00 52.78 371 PRO A CA 1
ATOM 3053 C C . PRO A 1 371 ? -7.285 13.273 12.944 1.00 52.78 371 PRO A C 1
ATOM 3055 O O . PRO A 1 371 ? -8.489 13.486 13.064 1.00 52.78 371 PRO A O 1
ATOM 3058 N N . TYR A 1 372 ? -6.748 12.053 12.844 1.00 51.69 372 TYR A N 1
ATOM 3059 C CA . TYR A 1 372 ? -7.493 10.791 12.839 1.00 51.69 372 TYR A CA 1
ATOM 3060 C C . TYR A 1 372 ? -8.533 10.757 13.977 1.00 51.69 372 TYR A C 1
ATOM 3062 O O . TYR A 1 372 ? -8.156 10.591 15.142 1.00 51.69 372 TYR A O 1
ATOM 3070 N N . PRO A 1 373 ? -9.843 10.833 13.690 1.00 58.19 373 PRO A N 1
ATOM 3071 C CA . PRO A 1 373 ? -10.826 10.295 14.608 1.00 58.19 373 PRO A CA 1
ATOM 3072 C C . PRO A 1 373 ? -10.594 8.782 14.681 1.00 58.19 373 PRO A C 1
ATOM 3074 O O . PRO A 1 373 ? -10.436 8.109 13.664 1.00 58.19 373 PRO A O 1
ATOM 3077 N N . SER A 1 374 ? -10.628 8.198 15.876 1.00 54.81 374 SER A N 1
ATOM 3078 C CA . SER A 1 374 ? -10.529 6.738 16.056 1.00 54.81 374 SER A CA 1
ATOM 3079 C C . SER A 1 374 ? -11.620 5.951 15.311 1.00 54.81 374 SER A C 1
ATOM 3081 O O . SER A 1 374 ? -11.469 4.752 15.083 1.00 54.81 374 SER A O 1
ATOM 3083 N N . ASN A 1 375 ? -12.687 6.635 14.889 1.00 65.19 375 ASN A N 1
ATOM 3084 C CA . ASN A 1 375 ? -13.822 6.084 14.158 1.00 65.19 375 ASN A CA 1
ATOM 3085 C C . ASN A 1 375 ? -13.788 6.374 12.649 1.00 65.19 375 ASN A C 1
ATOM 3087 O O . ASN A 1 375 ? -14.803 6.155 11.989 1.00 65.19 375 ASN A O 1
ATOM 3091 N N . ASP A 1 376 ? -12.680 6.881 12.099 1.00 72.44 376 ASP A N 1
ATOM 3092 C CA . ASP A 1 376 ? -12.618 7.159 10.665 1.00 72.44 376 ASP A CA 1
ATOM 3093 C C . ASP A 1 376 ? -12.623 5.856 9.864 1.00 72.44 376 ASP A C 1
ATOM 3095 O O . ASP A 1 376 ? -11.667 5.073 9.855 1.00 72.44 376 ASP A O 1
ATOM 3099 N N . LEU A 1 377 ? -13.748 5.607 9.202 1.00 80.69 377 LEU A N 1
ATOM 3100 C CA . LEU A 1 377 ? -13.934 4.484 8.301 1.00 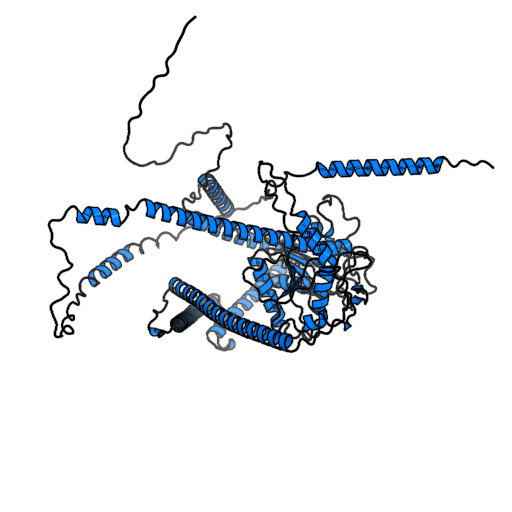80.69 377 LEU A CA 1
ATOM 3101 C C . LEU A 1 377 ? -13.439 4.918 6.926 1.00 80.69 377 LEU A C 1
ATOM 3103 O O . LEU A 1 377 ? -14.172 5.536 6.163 1.00 80.69 377 LEU A O 1
ATOM 3107 N N . HIS A 1 378 ? -12.172 4.651 6.631 1.00 87.31 378 HIS A N 1
ATOM 3108 C CA . HIS A 1 378 ? -11.559 4.982 5.344 1.00 87.31 378 HIS A CA 1
ATOM 3109 C C . HIS A 1 378 ? -11.346 3.719 4.518 1.00 87.31 378 HIS A C 1
ATOM 3111 O O . HIS A 1 378 ? -11.057 2.662 5.072 1.00 87.31 378 HIS A O 1
ATOM 3117 N N . GLY A 1 379 ? -11.522 3.816 3.200 1.00 94.88 379 GLY A N 1
ATOM 3118 C CA . GLY A 1 379 ? -11.635 2.654 2.321 1.00 94.88 379 GLY A CA 1
ATOM 3119 C C . GLY A 1 379 ? -10.296 1.986 2.026 1.00 94.88 379 GLY A C 1
ATOM 3120 O O . GLY A 1 379 ? -10.024 0.887 2.496 1.00 94.88 379 GLY A O 1
ATOM 3121 N N . LEU A 1 380 ? -9.460 2.651 1.230 1.00 97.31 380 LEU A N 1
ATOM 3122 C CA . LEU A 1 380 ? -8.189 2.132 0.704 1.00 97.31 380 LEU A CA 1
ATOM 3123 C C . LEU A 1 380 ? -7.019 2.931 1.279 1.00 97.31 380 LEU A C 1
ATOM 3125 O O . LEU A 1 380 ? -7.140 4.148 1.412 1.00 97.31 380 LEU A O 1
ATOM 3129 N N . LEU A 1 381 ? -5.917 2.266 1.628 1.00 97.44 381 LEU A N 1
ATOM 3130 C CA . LEU A 1 381 ? -4.625 2.911 1.876 1.00 97.44 381 LEU A CA 1
ATOM 3131 C C . LEU A 1 381 ? -3.723 2.721 0.650 1.00 97.44 381 LEU A C 1
ATOM 3133 O O . LEU A 1 381 ? -3.512 1.593 0.212 1.00 97.44 381 LEU A O 1
ATOM 3137 N N . LEU A 1 382 ? -3.183 3.808 0.111 1.00 97.81 382 LEU A N 1
ATOM 3138 C CA . LEU A 1 382 ? -2.230 3.804 -0.991 1.00 97.81 382 LEU A CA 1
ATOM 3139 C C . LEU A 1 382 ? -0.874 4.311 -0.494 1.00 97.81 382 LEU A C 1
ATOM 3141 O O . LEU A 1 382 ? -0.790 5.401 0.071 1.00 97.81 382 LEU A O 1
ATOM 3145 N N . ILE A 1 383 ? 0.168 3.508 -0.699 1.00 97.06 383 ILE A N 1
ATOM 3146 C CA . ILE A 1 383 ? 1.560 3.846 -0.392 1.00 97.06 383 ILE A CA 1
ATOM 3147 C C . ILE A 1 383 ? 2.284 4.029 -1.728 1.00 97.06 383 ILE A C 1
ATOM 3149 O O . ILE A 1 383 ? 2.539 3.038 -2.423 1.00 97.06 383 ILE A O 1
ATOM 3153 N N . PRO A 1 384 ? 2.550 5.272 -2.147 1.00 95.69 384 PRO A N 1
ATOM 3154 C CA . PRO A 1 384 ? 3.107 5.534 -3.454 1.00 95.69 384 PRO A CA 1
ATOM 3155 C C . PRO A 1 384 ? 4.643 5.413 -3.423 1.00 95.69 384 PRO A C 1
ATOM 3157 O O . PRO A 1 384 ? 5.251 5.222 -2.367 1.00 95.69 384 PRO A O 1
ATOM 3160 N N . GLY A 1 385 ? 5.282 5.524 -4.589 1.00 90.31 385 GLY A N 1
ATOM 3161 C CA . GLY A 1 385 ? 6.739 5.412 -4.719 1.00 90.31 385 GLY A CA 1
ATOM 3162 C C . GLY A 1 385 ? 7.518 6.496 -3.960 1.00 90.31 385 GLY A C 1
ATOM 3163 O O . GLY A 1 385 ? 6.958 7.415 -3.367 1.00 90.31 385 GLY A O 1
ATOM 3164 N N . SER A 1 386 ? 8.844 6.419 -3.986 1.00 85.00 386 SER A N 1
ATOM 3165 C CA . SER A 1 386 ? 9.743 7.457 -3.479 1.00 85.00 386 SER A CA 1
ATOM 3166 C C . SER A 1 386 ? 10.564 8.040 -4.620 1.00 85.00 386 SER A C 1
ATOM 3168 O O . SER A 1 386 ? 10.641 7.461 -5.702 1.00 85.00 386 SER A O 1
ATOM 3170 N N . HIS A 1 387 ? 11.167 9.203 -4.382 1.00 76.31 387 HIS A N 1
ATOM 3171 C CA . HIS A 1 387 ? 12.207 9.709 -5.270 1.00 76.31 387 HIS A CA 1
ATOM 3172 C C . HIS A 1 387 ? 13.442 8.817 -5.186 1.00 76.31 387 HIS A C 1
ATOM 3174 O O . HIS A 1 387 ? 13.802 8.336 -4.112 1.00 76.31 387 HIS A O 1
ATOM 3180 N N . SER A 1 388 ? 14.104 8.630 -6.326 1.00 66.88 388 SER A N 1
ATOM 3181 C CA . SER A 1 388 ? 15.315 7.812 -6.442 1.00 66.88 388 SER A CA 1
ATOM 3182 C C . SER A 1 388 ? 16.470 8.349 -5.595 1.00 66.88 388 SER A C 1
ATOM 3184 O O . SER A 1 388 ? 17.309 7.570 -5.143 1.00 66.88 388 SER A O 1
ATOM 3186 N N . ASN A 1 389 ? 16.506 9.661 -5.331 1.00 71.56 389 ASN A N 1
ATOM 3187 C CA . ASN A 1 389 ? 17.506 10.261 -4.462 1.00 71.56 389 ASN A CA 1
ATOM 3188 C C . ASN A 1 389 ? 16.986 10.435 -3.028 1.00 71.56 389 ASN A C 1
ATOM 3190 O O . ASN A 1 389 ? 16.579 11.521 -2.617 1.00 71.56 389 ASN A O 1
ATOM 3194 N N . ILE A 1 390 ? 17.044 9.354 -2.244 1.00 68.94 390 ILE A N 1
ATOM 3195 C CA . ILE A 1 390 ? 16.682 9.346 -0.814 1.00 68.94 390 ILE A CA 1
ATOM 3196 C C . ILE A 1 390 ? 17.408 10.463 -0.042 1.00 68.94 390 ILE A C 1
ATOM 3198 O O . ILE A 1 390 ? 16.829 11.060 0.863 1.00 68.94 390 ILE A O 1
ATOM 3202 N N . SER A 1 391 ? 18.647 10.797 -0.428 1.00 70.06 391 SER A N 1
ATOM 3203 C CA . SER A 1 391 ? 19.443 11.838 0.238 1.00 70.06 391 SER A CA 1
ATOM 3204 C C . SER A 1 391 ? 18.891 13.259 0.050 1.00 70.06 391 SER A C 1
ATOM 3206 O O . SER A 1 391 ? 19.162 14.142 0.861 1.00 70.06 391 SER A O 1
ATOM 3208 N N . GLU A 1 392 ? 18.076 13.481 -0.983 1.00 70.38 392 GLU A N 1
ATOM 3209 C CA . GLU A 1 392 ? 17.428 14.766 -1.259 1.00 70.38 392 GLU A CA 1
ATOM 3210 C C . GLU A 1 392 ? 16.053 14.900 -0.601 1.00 70.38 392 GLU A C 1
ATOM 3212 O O . GLU A 1 392 ? 15.492 16.000 -0.590 1.00 70.38 392 GLU A O 1
ATOM 3217 N N . CYS A 1 393 ? 15.521 13.804 -0.052 1.00 69.94 393 CYS A N 1
ATOM 3218 C CA . CYS A 1 393 ? 14.217 13.732 0.586 1.00 69.94 393 CYS A CA 1
ATOM 3219 C C . CYS A 1 393 ? 14.373 14.085 2.078 1.00 69.94 393 CYS A C 1
ATOM 3221 O O . CYS A 1 393 ? 14.778 13.226 2.873 1.00 69.94 393 CYS A O 1
ATOM 3223 N N . PRO A 1 394 ? 14.100 15.339 2.497 1.00 69.19 394 PRO A N 1
ATOM 3224 C CA . PRO A 1 394 ? 14.105 15.667 3.915 1.00 69.19 394 PRO A CA 1
ATOM 3225 C C . PRO A 1 394 ? 13.146 14.721 4.648 1.00 69.19 394 PRO A C 1
ATOM 3227 O O . PRO A 1 394 ? 12.073 14.400 4.149 1.00 69.19 394 PRO A O 1
ATOM 3230 N N . ASN A 1 395 ? 13.566 14.235 5.815 1.00 78.56 395 ASN A N 1
ATOM 3231 C CA . ASN A 1 395 ? 12.775 13.360 6.683 1.00 78.56 395 ASN A CA 1
ATOM 3232 C C . ASN A 1 395 ? 12.344 12.001 6.088 1.00 78.56 395 ASN A C 1
ATOM 3234 O O . ASN A 1 395 ? 11.368 11.425 6.570 1.00 78.56 395 ASN A O 1
ATOM 3238 N N . TYR A 1 396 ? 13.079 11.426 5.126 1.00 81.94 396 TYR A N 1
ATOM 3239 C CA . TYR A 1 396 ? 12.790 10.076 4.604 1.00 81.94 396 TYR A CA 1
ATOM 3240 C C . TYR A 1 396 ? 12.553 9.028 5.713 1.00 81.94 396 TYR A C 1
ATOM 3242 O O . TYR A 1 396 ? 11.576 8.284 5.682 1.00 81.94 396 TYR A O 1
ATOM 3250 N N . GLU A 1 397 ? 13.374 9.039 6.767 1.00 84.44 397 GLU A N 1
ATOM 3251 C CA . GLU A 1 397 ? 13.218 8.144 7.925 1.00 84.44 397 GLU A CA 1
ATOM 3252 C C . GLU A 1 397 ? 11.924 8.370 8.722 1.00 84.44 397 GLU A C 1
ATOM 3254 O O . GLU A 1 397 ? 11.388 7.445 9.337 1.00 84.44 397 GLU A O 1
ATOM 3259 N N . VAL A 1 398 ? 11.422 9.606 8.754 1.00 83.62 398 VAL A N 1
ATOM 3260 C CA . VAL A 1 398 ? 10.140 9.937 9.393 1.00 83.62 398 VAL A CA 1
ATOM 3261 C C . VAL A 1 398 ? 8.997 9.423 8.530 1.00 83.62 398 VAL A C 1
ATOM 3263 O O . VAL A 1 398 ? 8.093 8.776 9.061 1.00 83.62 398 VAL A O 1
ATOM 3266 N N . ARG A 1 399 ? 9.066 9.638 7.209 1.00 83.88 399 ARG A N 1
ATOM 3267 C CA . ARG A 1 399 ? 8.110 9.076 6.249 1.00 83.88 399 ARG A CA 1
ATOM 3268 C C . ARG A 1 399 ? 8.030 7.562 6.400 1.00 83.88 399 ARG A C 1
ATOM 3270 O O . ARG A 1 399 ? 6.941 7.051 6.633 1.00 83.88 399 ARG A O 1
ATOM 3277 N N . LYS A 1 400 ? 9.167 6.864 6.362 1.00 88.12 400 LYS A N 1
ATOM 3278 C CA . LYS A 1 400 ? 9.233 5.403 6.482 1.00 88.12 400 LYS A CA 1
ATOM 3279 C C . LYS A 1 400 ? 8.582 4.900 7.772 1.00 88.12 400 LYS A C 1
ATOM 3281 O O . LYS A 1 400 ? 7.721 4.027 7.730 1.00 88.12 400 LYS A O 1
ATOM 3286 N N . ARG A 1 401 ? 8.900 5.520 8.915 1.00 89.25 401 ARG A N 1
ATOM 3287 C CA . ARG A 1 401 ? 8.259 5.207 10.207 1.00 89.25 401 ARG A CA 1
ATOM 3288 C C . ARG A 1 401 ? 6.751 5.472 10.211 1.00 89.25 401 ARG A C 1
ATOM 3290 O O . ARG A 1 401 ? 6.008 4.772 10.898 1.00 89.25 401 ARG A O 1
ATOM 3297 N N . ASN A 1 402 ? 6.282 6.491 9.497 1.00 88.38 402 ASN A N 1
ATOM 3298 C CA . ASN A 1 402 ? 4.856 6.796 9.404 1.00 88.38 402 ASN A CA 1
ATOM 3299 C C . ASN A 1 402 ? 4.125 5.829 8.470 1.00 88.38 402 ASN A C 1
ATOM 3301 O O . ASN A 1 402 ? 3.046 5.359 8.822 1.00 88.38 402 ASN A O 1
ATOM 3305 N N . GLU A 1 403 ? 4.710 5.498 7.321 1.00 91.94 403 GLU A N 1
ATOM 3306 C CA . GLU A 1 403 ? 4.182 4.492 6.400 1.00 91.94 403 GLU A CA 1
ATOM 3307 C C . GLU A 1 403 ? 4.104 3.128 7.081 1.00 91.94 403 GLU A C 1
ATOM 3309 O O . GLU A 1 403 ? 3.048 2.507 7.047 1.00 91.94 403 GLU A O 1
ATOM 3314 N N . GLU A 1 404 ? 5.138 2.716 7.816 1.00 93.94 404 GLU A N 1
ATOM 3315 C CA . GLU A 1 404 ? 5.116 1.492 8.620 1.00 93.94 404 GLU A CA 1
ATOM 3316 C C . GLU A 1 404 ? 3.939 1.471 9.609 1.00 93.94 404 GLU A C 1
ATOM 3318 O O . GLU A 1 404 ? 3.199 0.488 9.686 1.00 93.94 404 GLU A O 1
ATOM 3323 N N . LYS A 1 405 ? 3.694 2.574 10.332 1.00 93.00 405 LYS A N 1
ATOM 3324 C CA . LYS A 1 405 ? 2.532 2.691 11.231 1.00 93.00 405 LYS A CA 1
ATOM 3325 C C . LYS A 1 405 ? 1.205 2.579 10.480 1.00 93.00 405 LYS A C 1
ATOM 3327 O O . LYS A 1 405 ? 0.298 1.904 10.963 1.00 93.00 405 LYS A O 1
ATOM 3332 N N . LEU A 1 406 ? 1.084 3.230 9.322 1.00 93.12 406 LEU A N 1
ATOM 3333 C CA . LEU A 1 406 ? -0.122 3.190 8.491 1.00 93.12 406 LEU A CA 1
ATOM 3334 C C . LEU A 1 406 ? -0.378 1.784 7.938 1.00 93.12 406 LEU A C 1
ATOM 3336 O O . LEU A 1 406 ? -1.514 1.315 7.975 1.00 93.12 406 LEU A O 1
ATOM 3340 N N . ILE A 1 407 ? 0.667 1.102 7.466 1.00 94.94 407 ILE A N 1
ATOM 3341 C CA . ILE A 1 407 ? 0.589 -0.264 6.941 1.00 94.94 407 ILE A CA 1
ATOM 3342 C C . ILE A 1 407 ? 0.193 -1.230 8.058 1.00 94.94 407 ILE A C 1
ATOM 3344 O O . ILE A 1 407 ? -0.715 -2.037 7.866 1.00 94.94 407 ILE A O 1
ATOM 3348 N N . ASN A 1 408 ? 0.801 -1.111 9.241 1.00 94.00 408 ASN A N 1
ATOM 3349 C CA . ASN A 1 408 ? 0.455 -1.931 10.400 1.00 94.00 408 ASN A CA 1
ATOM 3350 C C . ASN A 1 408 ? -0.995 -1.699 10.861 1.00 94.00 408 ASN A C 1
ATOM 3352 O O . ASN A 1 408 ? -1.711 -2.660 11.142 1.00 94.00 408 ASN A O 1
ATOM 3356 N N . ASP A 1 409 ? -1.468 -0.448 10.907 1.00 92.50 409 ASP A N 1
ATOM 3357 C CA . ASP A 1 409 ? -2.873 -0.145 11.215 1.00 92.50 409 ASP A CA 1
ATOM 3358 C C . ASP A 1 409 ? -3.822 -0.738 10.161 1.00 92.50 409 ASP A C 1
ATOM 3360 O O . ASP A 1 409 ? -4.794 -1.414 10.511 1.00 92.50 409 ASP A O 1
ATOM 3364 N N . ALA A 1 410 ? -3.512 -0.560 8.874 1.00 94.19 410 ALA A N 1
ATOM 3365 C CA . ALA A 1 410 ? -4.308 -1.107 7.782 1.00 94.19 410 ALA A CA 1
ATOM 3366 C C . ALA A 1 410 ? -4.377 -2.639 7.838 1.00 94.19 410 ALA A C 1
ATOM 3368 O O . ALA A 1 410 ? -5.469 -3.207 7.771 1.00 94.19 410 ALA A O 1
ATOM 3369 N N . TRP A 1 411 ? -3.236 -3.299 8.046 1.00 94.19 411 TRP A N 1
ATOM 3370 C CA . TRP A 1 411 ? -3.140 -4.746 8.216 1.00 94.19 411 TRP A CA 1
ATOM 3371 C C . TRP A 1 411 ? -4.015 -5.234 9.375 1.00 94.19 411 TRP A C 1
ATOM 3373 O O . TRP A 1 411 ? -4.883 -6.088 9.184 1.00 94.19 411 TRP A O 1
ATOM 3383 N N . ASN A 1 412 ? -3.864 -4.629 10.556 1.00 92.75 412 ASN A N 1
ATOM 3384 C CA . ASN A 1 412 ? -4.596 -5.019 11.764 1.00 92.75 412 ASN A CA 1
ATOM 3385 C C . ASN A 1 412 ? -6.113 -4.837 11.635 1.00 92.75 412 ASN A C 1
ATOM 3387 O O . ASN A 1 412 ? -6.886 -5.597 12.221 1.00 92.75 412 ASN A O 1
ATOM 3391 N N . ARG A 1 413 ? -6.564 -3.842 10.865 1.00 92.44 413 ARG A N 1
ATOM 3392 C CA . ARG A 1 413 ? -7.995 -3.595 10.630 1.00 92.44 413 ARG A CA 1
ATOM 3393 C C . ARG A 1 413 ? -8.578 -4.418 9.486 1.00 92.44 413 ARG A C 1
ATOM 3395 O O . ARG A 1 413 ? -9.799 -4.455 9.319 1.00 92.44 413 ARG A O 1
ATOM 3402 N N . GLY A 1 414 ? -7.734 -5.065 8.690 1.00 95.00 414 GLY A N 1
ATOM 3403 C CA . GLY A 1 414 ? -8.155 -5.739 7.471 1.00 95.00 414 GLY A CA 1
ATOM 3404 C C . GLY A 1 414 ? -8.465 -4.772 6.315 1.00 95.00 414 GLY A C 1
ATOM 3405 O O . GLY A 1 414 ? -9.306 -5.081 5.468 1.00 95.00 414 GLY A O 1
ATOM 3406 N N . ARG A 1 415 ? -7.858 -3.579 6.318 1.00 96.19 415 ARG A N 1
ATOM 3407 C CA . ARG A 1 415 ? -8.049 -2.526 5.313 1.00 96.19 415 ARG A CA 1
ATOM 3408 C C . ARG A 1 415 ? -7.251 -2.852 4.040 1.00 96.19 415 ARG A C 1
ATOM 3410 O O . ARG A 1 415 ? -6.080 -3.207 4.155 1.00 96.19 415 ARG A O 1
ATOM 3417 N N . PRO A 1 416 ? -7.841 -2.708 2.840 1.00 98.19 416 PRO A N 1
ATOM 3418 C CA . PRO A 1 416 ? -7.121 -2.836 1.578 1.00 98.19 416 PRO A CA 1
ATOM 3419 C C . PRO A 1 416 ? -5.901 -1.912 1.486 1.00 98.19 416 PRO A C 1
ATOM 3421 O O . PRO A 1 416 ? -5.990 -0.742 1.874 1.00 98.19 416 PRO A O 1
ATOM 3424 N N . VAL A 1 417 ? -4.800 -2.418 0.920 1.00 98.31 417 VAL A N 1
ATOM 3425 C CA . VAL A 1 417 ? -3.561 -1.650 0.704 1.00 98.31 417 VAL A CA 1
ATOM 3426 C C . VAL A 1 417 ? -3.069 -1.795 -0.735 1.00 98.31 417 VAL A C 1
ATOM 3428 O O . VAL A 1 417 ? -3.005 -2.902 -1.265 1.00 98.31 417 VAL A O 1
ATOM 3431 N N . LEU A 1 418 ? -2.699 -0.685 -1.367 1.00 98.62 418 LEU A N 1
ATOM 3432 C CA . LEU A 1 418 ? -2.015 -0.665 -2.660 1.00 98.62 418 LEU A CA 1
ATOM 3433 C C . LEU A 1 418 ? -0.633 -0.025 -2.490 1.00 98.62 418 LEU A C 1
ATOM 3435 O O . LEU A 1 418 ? -0.545 1.142 -2.120 1.00 98.62 418 LEU A O 1
ATOM 3439 N N . GLY A 1 419 ? 0.426 -0.786 -2.755 1.00 98.31 419 GLY A N 1
ATOM 3440 C CA . GLY A 1 419 ? 1.799 -0.285 -2.827 1.00 98.31 419 GLY A CA 1
ATOM 3441 C C . GLY A 1 419 ? 2.229 -0.089 -4.278 1.00 98.31 419 GLY A C 1
ATOM 3442 O O . GLY A 1 419 ? 1.990 -0.978 -5.098 1.00 98.31 419 GLY A O 1
ATOM 3443 N N . ILE A 1 420 ? 2.867 1.040 -4.589 1.00 98.12 420 ILE A N 1
ATOM 3444 C CA . ILE A 1 420 ? 3.361 1.368 -5.937 1.00 98.12 420 ILE A CA 1
ATOM 3445 C C . ILE A 1 420 ? 4.862 1.676 -5.882 1.00 98.12 420 ILE A C 1
ATOM 3447 O O . ILE A 1 420 ? 5.293 2.499 -5.074 1.00 98.12 420 ILE A O 1
ATOM 3451 N N . CYS A 1 421 ? 5.646 1.055 -6.765 1.00 96.50 421 CYS A N 1
ATOM 3452 C CA . CYS A 1 421 ? 7.091 1.229 -6.913 1.00 96.50 421 CYS A CA 1
ATOM 3453 C C . CYS A 1 421 ? 7.824 1.085 -5.566 1.00 96.50 421 CYS A C 1
ATOM 3455 O O . CYS A 1 421 ? 7.700 0.057 -4.907 1.00 96.50 421 CYS A O 1
ATOM 3457 N N . ASP A 1 422 ? 8.550 2.103 -5.101 1.00 94.12 422 ASP A N 1
ATOM 3458 C CA . ASP A 1 422 ? 9.233 2.045 -3.799 1.00 94.12 422 ASP A CA 1
ATOM 3459 C C . ASP A 1 422 ? 8.266 1.757 -2.631 1.00 94.12 422 ASP A C 1
ATOM 3461 O O . ASP A 1 422 ? 8.607 1.029 -1.706 1.00 94.12 422 ASP A O 1
ATOM 3465 N N . GLY A 1 423 ? 7.013 2.222 -2.705 1.00 96.25 423 GLY A N 1
ATOM 3466 C CA . GLY A 1 423 ? 5.992 1.900 -1.708 1.00 96.25 423 GLY A CA 1
ATOM 3467 C C . GLY A 1 423 ? 5.643 0.407 -1.668 1.00 96.25 423 GLY A C 1
ATOM 3468 O O . GLY A 1 423 ? 5.379 -0.145 -0.600 1.00 96.25 423 GLY A O 1
ATOM 3469 N N . ALA A 1 424 ? 5.692 -0.278 -2.816 1.00 97.88 424 ALA A N 1
ATOM 3470 C CA . ALA A 1 424 ? 5.563 -1.732 -2.893 1.00 97.88 424 ALA A CA 1
ATOM 3471 C C . ALA A 1 424 ? 6.771 -2.440 -2.256 1.00 97.88 424 ALA A C 1
ATOM 3473 O O . A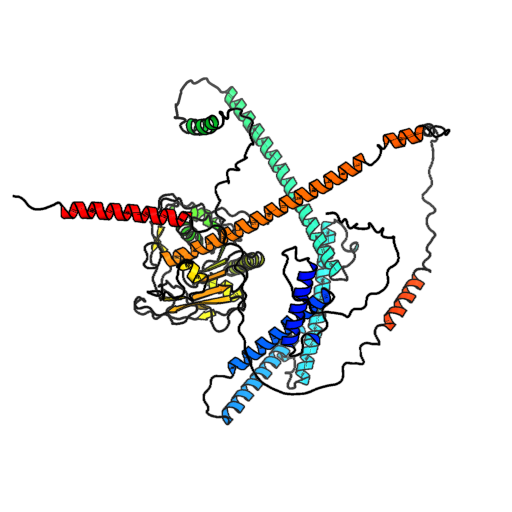LA A 1 424 ? 6.586 -3.362 -1.460 1.00 97.88 424 ALA A O 1
ATOM 3474 N N . LEU A 1 425 ? 7.990 -1.980 -2.556 1.00 96.69 425 LEU A N 1
ATOM 3475 C CA . LEU A 1 425 ? 9.238 -2.486 -1.971 1.00 96.69 425 LEU A CA 1
ATOM 3476 C C . LEU A 1 425 ? 9.290 -2.319 -0.448 1.00 96.69 425 LEU A C 1
ATOM 3478 O O . LEU A 1 425 ? 9.705 -3.242 0.251 1.00 96.69 425 LEU A O 1
ATOM 3482 N N . GLU A 1 426 ? 8.864 -1.176 0.085 1.00 95.38 426 GLU A N 1
ATOM 3483 C CA . GLU A 1 426 ? 8.887 -0.927 1.529 1.00 95.38 426 GLU A CA 1
ATOM 3484 C C . GLU A 1 426 ? 7.873 -1.803 2.272 1.00 95.38 426 GLU A C 1
ATOM 3486 O O . GLU A 1 426 ? 8.216 -2.402 3.294 1.00 95.38 426 GLU A O 1
ATOM 3491 N N . ILE A 1 427 ? 6.666 -1.990 1.720 1.00 97.31 427 ILE A N 1
ATOM 3492 C CA . ILE A 1 427 ? 5.719 -2.973 2.264 1.00 97.31 427 ILE A CA 1
ATOM 3493 C C . ILE A 1 427 ? 6.328 -4.381 2.192 1.00 97.31 427 ILE A C 1
ATOM 3495 O O . ILE A 1 427 ? 6.297 -5.117 3.174 1.00 97.31 427 ILE A O 1
ATOM 3499 N N . TRP A 1 428 ? 6.927 -4.767 1.064 1.00 97.75 428 TRP A N 1
ATOM 3500 C CA . TRP A 1 428 ? 7.567 -6.076 0.905 1.00 97.75 428 TRP A CA 1
ATOM 3501 C C . TRP A 1 428 ? 8.645 -6.345 1.966 1.00 97.75 428 TRP A C 1
ATOM 3503 O O . TRP A 1 428 ? 8.649 -7.412 2.587 1.00 97.75 428 TRP A O 1
ATOM 3513 N N . LYS A 1 429 ? 9.518 -5.363 2.224 1.00 96.81 429 LYS A N 1
ATOM 3514 C CA . LYS A 1 429 ? 10.549 -5.427 3.273 1.00 96.81 429 LYS A CA 1
ATOM 3515 C C . LYS A 1 429 ? 9.942 -5.540 4.667 1.00 96.81 429 LYS A C 1
ATOM 3517 O O . LYS A 1 429 ? 10.432 -6.333 5.469 1.00 96.81 429 LYS A O 1
ATOM 3522 N N . LEU A 1 430 ? 8.864 -4.802 4.946 1.00 96.25 430 LEU A N 1
ATOM 3523 C CA . LEU A 1 430 ? 8.167 -4.851 6.235 1.00 96.25 430 LEU A CA 1
ATOM 3524 C C . LEU A 1 430 ? 7.665 -6.265 6.567 1.00 96.25 430 LEU A C 1
ATOM 3526 O O . LEU A 1 430 ? 7.710 -6.682 7.721 1.00 96.25 430 LEU A O 1
ATOM 3530 N N . PHE A 1 431 ? 7.256 -7.036 5.557 1.00 96.56 431 PHE A N 1
ATOM 3531 C CA . PHE A 1 431 ? 6.844 -8.436 5.718 1.00 96.56 431 PHE A CA 1
ATOM 3532 C C . PHE A 1 431 ? 8.009 -9.446 5.638 1.00 96.56 431 PHE A C 1
ATOM 3534 O O . PHE A 1 431 ? 7.781 -10.650 5.531 1.00 96.56 431 PHE A O 1
ATOM 3541 N N . GLY A 1 432 ? 9.261 -8.984 5.717 1.00 97.25 432 GLY A N 1
ATOM 3542 C CA . GLY A 1 432 ? 10.460 -9.831 5.725 1.00 97.25 432 GLY A CA 1
ATOM 3543 C C . GLY A 1 432 ? 10.974 -10.227 4.339 1.00 97.25 432 GLY A C 1
ATOM 3544 O O . GLY A 1 432 ? 11.874 -11.064 4.229 1.00 97.25 432 GLY A O 1
ATOM 3545 N N . GLY A 1 433 ? 10.423 -9.640 3.276 1.00 97.75 433 GLY A N 1
ATOM 3546 C CA . GLY A 1 433 ? 10.927 -9.806 1.922 1.00 97.75 433 GLY A CA 1
ATOM 3547 C C . GLY A 1 433 ? 12.283 -9.120 1.729 1.00 97.75 433 GLY A C 1
ATOM 3548 O O . GLY A 1 433 ? 12.623 -8.158 2.419 1.00 97.75 433 GLY A O 1
ATOM 3549 N N . LYS A 1 434 ? 13.082 -9.602 0.771 1.00 97.62 434 LYS A N 1
ATOM 3550 C CA . LYS A 1 434 ? 14.333 -8.935 0.362 1.00 97.62 434 LYS A CA 1
ATOM 3551 C C . LYS A 1 434 ? 14.180 -8.248 -0.983 1.00 97.62 434 LYS A C 1
ATOM 3553 O O . LYS A 1 434 ? 13.419 -8.715 -1.825 1.00 97.62 434 LYS A O 1
ATOM 3558 N N . GLU A 1 435 ? 14.927 -7.178 -1.206 1.00 96.62 435 GLU A N 1
ATOM 3559 C CA . GLU A 1 435 ? 15.070 -6.578 -2.532 1.00 96.62 435 GLU A CA 1
ATOM 3560 C C . GLU A 1 435 ? 16.264 -7.177 -3.288 1.00 96.62 435 GLU A C 1
ATOM 3562 O O . GLU A 1 435 ? 17.146 -7.810 -2.702 1.00 96.62 435 GLU A O 1
ATOM 3567 N N . VAL A 1 436 ? 16.281 -6.991 -4.601 1.00 97.25 436 VAL A N 1
ATOM 3568 C CA . VAL A 1 436 ? 17.391 -7.333 -5.491 1.00 97.25 436 VAL A CA 1
ATOM 3569 C C . VAL A 1 436 ? 17.619 -6.170 -6.453 1.00 97.25 436 VAL A C 1
ATOM 3571 O O . VAL A 1 436 ? 16.661 -5.519 -6.865 1.00 97.25 436 VAL A O 1
ATOM 3574 N N . LYS A 1 437 ? 18.879 -5.873 -6.784 1.00 97.25 437 LYS A N 1
ATOM 3575 C CA . LYS A 1 437 ? 19.204 -4.872 -7.811 1.00 97.25 437 LYS A CA 1
ATOM 3576 C C . LYS A 1 437 ? 18.822 -5.409 -9.183 1.00 97.25 437 LYS A C 1
ATOM 3578 O O . LYS A 1 437 ? 19.037 -6.588 -9.441 1.00 97.25 437 LYS A O 1
ATOM 3583 N N . VAL A 1 438 ? 18.307 -4.532 -10.034 1.00 96.00 438 VAL A N 1
ATOM 3584 C CA . VAL A 1 438 ? 17.922 -4.867 -11.405 1.00 96.00 438 VAL A CA 1
ATOM 3585 C C . VAL A 1 438 ? 18.490 -3.847 -12.383 1.00 96.00 438 VAL A C 1
ATOM 3587 O O . VAL A 1 438 ? 18.579 -2.649 -12.099 1.00 96.00 438 VAL A O 1
ATOM 3590 N N . HIS A 1 439 ? 18.893 -4.323 -13.552 1.00 94.06 439 HIS A N 1
ATOM 3591 C CA . HIS A 1 439 ? 19.510 -3.537 -14.607 1.00 94.06 439 HIS A CA 1
ATOM 3592 C C . HIS A 1 439 ? 18.512 -3.239 -15.727 1.00 94.06 439 HIS A C 1
ATOM 3594 O O . HIS A 1 439 ? 17.648 -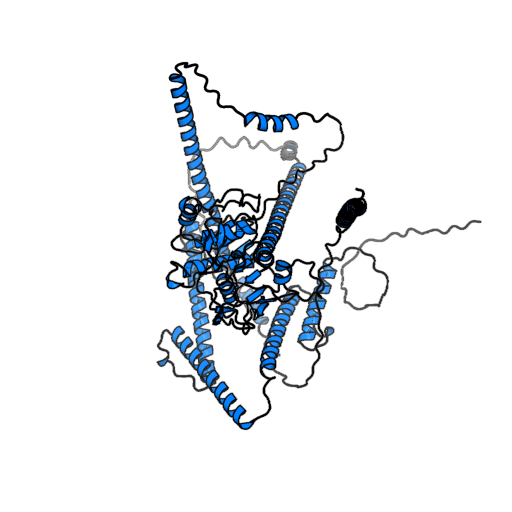4.043 -16.066 1.00 94.06 439 HIS A O 1
ATOM 3600 N N . HIS A 1 440 ? 18.626 -2.039 -16.303 1.00 92.00 440 HIS A N 1
ATOM 3601 C CA . HIS A 1 440 ? 17.779 -1.551 -17.402 1.00 92.00 440 HIS A CA 1
ATOM 3602 C C . HIS A 1 440 ? 16.268 -1.500 -17.120 1.00 92.00 440 HIS A C 1
ATOM 3604 O O . HIS A 1 440 ? 15.492 -1.270 -18.042 1.00 92.00 440 HIS A O 1
ATOM 3610 N N . HIS A 1 441 ? 15.858 -1.622 -15.859 1.00 91.62 441 HIS A N 1
ATOM 3611 C CA . HIS A 1 441 ? 14.478 -1.432 -15.403 1.00 91.62 441 HIS A CA 1
ATOM 3612 C C . HIS A 1 441 ? 14.127 0.026 -15.093 1.00 91.62 441 HIS A C 1
ATOM 3614 O O . HIS A 1 441 ? 12.975 0.332 -14.837 1.00 91.62 441 HIS A O 1
ATOM 3620 N N . SER A 1 442 ? 15.076 0.957 -15.155 1.00 91.31 442 SER A N 1
ATOM 3621 C CA . SER A 1 442 ? 14.807 2.372 -14.885 1.00 91.31 442 SER A CA 1
ATOM 3622 C C . SER A 1 442 ? 14.951 3.206 -16.149 1.00 91.31 442 SER A C 1
ATOM 3624 O O . SER A 1 442 ? 16.016 3.197 -16.774 1.00 91.31 442 SER A O 1
ATOM 3626 N N . TRP A 1 443 ? 13.894 3.921 -16.532 1.00 87.38 443 TRP A N 1
ATOM 3627 C CA . TRP A 1 443 ? 13.996 5.001 -17.507 1.00 87.38 443 TRP A CA 1
ATOM 3628 C C . TRP A 1 443 ? 14.581 6.272 -16.871 1.00 87.38 443 TRP A C 1
ATOM 3630 O O . TRP A 1 443 ? 14.410 6.516 -15.681 1.00 87.38 443 TRP A O 1
ATOM 3640 N N . GLU A 1 444 ? 15.276 7.089 -17.666 1.00 84.44 444 GLU A N 1
ATOM 3641 C CA . GLU A 1 444 ? 16.037 8.251 -17.173 1.00 84.44 444 GLU A CA 1
ATOM 3642 C C . GLU A 1 444 ? 15.163 9.350 -16.566 1.00 84.44 444 GLU A C 1
ATOM 3644 O O . GLU A 1 444 ? 15.633 10.104 -15.717 1.00 84.44 444 GLU A O 1
ATOM 3649 N N . MET A 1 445 ? 13.898 9.441 -16.981 1.00 85.88 445 MET A N 1
ATOM 3650 C CA . MET A 1 445 ? 12.994 10.496 -16.534 1.00 85.88 445 MET A CA 1
ATOM 3651 C C . MET A 1 445 ? 11.672 9.932 -16.009 1.00 85.88 445 MET A C 1
ATOM 3653 O O . MET A 1 445 ? 11.038 9.089 -16.641 1.00 85.88 445 MET A O 1
ATOM 3657 N N . MET A 1 446 ? 11.233 10.444 -14.858 1.00 85.75 446 MET A N 1
ATOM 3658 C CA . MET A 1 446 ? 9.912 10.144 -14.304 1.00 85.75 446 MET A CA 1
ATOM 3659 C C . MET A 1 446 ? 8.794 10.687 -15.212 1.00 85.75 446 MET A C 1
ATOM 3661 O O . MET A 1 446 ? 8.958 11.757 -15.810 1.00 85.75 446 MET A O 1
ATOM 3665 N N . PRO A 1 447 ? 7.632 10.010 -15.285 1.00 91.12 447 PRO A N 1
ATOM 3666 C CA . PRO A 1 447 ? 6.436 10.585 -15.889 1.00 91.12 447 PRO A CA 1
ATOM 3667 C C . PRO A 1 447 ? 6.078 11.931 -15.240 1.00 91.12 447 PRO A C 1
ATOM 3669 O O . PRO A 1 447 ? 6.273 12.120 -14.039 1.00 91.12 447 PRO A O 1
ATOM 3672 N N . TYR A 1 448 ? 5.542 12.867 -16.026 1.00 89.94 448 TYR A N 1
ATOM 3673 C CA . TYR A 1 448 ? 5.187 14.210 -15.549 1.00 89.94 448 TYR A CA 1
ATOM 3674 C C . TYR A 1 448 ? 3.830 14.670 -16.085 1.00 89.94 448 TYR A C 1
ATOM 3676 O O . TYR A 1 448 ? 3.328 14.151 -17.083 1.00 89.94 448 TYR A O 1
ATOM 3684 N N . LEU A 1 449 ? 3.200 15.639 -15.410 1.00 89.44 449 LEU A N 1
ATOM 3685 C CA . LEU A 1 449 ? 1.915 16.183 -15.853 1.00 89.44 449 LEU A CA 1
ATOM 3686 C C . LEU A 1 449 ? 2.173 17.242 -16.916 1.00 89.44 449 LEU A C 1
ATOM 3688 O O . LEU A 1 449 ? 2.888 18.218 -16.696 1.00 89.44 449 LEU A O 1
ATOM 3692 N N . THR A 1 450 ? 1.574 17.050 -18.082 1.00 88.12 450 THR A N 1
ATOM 3693 C CA . THR A 1 450 ? 1.480 18.091 -19.107 1.00 88.12 450 THR A CA 1
ATOM 3694 C C . THR A 1 450 ? 0.553 19.211 -18.633 1.00 88.12 450 THR A C 1
ATOM 3696 O O . THR A 1 450 ? -0.278 18.999 -17.755 1.00 88.12 450 THR A O 1
ATOM 3699 N N . LYS A 1 451 ? 0.610 20.382 -19.278 1.00 81.81 451 LYS A N 1
ATOM 3700 C CA . LYS A 1 451 ? -0.280 21.526 -18.983 1.00 81.81 451 LYS A CA 1
ATOM 3701 C C . LYS A 1 451 ? -1.780 21.209 -19.099 1.00 81.81 451 LYS A C 1
ATOM 3703 O O . LYS A 1 451 ? -2.594 21.923 -18.534 1.00 81.81 451 LYS A O 1
ATOM 3708 N N . ASN A 1 452 ? -2.140 20.136 -19.805 1.00 81.81 452 ASN A N 1
ATOM 3709 C CA . ASN A 1 452 ? -3.526 19.695 -19.973 1.00 81.81 452 ASN A CA 1
ATOM 3710 C C . ASN A 1 452 ? -3.932 18.626 -18.940 1.00 81.81 452 ASN A C 1
ATOM 3712 O O . ASN A 1 452 ? -4.952 17.969 -19.115 1.00 81.81 452 ASN A O 1
ATOM 3716 N N . GLY A 1 453 ? -3.104 18.357 -17.924 1.00 83.25 453 GLY A N 1
ATOM 3717 C CA . GLY A 1 453 ? -3.375 17.334 -16.906 1.00 83.25 453 GLY A CA 1
ATOM 3718 C C . GLY A 1 453 ? -3.202 15.890 -17.387 1.00 83.25 453 GLY A C 1
ATOM 3719 O O . GLY A 1 453 ? -3.437 14.940 -16.643 1.00 83.25 453 GLY A O 1
ATOM 3720 N N . ARG A 1 454 ? -2.762 15.690 -18.633 1.00 90.69 454 ARG A N 1
ATOM 3721 C CA . ARG A 1 454 ? -2.380 14.366 -19.138 1.00 90.69 454 ARG A CA 1
ATOM 3722 C C . ARG A 1 454 ? -0.996 13.991 -18.645 1.00 90.69 454 ARG A C 1
ATOM 3724 O O . ARG A 1 454 ? -0.143 14.867 -18.500 1.00 90.69 454 ARG A O 1
ATOM 3731 N N . VAL A 1 455 ? -0.757 12.697 -18.477 1.00 92.88 455 VAL A N 1
ATOM 3732 C CA . VAL A 1 455 ? 0.581 12.197 -18.171 1.00 92.88 455 VAL A CA 1
ATOM 3733 C C . VAL A 1 455 ? 1.405 12.167 -19.454 1.00 92.88 455 VAL A C 1
ATOM 3735 O O . VAL A 1 455 ? 1.010 11.542 -20.438 1.00 92.88 455 VAL A O 1
ATOM 3738 N N . GLY A 1 456 ? 2.528 12.876 -19.443 1.00 93.69 456 GLY A N 1
ATOM 3739 C CA . GLY A 1 456 ? 3.547 12.857 -20.480 1.00 93.69 456 GLY A CA 1
ATOM 3740 C C . GLY A 1 456 ? 4.717 11.959 -20.092 1.00 93.69 456 GLY A C 1
ATOM 3741 O O . GLY A 1 456 ? 4.953 11.686 -18.916 1.00 93.69 456 GLY A O 1
ATOM 3742 N N . HIS A 1 457 ? 5.467 11.524 -21.106 1.00 92.00 457 HIS A N 1
ATOM 3743 C CA . HIS A 1 457 ? 6.709 10.763 -20.940 1.00 92.00 457 HIS A CA 1
ATOM 3744 C C . HIS A 1 457 ? 6.564 9.438 -20.171 1.00 92.00 457 HIS A C 1
ATOM 3746 O O . HIS A 1 457 ? 7.475 8.987 -19.483 1.00 92.00 457 HIS A O 1
ATOM 3752 N N . ASN A 1 458 ? 5.408 8.789 -20.324 1.00 94.62 458 ASN A N 1
ATOM 3753 C CA . ASN A 1 458 ? 5.173 7.439 -19.834 1.00 94.62 458 ASN A CA 1
ATOM 3754 C C . ASN A 1 458 ? 5.810 6.406 -20.785 1.00 94.62 458 ASN A C 1
ATOM 3756 O O . ASN A 1 458 ? 5.158 5.908 -21.703 1.00 94.62 458 ASN A O 1
ATOM 3760 N N . VAL A 1 459 ? 7.106 6.136 -20.620 1.00 93.12 459 VAL A N 1
ATOM 3761 C CA . VAL A 1 459 ? 7.851 5.221 -21.500 1.00 93.12 459 VAL A CA 1
ATOM 3762 C C . VAL A 1 459 ? 7.591 3.767 -21.108 1.00 93.12 459 VAL A C 1
ATOM 3764 O O . VAL A 1 459 ? 7.874 3.358 -19.984 1.00 93.12 459 VAL A O 1
ATOM 3767 N N . THR A 1 460 ? 7.082 2.966 -22.046 1.00 93.81 460 THR A N 1
ATOM 3768 C CA . THR A 1 460 ? 6.918 1.517 -21.868 1.00 93.81 460 THR A CA 1
ATOM 3769 C C . THR A 1 460 ? 8.267 0.807 -21.970 1.00 93.81 460 THR A C 1
ATOM 3771 O O . THR A 1 460 ? 8.977 0.986 -22.957 1.00 93.81 460 THR A O 1
ATOM 3774 N N . MET A 1 461 ? 8.598 -0.019 -20.981 1.00 93.88 461 MET A N 1
ATOM 3775 C CA . MET A 1 461 ? 9.908 -0.650 -20.809 1.00 93.88 461 MET A CA 1
ATOM 3776 C C . MET A 1 461 ? 9.901 -2.141 -21.152 1.00 93.88 461 MET A C 1
ATOM 3778 O O . MET A 1 461 ? 10.744 -2.597 -21.921 1.00 93.88 461 MET A O 1
ATOM 3782 N N . HIS A 1 462 ? 8.959 -2.906 -20.598 1.00 95.94 462 HIS A N 1
ATOM 3783 C CA . HIS A 1 462 ? 8.879 -4.360 -20.771 1.00 95.94 462 HIS A CA 1
ATOM 3784 C C . HIS A 1 462 ? 7.426 -4.852 -20.703 1.00 95.94 462 HIS A C 1
ATOM 3786 O O . HIS A 1 462 ? 6.514 -4.108 -20.345 1.00 95.94 462 HIS A O 1
ATOM 3792 N N . GLY A 1 463 ? 7.194 -6.106 -21.090 1.00 96.00 463 GLY A N 1
ATOM 3793 C CA . GLY A 1 463 ? 5.918 -6.796 -20.901 1.00 96.00 463 GLY A CA 1
ATOM 3794 C C . GLY A 1 463 ? 5.754 -7.358 -19.485 1.00 96.00 463 GLY A C 1
ATOM 3795 O O . GLY A 1 463 ? 6.695 -7.353 -18.684 1.00 96.00 463 GLY A O 1
ATOM 3796 N N . LEU A 1 464 ? 4.553 -7.860 -19.190 1.00 96.56 464 LEU A N 1
ATOM 3797 C CA . LEU A 1 464 ? 4.220 -8.533 -17.933 1.00 96.56 464 LEU A CA 1
ATOM 3798 C C . LEU A 1 464 ? 3.650 -9.936 -18.171 1.00 96.56 464 LEU A C 1
ATOM 3800 O O . LEU A 1 464 ? 2.607 -10.106 -18.802 1.00 96.56 464 LEU A O 1
ATOM 3804 N N . ARG A 1 465 ? 4.265 -10.950 -17.558 1.00 96.00 465 ARG A N 1
ATOM 3805 C CA . ARG A 1 465 ? 3.666 -12.280 -17.383 1.00 96.00 465 ARG A CA 1
ATOM 3806 C C . ARG A 1 465 ? 2.844 -12.300 -16.107 1.00 96.00 465 ARG A C 1
ATOM 3808 O O . ARG A 1 465 ? 3.406 -12.368 -15.016 1.00 96.00 465 ARG A O 1
ATOM 3815 N N . ILE A 1 466 ? 1.524 -12.259 -16.257 1.00 95.69 466 ILE A N 1
ATOM 3816 C CA . ILE A 1 466 ? 0.574 -12.203 -15.142 1.00 95.69 466 ILE A CA 1
ATOM 3817 C C . ILE A 1 466 ? -0.019 -13.587 -14.886 1.00 95.69 466 ILE A C 1
ATOM 3819 O O . ILE A 1 466 ? -0.472 -14.266 -15.808 1.00 95.69 466 ILE A O 1
ATOM 3823 N N . HIS A 1 467 ? -0.054 -13.996 -13.621 1.00 94.81 467 HIS A N 1
ATOM 3824 C CA . HIS A 1 467 ? -0.697 -15.236 -13.210 1.00 94.81 467 HIS A CA 1
ATOM 3825 C C . HIS A 1 467 ? -2.223 -15.107 -13.340 1.00 94.81 467 HIS A C 1
ATOM 3827 O O . HIS A 1 467 ? -2.834 -14.266 -12.683 1.00 94.81 467 HIS A O 1
ATOM 3833 N N . SER A 1 468 ? -2.859 -15.941 -14.165 1.00 91.12 468 SER A N 1
ATOM 3834 C CA . SER A 1 468 ? -4.272 -15.778 -14.553 1.00 91.12 468 SER A CA 1
ATOM 3835 C C . SER A 1 468 ? -5.275 -15.906 -13.400 1.00 91.12 468 SER A C 1
ATOM 3837 O O . SER A 1 468 ? -6.374 -15.377 -13.491 1.00 91.12 468 SER A O 1
ATOM 3839 N N . SER A 1 469 ? -4.909 -16.578 -12.304 1.00 91.06 469 SER A N 1
ATOM 3840 C CA . SER A 1 469 ? -5.752 -16.725 -11.107 1.00 91.06 469 SER A CA 1
ATOM 3841 C C . SER A 1 469 ? -5.408 -15.733 -9.982 1.00 91.06 469 SER A C 1
ATOM 3843 O O . SER A 1 469 ? -5.602 -16.047 -8.804 1.00 91.06 469 SER A O 1
ATOM 3845 N N . SER A 1 470 ? -4.781 -14.606 -10.319 1.00 95.31 470 SER A N 1
ATOM 3846 C CA . SER A 1 470 ? -4.424 -13.551 -9.363 1.00 95.31 470 SER A CA 1
ATOM 3847 C C . SER A 1 470 ? -5.500 -12.472 -9.279 1.00 95.31 470 SER A C 1
ATOM 3849 O O . SER A 1 470 ? -6.235 -12.238 -10.240 1.00 95.31 470 SER A O 1
ATOM 3851 N N . MET A 1 471 ? -5.545 -11.766 -8.150 1.00 96.38 471 MET A N 1
ATOM 3852 C CA . MET A 1 471 ? -6.341 -10.546 -8.015 1.00 96.38 471 MET A CA 1
ATOM 3853 C C . MET A 1 471 ? -5.881 -9.482 -9.018 1.00 96.38 471 MET A C 1
ATOM 3855 O O . MET A 1 471 ? -6.714 -8.748 -9.540 1.00 96.38 471 MET A O 1
ATOM 3859 N N . LEU A 1 472 ? -4.582 -9.417 -9.332 1.00 96.94 472 LEU A N 1
ATOM 3860 C CA . LEU A 1 472 ? -4.062 -8.531 -10.378 1.00 96.94 472 LEU A CA 1
ATOM 3861 C C . LEU A 1 472 ? -4.684 -8.818 -11.756 1.00 96.94 472 LEU A C 1
ATOM 3863 O O . LEU A 1 472 ? -5.084 -7.883 -12.449 1.00 96.94 472 LEU A O 1
ATOM 3867 N N . ALA A 1 473 ? -4.794 -10.090 -12.156 1.00 95.25 473 ALA A N 1
ATOM 3868 C CA . ALA A 1 473 ? -5.447 -10.460 -13.412 1.00 95.25 473 ALA A CA 1
ATOM 3869 C C . ALA A 1 473 ? -6.930 -10.049 -13.409 1.00 95.25 473 ALA A C 1
ATOM 3871 O O . ALA A 1 473 ? -7.398 -9.409 -14.353 1.00 95.25 473 ALA A O 1
ATOM 3872 N N . ASP A 1 474 ? -7.649 -10.334 -12.320 1.00 94.06 474 ASP A N 1
ATOM 3873 C CA . ASP A 1 474 ? -9.041 -9.904 -12.155 1.00 94.06 474 ASP A CA 1
ATOM 3874 C C . ASP A 1 474 ? -9.181 -8.374 -12.218 1.00 94.06 474 ASP A C 1
ATOM 3876 O O . ASP A 1 474 ? -10.141 -7.861 -12.798 1.00 94.06 474 ASP A O 1
ATOM 3880 N N . ALA A 1 475 ? -8.225 -7.641 -11.646 1.00 95.75 475 ALA A N 1
ATOM 3881 C CA . ALA A 1 475 ? -8.210 -6.187 -11.642 1.00 95.75 475 ALA A CA 1
ATOM 3882 C C . ALA A 1 475 ? -7.978 -5.620 -13.044 1.00 95.75 475 ALA A C 1
ATOM 3884 O O . ALA A 1 475 ? -8.745 -4.771 -13.484 1.00 95.75 475 ALA A O 1
ATOM 3885 N N . MET A 1 476 ? -6.967 -6.102 -13.770 1.00 94.88 476 MET A N 1
ATOM 3886 C CA . MET A 1 476 ? -6.633 -5.576 -15.095 1.00 94.88 476 MET A CA 1
ATOM 3887 C C . MET A 1 476 ? -7.717 -5.890 -16.124 1.00 94.88 476 MET A C 1
ATOM 3889 O O . MET A 1 476 ? -8.092 -5.022 -16.917 1.00 94.88 476 MET A O 1
ATOM 3893 N N . TYR A 1 477 ? -8.254 -7.109 -16.094 1.00 92.00 477 TYR A N 1
ATOM 3894 C CA . TYR A 1 477 ? -9.060 -7.621 -17.196 1.00 92.00 477 TYR A CA 1
ATOM 3895 C C . TYR A 1 477 ? -10.523 -7.932 -16.863 1.00 92.00 477 TYR A C 1
ATOM 3897 O O . TYR A 1 477 ? -11.328 -8.155 -17.771 1.00 92.00 477 TYR A O 1
ATOM 3905 N N . GLY A 1 478 ? -10.888 -7.926 -15.582 1.00 86.12 478 GLY A N 1
ATOM 3906 C CA . GLY A 1 478 ? -12.218 -8.291 -15.106 1.00 86.12 478 GLY A CA 1
ATOM 3907 C C . GLY A 1 478 ? -12.450 -9.804 -14.999 1.00 86.12 478 GLY A C 1
ATOM 3908 O O . GLY A 1 478 ? -11.759 -10.623 -15.599 1.00 86.12 478 GLY A O 1
ATOM 3909 N N . LYS A 1 479 ? -13.505 -10.177 -14.258 1.00 69.81 479 LYS A N 1
ATOM 3910 C CA . LYS A 1 479 ? -13.875 -11.577 -13.953 1.00 69.81 479 LYS A CA 1
ATOM 3911 C C . LYS A 1 479 ? -14.287 -12.424 -15.165 1.00 69.81 479 LYS A C 1
ATOM 3913 O O . LYS A 1 479 ? -14.418 -13.636 -15.045 1.00 69.81 479 LYS A O 1
ATOM 3918 N N . THR A 1 480 ? -14.560 -11.800 -16.309 1.00 58.25 480 THR A N 1
ATOM 3919 C CA . THR A 1 480 ? -15.057 -12.469 -17.523 1.00 58.25 480 THR A CA 1
ATOM 3920 C C . THR A 1 480 ? -13.962 -13.076 -18.388 1.00 58.25 480 THR A C 1
ATOM 3922 O O . THR A 1 480 ? -14.278 -13.667 -19.420 1.00 58.25 480 THR A O 1
ATOM 3925 N N . ILE A 1 481 ? -12.690 -12.969 -17.994 1.00 59.91 481 ILE A N 1
ATOM 3926 C CA . ILE A 1 481 ? -11.640 -13.726 -18.666 1.00 59.91 481 ILE A CA 1
ATOM 3927 C C . ILE A 1 481 ? -11.865 -15.210 -18.403 1.00 59.91 481 ILE A C 1
ATOM 3929 O O . ILE A 1 481 ? -11.697 -15.725 -17.298 1.00 59.91 481 ILE A O 1
ATOM 3933 N N . ASN A 1 482 ? -12.289 -15.897 -19.459 1.00 58.34 482 ASN A N 1
ATOM 3934 C CA . ASN A 1 482 ? -12.369 -17.340 -19.483 1.00 58.34 482 ASN A CA 1
ATOM 3935 C C . ASN A 1 482 ? -10.967 -17.870 -19.153 1.00 58.34 482 ASN A C 1
ATOM 3937 O O . ASN A 1 482 ? -10.006 -17.463 -19.800 1.00 58.34 482 ASN A O 1
ATOM 3941 N N . LYS A 1 483 ? -10.824 -18.758 -18.160 1.00 60.75 483 LYS A N 1
ATOM 3942 C CA . LYS A 1 483 ? -9.512 -19.259 -17.684 1.00 60.75 483 LYS A CA 1
ATOM 3943 C C . LYS A 1 483 ? -8.631 -19.849 -18.799 1.00 60.75 483 LYS A C 1
ATOM 3945 O O . LYS A 1 483 ? -7.430 -20.001 -18.607 1.00 60.75 483 LYS A O 1
ATOM 3950 N N . ASN A 1 484 ? -9.234 -20.142 -19.951 1.00 62.31 484 ASN A N 1
ATOM 3951 C CA . ASN A 1 484 ? -8.596 -20.697 -21.137 1.00 62.31 484 ASN A CA 1
ATOM 3952 C C . ASN A 1 484 ? -8.231 -19.655 -22.210 1.00 62.31 484 ASN A C 1
ATOM 3954 O O . ASN A 1 484 ? -7.598 -20.024 -23.195 1.00 62.31 484 ASN A O 1
ATOM 3958 N N . SER A 1 485 ? -8.623 -18.380 -22.085 1.00 58.53 485 SER A N 1
ATOM 3959 C CA . SER A 1 485 ? -8.178 -17.363 -23.039 1.00 58.53 485 SER A CA 1
ATOM 3960 C C . SER A 1 485 ? -6.746 -16.969 -22.701 1.00 58.53 485 SER A C 1
ATOM 3962 O O . SER A 1 485 ? -6.498 -16.199 -21.774 1.00 58.53 485 SER A O 1
ATOM 3964 N N . THR A 1 486 ? -5.797 -17.510 -23.457 1.00 60.16 486 THR A N 1
ATOM 3965 C CA . THR A 1 486 ? -4.439 -16.974 -23.523 1.00 60.16 486 THR A CA 1
ATOM 3966 C C . THR A 1 486 ? -4.526 -15.490 -23.864 1.00 60.16 486 THR A C 1
ATOM 3968 O O . THR A 1 486 ? -5.150 -15.128 -24.864 1.00 60.16 486 THR A O 1
ATOM 3971 N N . PHE A 1 487 ? -3.944 -14.630 -23.026 1.00 66.69 487 PHE A N 1
ATOM 3972 C CA . PHE A 1 487 ? -3.832 -13.202 -23.312 1.00 66.69 487 PHE A CA 1
ATOM 3973 C C . PHE A 1 487 ? -3.219 -13.027 -24.701 1.00 66.69 487 PHE A C 1
ATOM 3975 O O . PHE A 1 487 ? -2.109 -13.496 -24.940 1.00 66.69 487 PHE A O 1
ATOM 3982 N N . VAL A 1 488 ? -3.957 -12.390 -25.618 1.00 66.62 488 VAL A N 1
ATOM 3983 C CA . VAL A 1 488 ? -3.547 -12.252 -27.028 1.00 66.62 488 VAL A CA 1
ATOM 3984 C C . VAL A 1 488 ? -2.187 -11.554 -27.130 1.00 66.62 488 VAL A C 1
ATOM 3986 O O . VAL A 1 488 ? -1.390 -11.888 -27.999 1.00 66.62 488 VAL A O 1
ATOM 3989 N N . THR A 1 489 ? -1.887 -10.662 -26.184 1.00 81.69 489 THR A N 1
ATOM 3990 C CA . THR A 1 489 ? -0.550 -10.115 -25.944 1.00 81.69 489 THR A CA 1
ATOM 3991 C C . THR A 1 489 ? -0.376 -9.768 -24.461 1.00 81.69 489 THR A C 1
ATOM 3993 O O . THR A 1 489 ? -1.302 -9.191 -23.885 1.00 81.69 489 THR A O 1
ATOM 3996 N N . PRO A 1 490 ? 0.781 -10.066 -23.837 1.00 88.56 490 PRO A N 1
ATOM 3997 C CA . PRO A 1 490 ? 1.125 -9.558 -22.508 1.00 88.56 490 PRO A CA 1
ATOM 3998 C C . PRO A 1 490 ? 1.060 -8.022 -22.480 1.00 88.56 490 PRO A C 1
ATOM 4000 O O . PRO A 1 490 ? 1.565 -7.397 -23.419 1.00 88.56 490 PRO A O 1
ATOM 4003 N N . PRO A 1 491 ? 0.469 -7.398 -21.445 1.00 93.88 491 PRO A N 1
ATOM 4004 C CA . PRO A 1 491 ? 0.410 -5.947 -21.355 1.00 93.88 491 PRO A CA 1
ATOM 4005 C C . PRO A 1 491 ? 1.823 -5.407 -21.140 1.00 93.88 491 PRO A C 1
ATOM 4007 O O . PRO A 1 491 ? 2.629 -6.014 -20.427 1.00 93.88 491 PRO A O 1
ATOM 4010 N N . VAL A 1 492 ? 2.126 -4.268 -21.756 1.00 95.44 492 VAL A N 1
ATOM 4011 C CA . VAL A 1 492 ? 3.394 -3.569 -21.536 1.00 95.44 492 VAL A CA 1
ATOM 4012 C C . VAL A 1 492 ? 3.266 -2.567 -20.405 1.00 95.44 492 VAL A C 1
ATOM 4014 O O . VAL A 1 492 ? 2.210 -1.971 -20.195 1.00 95.44 492 VAL A O 1
ATOM 4017 N N . THR A 1 493 ? 4.354 -2.375 -19.673 1.00 96.06 493 THR A N 1
ATOM 4018 C CA . THR A 1 493 ? 4.402 -1.483 -18.523 1.00 96.06 493 THR A CA 1
ATOM 4019 C C . THR A 1 493 ? 5.536 -0.474 -18.626 1.00 96.06 493 THR A C 1
ATOM 4021 O O . THR A 1 493 ? 6.518 -0.708 -19.330 1.00 96.06 493 THR A O 1
ATOM 4024 N N . ASN A 1 494 ? 5.397 0.653 -17.930 1.00 96.00 494 ASN A N 1
ATOM 4025 C CA . ASN A 1 494 ? 6.508 1.553 -17.656 1.00 96.00 494 ASN A CA 1
ATOM 4026 C C . ASN A 1 494 ? 7.398 0.988 -16.550 1.00 96.00 494 ASN A C 1
ATOM 4028 O O . ASN A 1 494 ? 7.012 0.049 -15.855 1.00 96.00 494 ASN A O 1
ATOM 4032 N N . SER A 1 495 ? 8.594 1.551 -16.405 1.00 94.75 495 SER A N 1
ATOM 4033 C CA . SER A 1 495 ? 9.455 1.213 -15.282 1.00 94.75 495 SER A CA 1
ATOM 4034 C C . SER A 1 495 ? 10.494 2.301 -15.016 1.00 94.75 495 SER A C 1
ATOM 4036 O O . SER A 1 495 ? 11.103 2.853 -15.935 1.00 94.75 495 SER A O 1
ATOM 4038 N N . VAL A 1 496 ? 10.666 2.627 -13.738 1.00 93.44 496 VAL A N 1
ATOM 4039 C CA . VAL A 1 496 ? 11.596 3.654 -13.233 1.00 93.44 496 VAL A CA 1
ATOM 4040 C C . VAL A 1 496 ? 12.425 3.138 -12.052 1.00 93.44 496 VAL A C 1
ATOM 4042 O O . VAL A 1 496 ? 13.248 3.873 -11.510 1.00 93.44 496 VAL A O 1
ATOM 4045 N N . HIS A 1 497 ? 12.245 1.871 -11.667 1.00 93.81 497 HIS A N 1
ATOM 4046 C CA . HIS A 1 497 ? 12.899 1.266 -10.509 1.00 93.81 497 HIS A CA 1
ATOM 4047 C C . HIS A 1 497 ? 14.266 0.665 -10.864 1.00 93.81 497 HIS A C 1
ATOM 4049 O O . HIS A 1 497 ? 14.521 0.230 -11.987 1.00 93.81 497 HIS A O 1
ATOM 4055 N N . THR A 1 498 ? 15.176 0.684 -9.893 1.00 94.94 498 THR A N 1
ATOM 4056 C CA . THR A 1 498 ? 16.520 0.076 -9.976 1.00 94.94 498 THR A CA 1
ATOM 4057 C C . THR A 1 498 ? 16.676 -1.113 -9.026 1.00 94.94 498 THR A C 1
ATOM 4059 O O . THR A 1 498 ? 17.703 -1.799 -9.023 1.00 94.94 498 THR A O 1
ATOM 4062 N N . THR A 1 499 ? 15.648 -1.371 -8.220 1.00 96.06 499 THR A N 1
ATOM 4063 C CA . THR A 1 499 ? 15.524 -2.515 -7.324 1.00 96.06 499 THR A CA 1
ATOM 4064 C C . THR A 1 499 ? 14.142 -3.137 -7.485 1.00 96.06 499 THR A C 1
ATOM 4066 O O . THR A 1 499 ? 13.167 -2.461 -7.805 1.00 96.06 499 THR A O 1
ATOM 4069 N N . ALA A 1 500 ? 14.058 -4.443 -7.258 1.00 97.31 500 ALA A N 1
ATOM 4070 C CA . ALA A 1 500 ? 12.828 -5.213 -7.358 1.00 97.31 500 ALA A CA 1
ATOM 4071 C C . ALA A 1 500 ? 12.689 -6.195 -6.190 1.00 97.31 500 ALA A C 1
ATOM 4073 O O . ALA A 1 500 ? 13.627 -6.434 -5.426 1.00 97.31 500 ALA A O 1
ATOM 4074 N N . MET A 1 501 ? 11.510 -6.798 -6.055 1.00 98.25 501 MET A N 1
ATOM 4075 C CA . MET A 1 501 ? 11.239 -7.800 -5.024 1.00 98.25 501 MET A CA 1
ATOM 4076 C C . MET A 1 501 ? 11.975 -9.114 -5.335 1.00 98.25 501 MET A C 1
ATOM 4078 O O . MET A 1 501 ? 11.801 -9.732 -6.389 1.00 98.25 501 MET A O 1
ATOM 4082 N N . CYS A 1 502 ? 12.808 -9.579 -4.408 1.00 97.88 502 CYS A N 1
ATOM 4083 C CA . CYS A 1 502 ? 13.606 -10.782 -4.595 1.00 97.88 502 CYS A CA 1
ATOM 4084 C C . CYS A 1 502 ? 12.742 -12.042 -4.482 1.00 97.88 502 CYS A C 1
ATOM 4086 O O . CYS A 1 502 ? 12.187 -12.342 -3.428 1.00 97.88 502 CYS A O 1
ATOM 4088 N N . SER A 1 503 ? 12.685 -12.840 -5.550 1.00 96.94 503 SER A N 1
ATOM 4089 C CA . SER A 1 503 ? 11.874 -14.067 -5.566 1.00 96.94 503 SER A CA 1
ATOM 4090 C C . SER A 1 503 ? 12.427 -15.220 -4.714 1.00 96.94 503 SER A C 1
ATOM 4092 O O . SER A 1 503 ? 11.742 -16.227 -4.554 1.00 96.94 503 SER A O 1
ATOM 4094 N N . SER A 1 504 ? 13.637 -15.091 -4.151 1.00 96.69 504 SER A N 1
ATOM 4095 C CA . SER A 1 504 ? 14.240 -16.127 -3.298 1.00 96.69 504 SER A CA 1
ATOM 4096 C C . SER A 1 504 ? 13.750 -16.098 -1.847 1.00 96.69 504 SER A C 1
ATOM 4098 O O . SER A 1 504 ? 13.863 -17.105 -1.152 1.00 96.69 504 SER A O 1
ATOM 4100 N N . ILE A 1 505 ? 13.203 -14.967 -1.384 1.00 96.00 505 ILE A N 1
ATOM 4101 C CA . ILE A 1 505 ? 12.677 -14.802 -0.023 1.00 96.00 505 ILE A CA 1
ATOM 4102 C C . ILE A 1 505 ? 11.331 -14.096 -0.114 1.00 96.00 505 ILE A C 1
ATOM 4104 O O . ILE A 1 505 ? 11.257 -12.869 -0.133 1.00 96.00 505 ILE A O 1
ATOM 4108 N N . ILE A 1 506 ? 10.279 -14.909 -0.198 1.00 97.31 506 ILE A N 1
ATOM 4109 C CA . ILE A 1 506 ? 8.891 -14.468 -0.309 1.00 97.31 506 ILE A CA 1
ATOM 4110 C C . ILE A 1 506 ? 8.259 -14.529 1.090 1.00 97.31 506 ILE A C 1
ATOM 4112 O O . ILE A 1 506 ? 8.297 -15.598 1.707 1.00 97.31 506 ILE A O 1
ATOM 4116 N N . PRO A 1 507 ? 7.670 -13.433 1.602 1.00 96.94 507 PRO A N 1
ATOM 4117 C CA . PRO A 1 507 ? 6.855 -13.461 2.809 1.00 96.94 507 PRO A CA 1
ATOM 4118 C C . PRO A 1 507 ? 5.773 -14.538 2.737 1.00 96.94 507 PRO A C 1
ATOM 4120 O O . PRO A 1 507 ? 5.102 -14.694 1.718 1.00 96.94 507 PRO A O 1
ATOM 4123 N N . SER A 1 508 ? 5.562 -15.268 3.831 1.00 95.50 508 SER A N 1
ATOM 4124 C CA . SER A 1 508 ? 4.652 -16.426 3.868 1.00 95.50 508 SER A CA 1
ATOM 4125 C C . SER A 1 508 ? 3.188 -16.087 3.555 1.00 95.50 508 SER A C 1
ATOM 4127 O O . SER A 1 508 ? 2.422 -16.952 3.133 1.00 95.50 508 SER A O 1
ATOM 4129 N N . ASN A 1 509 ? 2.789 -14.829 3.746 1.00 95.50 509 ASN A N 1
ATOM 4130 C CA . ASN A 1 509 ? 1.454 -14.308 3.464 1.00 95.50 509 ASN A CA 1
ATOM 4131 C C . ASN A 1 509 ? 1.304 -13.714 2.052 1.00 95.50 509 ASN A C 1
ATOM 4133 O O . ASN A 1 509 ? 0.226 -13.202 1.745 1.00 95.50 509 ASN A O 1
ATOM 4137 N N . MET A 1 510 ? 2.337 -13.762 1.206 1.00 97.88 510 MET A N 1
ATOM 4138 C CA . MET A 1 510 ? 2.339 -13.174 -0.134 1.00 97.88 510 MET A CA 1
ATOM 4139 C C . MET A 1 510 ? 2.695 -14.200 -1.210 1.00 97.88 510 MET A C 1
ATOM 4141 O O . MET A 1 510 ? 3.334 -15.219 -0.957 1.00 97.88 510 MET A O 1
ATOM 4145 N N . LYS A 1 511 ? 2.295 -13.910 -2.447 1.00 98.12 511 LYS A N 1
ATOM 4146 C CA . LYS A 1 511 ? 2.667 -14.684 -3.636 1.00 98.12 511 LYS A CA 1
ATOM 4147 C C . LYS A 1 511 ? 2.995 -13.756 -4.799 1.00 98.12 511 LYS A C 1
ATOM 4149 O O . LYS A 1 511 ? 2.411 -12.682 -4.931 1.00 98.12 511 LYS A O 1
ATOM 4154 N N . ILE A 1 512 ? 3.903 -14.199 -5.664 1.00 98.50 512 ILE A N 1
ATOM 4155 C CA . ILE A 1 512 ? 4.252 -13.498 -6.904 1.00 98.50 512 ILE A CA 1
ATOM 4156 C C . ILE A 1 512 ? 3.129 -13.677 -7.921 1.00 98.50 512 ILE A C 1
ATOM 4158 O O . ILE A 1 512 ? 2.703 -14.802 -8.180 1.00 98.50 512 ILE A O 1
ATOM 4162 N N . VAL A 1 513 ? 2.673 -12.572 -8.513 1.00 98.19 513 VAL A N 1
ATOM 4163 C CA . VAL A 1 513 ? 1.557 -12.572 -9.473 1.00 98.19 513 VAL A CA 1
ATOM 4164 C C . VAL A 1 513 ? 1.867 -11.915 -10.804 1.00 98.19 513 VAL A C 1
ATOM 4166 O O . VAL A 1 513 ? 1.148 -12.174 -11.768 1.00 98.19 513 VAL A O 1
ATOM 4169 N N . ALA A 1 514 ? 2.951 -11.147 -10.896 1.00 98.19 514 ALA A N 1
ATOM 4170 C CA . ALA A 1 514 ? 3.499 -10.729 -12.175 1.00 98.19 514 ALA A CA 1
ATOM 4171 C C . ALA A 1 514 ? 5.022 -10.805 -12.188 1.00 98.19 514 ALA A C 1
ATOM 4173 O O . ALA A 1 514 ? 5.688 -10.500 -11.193 1.00 98.19 514 ALA A O 1
ATOM 4174 N N . ARG A 1 515 ? 5.562 -11.185 -13.346 1.00 98.25 515 ARG A N 1
ATOM 4175 C CA . ARG A 1 515 ? 6.987 -11.085 -13.652 1.00 98.25 515 ARG A CA 1
ATOM 4176 C C . ARG A 1 515 ? 7.218 -10.282 -14.920 1.00 98.25 515 ARG A C 1
ATOM 4178 O O . ARG A 1 515 ? 6.371 -10.308 -15.815 1.00 98.25 515 ARG A O 1
ATOM 4185 N N . SER A 1 516 ? 8.373 -9.637 -15.023 1.00 97.25 516 SER A N 1
ATOM 4186 C CA . SER A 1 516 ? 8.802 -8.991 -16.256 1.00 97.25 516 SER A CA 1
ATOM 4187 C C . SER A 1 516 ? 8.877 -10.015 -17.396 1.00 97.25 516 SER A C 1
ATOM 4189 O O . SER A 1 516 ? 9.161 -11.209 -17.199 1.00 97.25 516 SER A O 1
ATOM 4191 N N . SER A 1 517 ? 8.556 -9.550 -18.600 1.00 95.44 517 SER A N 1
ATOM 4192 C CA . SER A 1 517 ? 8.766 -10.279 -19.843 1.00 95.44 517 SER A CA 1
ATOM 4193 C C . SER A 1 517 ? 9.389 -9.380 -20.892 1.00 95.44 517 SER A C 1
ATOM 4195 O O . SER A 1 517 ? 9.017 -8.212 -21.003 1.00 95.44 517 SER A O 1
ATOM 4197 N N . GLN A 1 518 ? 10.287 -9.914 -21.712 1.00 90.56 518 GLN A N 1
ATOM 4198 C CA . GLN A 1 518 ? 10.802 -9.162 -22.857 1.00 90.56 518 GLN A CA 1
ATOM 4199 C C . GLN A 1 518 ? 9.663 -8.713 -23.790 1.00 90.56 518 GLN A C 1
ATOM 4201 O O . GLN A 1 518 ? 8.635 -9.384 -23.911 1.00 90.56 518 GLN A O 1
ATOM 4206 N N . CYS A 1 519 ? 9.833 -7.555 -24.431 1.00 87.62 519 CYS A N 1
ATOM 4207 C CA . CYS A 1 519 ? 8.917 -7.055 -25.450 1.00 87.62 519 CYS A CA 1
ATOM 4208 C C . CYS A 1 519 ? 9.689 -6.391 -26.598 1.00 87.62 519 CYS A C 1
ATOM 4210 O O . CYS A 1 519 ? 10.748 -5.798 -26.389 1.00 87.62 519 CYS A O 1
ATOM 4212 N N . ASP A 1 520 ? 9.124 -6.448 -27.804 1.00 82.88 520 ASP A N 1
ATOM 4213 C CA . ASP A 1 520 ? 9.758 -5.898 -29.014 1.00 82.88 520 ASP A CA 1
ATOM 4214 C C . ASP A 1 520 ? 9.838 -4.364 -29.010 1.00 82.88 520 ASP A C 1
ATOM 4216 O O . ASP A 1 520 ? 10.571 -3.767 -29.791 1.00 82.88 520 ASP A O 1
ATOM 4220 N N . LYS A 1 521 ? 9.062 -3.707 -28.137 1.00 80.12 521 LYS A N 1
ATOM 4221 C CA . LYS A 1 521 ? 8.921 -2.243 -28.068 1.00 80.12 521 LYS A CA 1
ATOM 4222 C C . LYS A 1 521 ? 9.733 -1.601 -26.937 1.00 80.12 521 LYS A C 1
ATOM 4224 O O . LYS A 1 521 ? 9.400 -0.496 -26.513 1.00 80.12 521 LYS A O 1
ATOM 4229 N N . LYS A 1 522 ? 10.762 -2.283 -26.430 1.00 82.38 522 LYS A N 1
ATOM 4230 C CA . LYS A 1 522 ? 11.664 -1.731 -25.408 1.00 82.38 522 LYS A CA 1
ATOM 4231 C C . LYS A 1 522 ? 12.489 -0.556 -25.975 1.00 82.38 522 LYS A C 1
ATOM 4233 O O . LYS A 1 522 ? 12.778 -0.555 -27.175 1.00 82.38 522 LYS A O 1
ATOM 4238 N N . PRO A 1 523 ? 12.883 0.442 -25.162 1.00 85.12 523 PRO A N 1
ATOM 4239 C CA . PRO A 1 523 ? 13.724 1.536 -25.638 1.00 85.12 523 PRO A CA 1
ATOM 4240 C C . PRO A 1 523 ? 15.063 1.048 -26.201 1.00 85.12 523 PRO A C 1
ATOM 4242 O O . PRO A 1 523 ? 15.647 0.079 -25.712 1.00 85.12 523 PRO A O 1
ATOM 4245 N N . ILE A 1 524 ? 15.573 1.759 -27.210 1.00 80.75 524 ILE A N 1
ATOM 4246 C CA . ILE A 1 524 ? 16.889 1.494 -27.804 1.00 80.75 524 ILE A CA 1
ATOM 4247 C C . ILE A 1 524 ? 17.946 1.590 -26.688 1.00 80.75 524 ILE A C 1
ATOM 4249 O O . ILE A 1 524 ? 17.937 2.542 -25.911 1.00 80.75 524 ILE A O 1
ATOM 4253 N N . ASN A 1 525 ? 18.837 0.597 -26.598 1.00 85.50 525 ASN A N 1
ATOM 4254 C CA . ASN A 1 525 ? 19.867 0.448 -25.553 1.00 85.50 525 ASN A CA 1
ATOM 4255 C C . ASN A 1 525 ? 19.359 0.082 -24.149 1.00 85.50 525 ASN A C 1
ATOM 4257 O O . ASN A 1 525 ? 20.106 0.196 -23.178 1.00 85.50 525 ASN A O 1
ATOM 4261 N N . ARG A 1 526 ? 18.111 -0.373 -24.011 1.00 86.06 526 ARG A N 1
ATOM 4262 C CA . ARG A 1 526 ? 17.610 -0.927 -22.751 1.00 86.06 526 ARG A CA 1
ATOM 4263 C C . ARG A 1 526 ? 17.186 -2.370 -22.959 1.00 86.06 526 ARG A C 1
ATOM 4265 O O . ARG A 1 526 ? 16.375 -2.685 -23.826 1.00 86.06 526 ARG A O 1
ATOM 4272 N N . GLU A 1 527 ? 17.720 -3.249 -22.125 1.00 89.69 527 GLU A N 1
ATOM 4273 C CA . GLU A 1 527 ? 17.328 -4.655 -22.080 1.00 89.69 527 GLU A CA 1
ATOM 4274 C C . GLU A 1 527 ? 16.926 -5.008 -20.651 1.00 89.69 527 GLU A C 1
ATOM 4276 O O . GLU A 1 527 ? 17.774 -5.491 -19.900 1.00 89.69 527 GLU A O 1
ATOM 4281 N N . PRO A 1 528 ? 15.676 -4.698 -20.245 1.00 91.25 528 PRO A N 1
ATOM 4282 C CA . PRO A 1 528 ? 15.190 -5.058 -18.921 1.00 91.25 528 PRO A CA 1
ATOM 4283 C C . PRO A 1 528 ? 15.323 -6.563 -18.705 1.00 91.25 528 PRO A C 1
ATOM 4285 O O . PRO A 1 528 ? 14.990 -7.362 -19.587 1.00 91.25 528 PRO A O 1
ATOM 4288 N N . GLU A 1 529 ? 15.811 -6.937 -17.528 1.00 95.06 529 GLU A N 1
ATOM 4289 C CA . GLU A 1 529 ? 15.947 -8.334 -17.127 1.00 95.06 529 GLU A CA 1
ATOM 4290 C C . GLU A 1 529 ? 14.598 -9.059 -17.177 1.00 95.06 529 GLU A C 1
ATOM 4292 O O . GLU A 1 529 ? 13.568 -8.522 -16.756 1.00 95.06 529 GLU A O 1
ATOM 4297 N N . ASP A 1 530 ? 14.616 -10.299 -17.666 1.00 95.44 530 ASP A N 1
ATOM 4298 C CA . ASP A 1 530 ? 13.447 -11.173 -17.712 1.00 95.44 530 ASP A CA 1
ATOM 4299 C C . ASP A 1 530 ? 13.205 -11.865 -16.358 1.00 95.44 530 ASP A C 1
ATOM 4301 O O . ASP A 1 530 ? 14.136 -12.091 -15.588 1.00 95.44 530 ASP A O 1
ATOM 4305 N N . ASN A 1 531 ? 11.961 -12.265 -16.081 1.00 96.94 531 ASN A N 1
ATOM 4306 C CA . ASN A 1 531 ? 11.553 -12.971 -14.854 1.00 96.94 531 ASN A CA 1
ATOM 4307 C C . ASN A 1 531 ? 11.727 -12.190 -13.533 1.00 96.94 531 ASN A C 1
ATOM 4309 O O . ASN A 1 531 ? 11.584 -12.792 -12.459 1.00 96.94 531 ASN A O 1
ATOM 4313 N N . VAL A 1 532 ? 11.969 -10.880 -13.577 1.00 97.75 532 VAL A N 1
ATOM 4314 C CA . VAL A 1 532 ? 11.999 -10.011 -12.391 1.00 97.75 532 VAL A CA 1
ATOM 4315 C C . VAL A 1 532 ? 10.606 -9.942 -11.770 1.00 97.75 532 VAL A C 1
ATOM 4317 O O . VAL A 1 532 ? 9.609 -9.937 -12.486 1.00 97.75 532 VAL A O 1
ATOM 4320 N N . THR A 1 533 ? 10.507 -9.942 -10.441 1.00 98.38 533 THR A N 1
ATOM 4321 C CA . THR A 1 533 ? 9.218 -9.830 -9.742 1.00 98.38 533 THR A CA 1
ATOM 4322 C C . THR A 1 533 ? 8.667 -8.412 -9.876 1.00 98.38 533 THR A C 1
ATOM 4324 O O . THR A 1 533 ? 9.218 -7.484 -9.289 1.00 98.38 533 THR A O 1
ATOM 4327 N N . GLU A 1 534 ? 7.548 -8.262 -10.585 1.00 98.50 534 GLU A N 1
ATOM 4328 C CA . GLU A 1 534 ? 6.922 -6.957 -10.847 1.00 98.50 534 GLU A CA 1
ATOM 4329 C C . GLU A 1 534 ? 5.681 -6.711 -9.990 1.00 98.50 534 GLU A C 1
ATOM 4331 O O . GLU A 1 534 ? 5.329 -5.566 -9.722 1.00 98.50 534 GLU A O 1
ATOM 4336 N N . ALA A 1 535 ? 5.003 -7.771 -9.545 1.00 98.69 535 ALA A N 1
ATOM 4337 C CA . ALA A 1 535 ? 3.898 -7.633 -8.607 1.00 98.69 535 ALA A CA 1
ATOM 4338 C C . ALA A 1 535 ? 3.740 -8.846 -7.697 1.00 98.69 535 ALA A C 1
ATOM 4340 O O . ALA A 1 535 ? 3.947 -9.997 -8.107 1.00 98.69 535 ALA A O 1
ATOM 4341 N N . VAL A 1 536 ? 3.291 -8.573 -6.476 1.00 98.69 536 VAL A N 1
ATOM 4342 C CA . VAL A 1 536 ? 2.901 -9.573 -5.481 1.00 98.69 536 VAL A CA 1
ATOM 4343 C C . VAL A 1 536 ? 1.557 -9.194 -4.865 1.00 98.69 536 VAL A C 1
ATOM 4345 O O . VAL A 1 536 ? 1.177 -8.023 -4.828 1.00 98.69 536 VAL A O 1
ATOM 4348 N N . GLU A 1 537 ? 0.830 -10.185 -4.365 1.00 98.50 537 GLU A N 1
ATOM 4349 C CA . GLU A 1 537 ? -0.423 -9.964 -3.640 1.00 98.50 537 GLU A CA 1
ATOM 4350 C C . GLU A 1 537 ? -0.510 -10.860 -2.404 1.00 98.50 537 GLU A C 1
ATOM 4352 O O . GLU A 1 537 ? 0.180 -11.882 -2.315 1.00 98.50 537 GLU A O 1
ATOM 4357 N N . THR A 1 538 ? -1.365 -10.494 -1.450 1.00 97.94 538 THR A N 1
ATOM 4358 C CA . THR A 1 538 ? -1.627 -11.330 -0.273 1.00 97.94 538 THR A CA 1
ATOM 4359 C C . THR A 1 538 ? -2.362 -12.620 -0.635 1.00 97.94 538 THR A C 1
ATOM 4361 O O . THR A 1 538 ? -3.285 -12.642 -1.449 1.00 97.94 538 THR A O 1
ATOM 4364 N N . CYS A 1 539 ? -1.973 -13.722 0.005 1.00 96.44 539 CYS A N 1
ATOM 4365 C CA . CYS A 1 539 ? -2.650 -15.014 -0.128 1.00 96.44 539 CYS A CA 1
ATOM 4366 C C . CYS A 1 539 ? -3.964 -15.060 0.665 1.00 96.44 539 CYS A C 1
ATOM 4368 O O . CYS A 1 539 ? -4.925 -15.700 0.239 1.00 96.44 539 CYS A O 1
ATOM 4370 N N . TYR A 1 540 ? -3.999 -14.387 1.819 1.00 93.25 540 TYR A N 1
ATOM 4371 C CA . TYR A 1 540 ? -5.108 -14.406 2.771 1.00 93.25 540 TYR A CA 1
ATOM 4372 C C . TYR A 1 540 ? -5.270 -13.037 3.444 1.00 93.25 540 TYR A C 1
ATOM 4374 O O . TYR A 1 540 ? -4.335 -12.238 3.477 1.00 93.25 540 TYR A O 1
ATOM 4382 N N . GLY A 1 541 ? -6.434 -12.797 4.052 1.00 91.69 541 GLY A N 1
ATOM 4383 C CA . GLY A 1 541 ? -6.689 -11.595 4.848 1.00 91.69 541 GLY A CA 1
ATOM 4384 C C . GLY A 1 541 ? -7.125 -10.393 4.010 1.00 91.69 541 GLY A C 1
ATOM 4385 O O . GLY A 1 541 ? -7.944 -10.531 3.100 1.00 91.69 541 GLY A O 1
ATOM 4386 N N . ALA A 1 542 ? -6.638 -9.202 4.368 1.00 90.88 542 ALA A N 1
ATOM 4387 C CA . ALA A 1 542 ? -6.920 -7.985 3.615 1.00 90.88 542 ALA A CA 1
ATOM 4388 C C . ALA A 1 542 ? -6.284 -8.053 2.224 1.00 90.88 542 ALA A C 1
ATOM 4390 O O . ALA A 1 542 ? -5.148 -8.524 2.105 1.00 90.88 542 ALA A O 1
ATOM 4391 N N . PRO A 1 543 ? -6.967 -7.557 1.181 1.00 96.62 543 PRO A N 1
ATOM 4392 C CA . PRO A 1 543 ? -6.365 -7.475 -0.137 1.00 96.62 543 PRO A CA 1
ATOM 4393 C C . PRO A 1 543 ? -5.223 -6.454 -0.092 1.00 96.62 543 PRO A C 1
ATOM 4395 O O . PRO A 1 543 ? -5.457 -5.261 0.115 1.00 96.62 543 PRO A O 1
ATOM 4398 N N . MET A 1 544 ? -3.994 -6.927 -0.282 1.00 98.44 544 MET A N 1
ATOM 4399 C CA . MET A 1 544 ? -2.841 -6.070 -0.531 1.00 98.44 544 MET A CA 1
ATOM 4400 C C . MET A 1 544 ? -2.281 -6.398 -1.904 1.00 98.44 544 MET A C 1
ATOM 4402 O O . MET A 1 544 ? -2.077 -7.569 -2.224 1.00 98.44 544 MET A O 1
ATOM 4406 N N . LEU A 1 545 ? -2.042 -5.364 -2.702 1.00 98.69 545 LEU A N 1
ATOM 4407 C CA . LEU A 1 545 ? -1.441 -5.475 -4.023 1.00 98.69 545 LEU A CA 1
ATOM 4408 C C . LEU A 1 545 ? -0.205 -4.587 -4.058 1.00 98.69 545 LEU A C 1
ATOM 4410 O O . LEU A 1 545 ? -0.315 -3.391 -3.800 1.00 98.69 545 LEU A O 1
ATOM 4414 N N . LEU A 1 546 ? 0.959 -5.169 -4.330 1.00 98.69 546 LEU A N 1
ATOM 4415 C CA . LEU A 1 546 ? 2.225 -4.444 -4.405 1.00 98.69 546 LEU A CA 1
ATOM 4416 C C . LEU A 1 546 ? 2.736 -4.542 -5.840 1.00 98.69 546 LEU A C 1
ATOM 4418 O O . LEU A 1 546 ? 2.881 -5.647 -6.362 1.00 98.69 546 LEU A O 1
ATOM 4422 N N . ILE A 1 547 ? 2.961 -3.399 -6.479 1.00 98.62 547 ILE A N 1
ATOM 4423 C CA . ILE A 1 547 ? 3.272 -3.284 -7.905 1.00 98.62 547 ILE A CA 1
ATOM 4424 C C . ILE A 1 547 ? 4.523 -2.427 -8.080 1.00 98.62 547 ILE A C 1
ATOM 4426 O O . ILE A 1 547 ? 4.588 -1.348 -7.508 1.00 98.62 547 ILE A O 1
ATOM 4430 N N . GLN A 1 548 ? 5.489 -2.867 -8.888 1.00 98.00 548 GLN A N 1
ATOM 4431 C CA . GLN A 1 548 ? 6.740 -2.134 -9.120 1.00 98.00 548 GLN A CA 1
ATOM 4432 C C . GLN A 1 548 ? 6.637 -1.007 -10.151 1.00 98.00 548 GLN A C 1
ATOM 4434 O O . GLN A 1 548 ? 7.394 -0.040 -10.078 1.00 98.00 548 GLN A O 1
ATOM 4439 N N . TRP A 1 549 ? 5.714 -1.106 -11.103 1.00 97.75 549 TRP A N 1
ATOM 4440 C CA . TRP A 1 549 ? 5.490 -0.063 -12.101 1.00 97.75 549 TRP A CA 1
ATOM 4441 C C . TRP A 1 549 ? 4.499 1.005 -11.620 1.00 97.75 549 TRP A C 1
ATOM 4443 O O . TRP A 1 549 ? 3.928 0.887 -10.540 1.00 97.75 549 TRP A O 1
ATOM 4453 N N . HIS A 1 550 ? 4.273 2.041 -12.431 1.00 97.56 550 HIS A N 1
ATOM 4454 C CA . HIS A 1 550 ? 3.384 3.161 -12.106 1.00 97.56 550 HIS A CA 1
ATOM 4455 C C . HIS A 1 550 ? 2.084 3.098 -12.925 1.00 97.56 550 HIS A C 1
ATOM 4457 O O . HIS A 1 550 ? 2.017 3.706 -14.004 1.00 97.56 550 HIS A O 1
ATOM 4463 N N . PRO A 1 551 ? 1.042 2.368 -12.471 1.00 97.81 551 PRO A N 1
ATOM 4464 C CA . PRO A 1 551 ? -0.244 2.300 -13.170 1.00 97.81 551 PRO A CA 1
ATOM 4465 C C . PRO A 1 551 ? -0.964 3.658 -13.244 1.00 97.81 551 PRO A C 1
ATOM 4467 O O . PRO A 1 551 ? -1.754 3.888 -14.158 1.00 97.81 551 PRO A O 1
ATOM 4470 N N . GLU A 1 552 ? -0.671 4.579 -12.325 1.00 97.00 552 GLU A N 1
ATOM 4471 C CA . GLU A 1 552 ? -1.201 5.945 -12.290 1.00 97.00 552 GLU A CA 1
ATOM 4472 C C . GLU A 1 552 ? -0.676 6.841 -13.421 1.00 97.00 552 GLU A C 1
ATOM 4474 O O . GLU A 1 552 ? -1.299 7.852 -13.755 1.00 97.00 552 GLU A O 1
ATOM 4479 N N . ALA A 1 553 ? 0.435 6.453 -14.054 1.00 96.81 553 ALA A N 1
ATOM 4480 C CA . ALA A 1 553 ? 1.040 7.191 -15.158 1.00 96.81 553 ALA A CA 1
ATOM 4481 C C . ALA A 1 553 ? 0.393 6.897 -16.527 1.00 96.81 553 ALA A C 1
ATOM 4483 O O . ALA A 1 553 ? 0.748 7.531 -17.520 1.00 96.81 553 ALA A O 1
ATOM 4484 N N . PHE A 1 554 ? -0.552 5.956 -16.610 1.00 96.88 554 PHE A N 1
ATOM 4485 C CA . PHE A 1 554 ? -1.210 5.606 -17.869 1.00 96.88 554 PHE A CA 1
ATOM 4486 C C . PHE A 1 554 ? -2.431 6.488 -18.152 1.00 96.88 554 PHE A C 1
ATOM 4488 O O . PHE A 1 554 ? -3.302 6.693 -17.300 1.00 96.88 554 PHE A O 1
ATOM 4495 N N . ASN A 1 555 ? -2.531 6.987 -19.383 1.00 95.75 555 ASN A N 1
ATOM 4496 C CA . ASN A 1 555 ? -3.741 7.611 -19.914 1.00 95.75 555 ASN A CA 1
ATOM 4497 C C . ASN A 1 555 ? -4.685 6.542 -20.486 1.00 95.75 555 ASN A C 1
ATOM 4499 O O . ASN A 1 555 ? -4.271 5.429 -20.795 1.00 95.75 555 ASN A O 1
ATOM 4503 N N . SER A 1 556 ? -5.974 6.859 -20.620 1.00 92.25 556 SER A N 1
ATOM 4504 C CA . SER A 1 556 ? -6.989 5.884 -21.050 1.00 92.25 556 SER A CA 1
ATOM 4505 C C . SER A 1 556 ? -6.841 5.468 -22.518 1.00 92.25 556 SER A C 1
ATOM 4507 O O . SER A 1 556 ? -7.305 4.394 -22.898 1.00 92.25 556 SER A O 1
ATOM 4509 N N . ASP A 1 557 ? -6.196 6.313 -23.320 1.00 93.75 557 ASP A N 1
ATOM 4510 C CA . ASP A 1 557 ? -5.898 6.137 -24.740 1.00 93.75 557 ASP A CA 1
ATOM 4511 C C . ASP A 1 557 ? -4.502 5.551 -25.016 1.00 93.75 557 ASP A C 1
ATOM 4513 O O . ASP A 1 557 ? -4.180 5.265 -26.169 1.00 93.75 557 ASP A O 1
ATOM 4517 N N . ASP A 1 558 ? -3.687 5.308 -23.982 1.00 94.00 558 ASP A N 1
ATOM 4518 C CA . ASP A 1 558 ? -2.459 4.523 -24.140 1.00 94.00 558 ASP A CA 1
ATOM 4519 C C . ASP A 1 558 ? -2.826 3.072 -24.511 1.00 94.00 558 ASP A C 1
ATOM 4521 O O . ASP A 1 558 ? -3.834 2.541 -24.040 1.00 94.00 558 ASP A O 1
ATOM 4525 N N . ARG A 1 559 ? -1.984 2.391 -25.308 1.00 90.69 559 ARG A N 1
ATOM 4526 C CA . ARG A 1 559 ? -2.252 1.039 -25.857 1.00 90.69 559 ARG A CA 1
ATOM 4527 C C . ARG A 1 559 ? -2.825 0.048 -24.832 1.00 90.69 559 ARG A C 1
ATOM 4529 O O . ARG A 1 559 ? -3.791 -0.639 -25.142 1.00 90.69 559 ARG A O 1
ATOM 4536 N N . ASP A 1 560 ? -2.239 0.010 -23.635 1.00 93.62 560 ASP A N 1
ATOM 4537 C CA . ASP A 1 560 ? -2.651 -0.856 -22.518 1.00 93.62 560 ASP A CA 1
ATOM 4538 C C . ASP A 1 560 ? -3.157 -0.049 -21.310 1.00 93.62 560 ASP A C 1
ATOM 4540 O O . ASP A 1 560 ? -3.343 -0.580 -20.214 1.00 93.62 560 ASP A O 1
ATOM 4544 N N . GLY A 1 561 ? -3.390 1.254 -21.489 1.00 95.00 561 GLY A N 1
ATOM 4545 C CA . GLY A 1 561 ? -3.644 2.173 -20.387 1.00 95.00 561 GLY A CA 1
ATOM 4546 C C . GLY A 1 561 ? -4.910 1.849 -19.606 1.00 95.00 561 GLY A C 1
ATOM 4547 O O . GLY A 1 561 ? -4.914 1.915 -18.378 1.00 95.00 561 GLY A O 1
ATOM 4548 N N . LYS A 1 562 ? -5.958 1.373 -20.287 1.00 95.19 562 LYS A N 1
ATOM 4549 C CA . LYS A 1 562 ? -7.186 0.907 -19.631 1.00 95.19 562 LYS A CA 1
ATOM 4550 C C . LYS A 1 562 ? -6.930 -0.245 -18.653 1.00 95.19 562 LYS A C 1
ATOM 4552 O O . LYS A 1 562 ? -7.537 -0.267 -17.586 1.00 95.19 562 LYS A O 1
ATOM 4557 N N . TYR A 1 563 ? -6.043 -1.186 -18.986 1.00 95.31 563 TYR A N 1
ATOM 4558 C CA . TYR A 1 563 ? -5.731 -2.311 -18.100 1.00 95.31 563 TYR A CA 1
ATOM 4559 C C . TYR A 1 563 ? -5.043 -1.834 -16.821 1.00 95.31 563 TYR A C 1
ATOM 4561 O O . TYR A 1 563 ? -5.418 -2.257 -15.730 1.00 95.31 563 TYR A O 1
ATOM 4569 N N . HIS A 1 564 ? -4.099 -0.899 -16.945 1.00 97.25 564 HIS A N 1
ATOM 4570 C CA . HIS A 1 564 ? -3.399 -0.305 -15.803 1.00 97.25 564 HIS A CA 1
ATOM 4571 C C . HIS A 1 564 ? -4.322 0.549 -14.932 1.00 97.25 564 HIS A C 1
ATOM 4573 O O . HIS A 1 564 ? -4.334 0.402 -13.712 1.00 97.25 564 HIS A O 1
ATOM 4579 N N . GLN A 1 565 ? -5.178 1.371 -15.543 1.00 96.31 565 GLN A N 1
ATOM 4580 C CA . GLN A 1 565 ? -6.168 2.173 -14.819 1.00 96.31 565 GLN A CA 1
ATOM 4581 C C . GLN A 1 565 ? -7.179 1.314 -14.050 1.00 96.31 565 GLN A C 1
ATOM 4583 O O . GLN A 1 565 ? -7.580 1.671 -12.937 1.00 96.31 565 GLN A O 1
ATOM 4588 N N . ASN A 1 566 ? -7.563 0.156 -14.597 1.00 96.75 566 ASN A N 1
ATOM 4589 C CA . ASN A 1 566 ? -8.477 -0.755 -13.914 1.00 96.75 566 ASN A CA 1
ATOM 4590 C C . ASN A 1 566 ? -7.914 -1.267 -12.579 1.00 96.75 566 ASN A C 1
ATOM 4592 O O . ASN A 1 566 ? -8.702 -1.544 -11.679 1.00 96.75 566 ASN A O 1
ATOM 4596 N N . ILE A 1 567 ? -6.588 -1.332 -12.407 1.00 98.12 567 ILE A N 1
ATOM 4597 C CA . ILE A 1 567 ? -5.956 -1.703 -11.131 1.00 98.12 567 ILE A CA 1
ATOM 4598 C C . ILE A 1 567 ? -6.357 -0.715 -10.031 1.00 98.12 567 ILE A C 1
ATOM 4600 O O . ILE A 1 567 ? -6.827 -1.121 -8.966 1.00 98.12 567 ILE A O 1
ATOM 4604 N N . LEU A 1 568 ? -6.235 0.587 -10.305 1.00 98.06 568 LEU A N 1
ATOM 4605 C CA . LEU A 1 568 ? -6.582 1.641 -9.348 1.00 98.06 568 LEU A CA 1
ATOM 4606 C C . LEU A 1 568 ? -8.082 1.635 -9.036 1.00 98.06 568 LEU A C 1
ATOM 4608 O O . LEU A 1 568 ? -8.479 1.692 -7.873 1.00 98.06 568 LEU A O 1
ATOM 4612 N N . ILE A 1 569 ? -8.921 1.490 -10.068 1.00 97.25 569 ILE A N 1
ATOM 4613 C CA . ILE A 1 569 ? -10.383 1.406 -9.924 1.00 97.25 569 ILE A CA 1
ATOM 4614 C C . ILE A 1 569 ? -10.782 0.179 -9.094 1.00 97.25 569 ILE A C 1
ATOM 4616 O O . ILE A 1 569 ? -11.677 0.256 -8.249 1.00 97.25 569 ILE A O 1
ATOM 4620 N N . TYR A 1 570 ? -10.138 -0.964 -9.331 1.00 97.38 570 TYR A N 1
ATOM 4621 C CA . TYR A 1 570 ? -10.390 -2.199 -8.597 1.00 97.38 570 TYR A CA 1
ATOM 4622 C C . TYR A 1 570 ? -10.054 -2.033 -7.112 1.00 97.38 570 TYR A C 1
ATOM 4624 O O . TYR A 1 570 ? -10.884 -2.341 -6.255 1.00 97.38 570 TYR A O 1
ATOM 4632 N N . MET A 1 571 ? -8.878 -1.484 -6.798 1.00 98.12 571 MET A N 1
ATOM 4633 C CA . MET A 1 571 ? -8.460 -1.265 -5.412 1.00 98.12 571 MET A CA 1
ATOM 4634 C C . MET A 1 571 ? -9.322 -0.212 -4.700 1.00 98.12 571 MET A C 1
ATOM 4636 O O . MET A 1 571 ? -9.644 -0.387 -3.524 1.00 98.12 571 MET A O 1
ATOM 4640 N N . ALA A 1 572 ? -9.786 0.829 -5.400 1.00 96.69 572 ALA A N 1
ATOM 4641 C CA . ALA A 1 572 ? -10.737 1.797 -4.846 1.00 96.69 572 ALA A CA 1
ATOM 4642 C C . ALA A 1 572 ? -12.076 1.133 -4.459 1.00 96.69 572 ALA A C 1
ATOM 4644 O O . ALA A 1 572 ? -12.574 1.318 -3.347 1.00 96.69 572 ALA A O 1
ATOM 4645 N N . LYS A 1 573 ? -12.608 0.251 -5.318 1.00 96.06 573 LYS A N 1
ATOM 4646 C CA . LYS A 1 573 ? -13.814 -0.552 -5.027 1.00 96.06 573 LYS A CA 1
ATOM 4647 C C . LYS A 1 573 ? -13.613 -1.561 -3.893 1.00 96.06 573 LYS A C 1
ATOM 4649 O O . LYS A 1 573 ? -14.548 -1.842 -3.134 1.00 96.06 573 LYS A O 1
ATOM 4654 N N . ALA A 1 574 ? -12.411 -2.121 -3.752 1.00 96.38 574 ALA A N 1
ATOM 4655 C CA . ALA A 1 574 ? -12.067 -2.916 -2.575 1.00 96.38 574 ALA A CA 1
ATOM 4656 C C . ALA A 1 574 ? -12.161 -2.053 -1.303 1.00 96.38 574 ALA A C 1
ATOM 4658 O O . ALA A 1 574 ? -12.717 -2.498 -0.295 1.00 96.38 574 ALA A O 1
ATOM 4659 N N . GLY A 1 575 ? -11.717 -0.795 -1.386 1.00 96.50 575 GLY A N 1
ATOM 4660 C CA . GLY A 1 575 ? -11.890 0.217 -0.346 1.00 96.50 575 GLY A CA 1
ATOM 4661 C C . GLY A 1 575 ? -13.354 0.480 0.020 1.00 96.50 575 GLY A C 1
ATOM 4662 O O . GLY A 1 575 ? -13.690 0.463 1.203 1.00 96.50 575 GLY A O 1
ATOM 4663 N N . ASP A 1 576 ? -14.251 0.626 -0.960 1.00 95.50 576 ASP A N 1
ATOM 4664 C CA . ASP A 1 576 ? -15.696 0.724 -0.694 1.00 95.50 576 ASP A CA 1
ATOM 4665 C C . ASP A 1 576 ? -16.218 -0.488 0.068 1.00 95.50 576 ASP A C 1
ATOM 4667 O O . ASP A 1 576 ? -16.961 -0.359 1.040 1.00 95.50 576 ASP A O 1
ATOM 4671 N N . THR A 1 577 ? -15.836 -1.684 -0.373 1.00 95.25 577 THR A N 1
ATOM 4672 C CA . THR A 1 577 ? -16.291 -2.931 0.248 1.00 95.25 577 THR A CA 1
ATOM 4673 C C . THR A 1 577 ? -15.888 -2.976 1.721 1.00 95.25 577 THR A C 1
ATOM 4675 O O . THR A 1 577 ? -16.708 -3.309 2.581 1.00 95.25 577 THR A O 1
ATOM 4678 N N . TYR A 1 578 ? -14.651 -2.579 2.026 1.00 95.50 578 TYR A N 1
ATOM 4679 C CA . TYR A 1 578 ? -14.176 -2.430 3.397 1.00 95.50 578 TYR A CA 1
ATOM 4680 C C . TYR A 1 578 ? -14.974 -1.367 4.167 1.00 95.50 578 TYR A C 1
ATOM 4682 O O . TYR A 1 578 ? -15.495 -1.662 5.244 1.00 95.50 578 TYR A O 1
ATOM 4690 N N . TYR A 1 579 ? -15.136 -0.168 3.602 1.00 94.50 579 TYR A N 1
ATOM 4691 C CA . TYR A 1 579 ? -15.876 0.935 4.218 1.00 94.50 579 TYR A CA 1
ATOM 4692 C C . TYR A 1 579 ? -17.303 0.533 4.605 1.00 94.50 579 TYR A C 1
ATOM 4694 O O . TYR A 1 579 ? -17.701 0.667 5.764 1.00 94.50 579 TYR A O 1
ATOM 4702 N N . TRP A 1 580 ? -18.064 -0.019 3.657 1.00 93.81 580 TRP A N 1
ATOM 4703 C CA . TRP A 1 580 ? -19.453 -0.415 3.880 1.00 93.81 580 TRP A CA 1
ATOM 4704 C C . TRP A 1 580 ? -19.569 -1.551 4.893 1.00 93.81 580 TRP A C 1
ATOM 4706 O O . TRP A 1 580 ? -20.476 -1.528 5.724 1.00 93.81 580 TRP A O 1
ATOM 4716 N N . LYS A 1 581 ? -18.625 -2.501 4.895 1.00 93.94 581 LYS A N 1
ATOM 4717 C CA . LYS A 1 581 ? -18.559 -3.551 5.920 1.00 93.94 581 LYS A CA 1
ATOM 4718 C C . LYS A 1 581 ? -18.359 -2.958 7.315 1.00 93.94 581 LYS A C 1
ATOM 4720 O O . LYS A 1 581 ? -19.079 -3.329 8.241 1.00 93.94 581 LYS A O 1
ATOM 4725 N N . GLN A 1 582 ? -17.413 -2.033 7.474 1.00 92.88 582 GLN A N 1
ATOM 4726 C CA . GLN A 1 582 ? -17.161 -1.407 8.773 1.00 92.88 582 GLN A CA 1
ATOM 4727 C C . GLN A 1 582 ? -18.337 -0.543 9.232 1.00 92.88 582 GLN A C 1
ATOM 4729 O O . GLN A 1 582 ? -18.715 -0.584 10.403 1.00 92.88 582 GLN A O 1
ATOM 4734 N N . LYS A 1 583 ? -18.960 0.194 8.308 1.00 90.62 583 LYS A N 1
ATOM 4735 C CA . LYS A 1 583 ? -20.138 1.012 8.598 1.00 90.62 583 LYS A CA 1
ATOM 4736 C C . LYS A 1 583 ? -21.309 0.153 9.066 1.00 90.62 583 LYS A C 1
ATOM 4738 O O . LYS A 1 583 ? -21.883 0.435 10.112 1.00 90.62 583 LYS A O 1
ATOM 4743 N N . MET A 1 584 ? -21.585 -0.942 8.360 1.00 93.44 584 MET A N 1
ATOM 4744 C CA . MET A 1 584 ? -22.598 -1.921 8.756 1.00 93.44 584 MET A CA 1
ATOM 4745 C C . MET A 1 584 ? -22.310 -2.497 10.149 1.00 93.44 584 MET A C 1
ATOM 4747 O O . MET A 1 584 ? -23.206 -2.570 10.984 1.00 93.44 584 MET A O 1
ATOM 4751 N N . HIS A 1 585 ? -21.061 -2.875 10.443 1.00 91.31 585 HIS A N 1
ATOM 4752 C CA . HIS A 1 585 ? -20.689 -3.359 11.777 1.00 91.31 585 HIS A CA 1
ATOM 4753 C C . HIS A 1 585 ? -20.912 -2.307 12.872 1.00 91.31 585 HIS A C 1
ATOM 4755 O O . HIS A 1 585 ? -21.349 -2.650 13.973 1.00 91.31 585 HIS A O 1
ATOM 4761 N N . LEU A 1 586 ? -20.615 -1.037 12.589 1.00 89.25 586 LEU A N 1
ATOM 4762 C CA . LEU A 1 586 ? -20.826 0.061 13.528 1.00 89.25 586 LEU A CA 1
ATOM 4763 C C . LEU A 1 586 ? -22.318 0.304 13.786 1.00 89.25 586 LEU A C 1
ATOM 4765 O O . LEU A 1 586 ? -22.719 0.443 14.941 1.00 89.25 586 LEU A O 1
ATOM 4769 N N . GLU A 1 587 ? -23.133 0.313 12.731 1.00 90.12 587 GLU A N 1
ATOM 4770 C CA . GLU A 1 587 ? -24.590 0.450 12.814 1.00 90.12 587 GLU A CA 1
ATOM 4771 C C . GLU A 1 587 ? -25.202 -0.695 13.634 1.00 90.12 587 GLU A C 1
ATOM 4773 O O . GLU A 1 587 ? -25.874 -0.428 14.629 1.00 90.12 587 GLU A O 1
ATOM 4778 N N . LEU A 1 588 ? -24.851 -1.951 13.334 1.00 90.94 588 LEU A N 1
ATOM 4779 C CA . LEU A 1 588 ? -25.301 -3.119 14.102 1.00 90.94 588 LEU A CA 1
ATOM 4780 C C . LEU A 1 588 ? -24.891 -3.029 15.578 1.00 90.94 588 LEU A C 1
ATOM 4782 O O . LEU A 1 588 ? -25.695 -3.270 16.478 1.00 90.94 588 LEU A O 1
ATOM 4786 N N . LYS A 1 589 ? -23.644 -2.638 15.865 1.00 89.75 589 LYS A N 1
ATOM 4787 C CA . LYS A 1 589 ? -23.165 -2.466 17.246 1.00 89.75 589 LYS A CA 1
ATOM 4788 C C . LYS A 1 589 ? -23.957 -1.393 17.995 1.00 89.75 589 LYS A C 1
ATOM 4790 O O . LYS A 1 589 ? -24.165 -1.525 19.204 1.00 89.75 589 LYS A O 1
ATOM 4795 N N . ASN A 1 590 ? -24.378 -0.335 17.308 1.00 87.50 590 ASN A N 1
ATOM 4796 C CA . ASN A 1 590 ? -25.196 0.721 17.891 1.00 87.50 590 ASN A CA 1
ATOM 4797 C C . ASN A 1 590 ? -26.632 0.247 18.139 1.00 87.50 590 ASN A C 1
ATOM 4799 O O . ASN A 1 590 ? -27.147 0.488 19.231 1.00 87.50 590 ASN A O 1
ATOM 4803 N N . GLU A 1 591 ? -27.234 -0.491 17.204 1.00 89.75 591 GLU A N 1
ATOM 4804 C CA . GLU A 1 591 ? -28.561 -1.100 17.372 1.00 89.75 591 GLU A CA 1
ATOM 4805 C C . GLU A 1 591 ? -28.589 -2.055 18.576 1.00 89.75 591 GLU A C 1
ATOM 4807 O O . GLU A 1 591 ? -29.372 -1.850 19.505 1.00 89.75 591 GLU A O 1
ATOM 4812 N N . PHE A 1 592 ? -27.640 -2.994 18.676 1.00 86.06 592 PHE A N 1
ATOM 4813 C CA . PHE A 1 592 ? -27.559 -3.913 19.821 1.00 86.06 592 PHE A CA 1
ATOM 4814 C C . PHE A 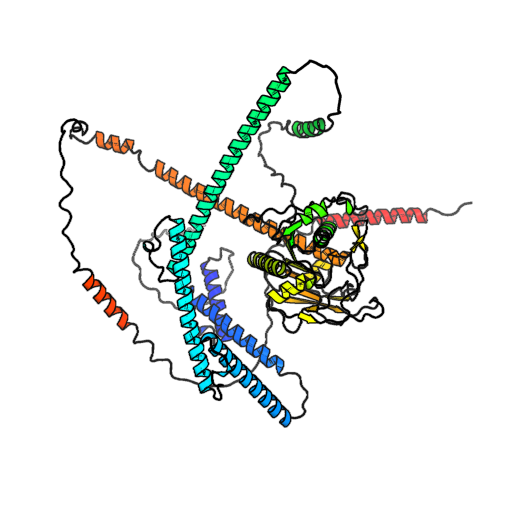1 592 ? -27.278 -3.209 21.157 1.00 86.06 592 PHE A C 1
ATOM 4816 O O . PHE A 1 592 ? -27.706 -3.664 22.223 1.00 86.06 592 PHE A O 1
ATOM 4823 N N . ARG A 1 593 ? -26.536 -2.095 21.151 1.00 84.56 593 ARG A N 1
ATOM 4824 C CA . ARG A 1 593 ? -26.328 -1.285 22.365 1.00 84.56 593 ARG A CA 1
ATOM 4825 C C . ARG A 1 593 ? -27.611 -0.590 22.803 1.00 84.56 593 ARG A C 1
ATOM 4827 O O . ARG A 1 593 ? -27.845 -0.486 24.008 1.00 84.56 593 ARG A O 1
ATOM 4834 N N . LEU A 1 594 ? -28.414 -0.112 21.857 1.00 78.81 594 LEU A N 1
ATOM 4835 C CA . LEU A 1 594 ? -29.704 0.507 22.144 1.00 78.81 594 LEU A CA 1
ATOM 4836 C C . LEU A 1 594 ? -30.690 -0.530 22.681 1.00 78.81 594 LEU A C 1
ATOM 4838 O O . LEU A 1 594 ? -31.261 -0.297 23.742 1.00 78.81 594 LEU A O 1
ATOM 4842 N N . GLU A 1 595 ? -30.806 -1.702 22.055 1.00 77.50 595 GLU A N 1
ATOM 4843 C CA . GLU A 1 595 ? -31.668 -2.790 22.539 1.00 77.50 595 GLU A CA 1
ATOM 4844 C C . GLU A 1 595 ? -31.309 -3.235 23.960 1.00 77.50 595 GLU A C 1
ATOM 4846 O O . GLU A 1 595 ? -32.189 -3.411 24.802 1.00 77.50 595 GLU A O 1
ATOM 4851 N N . ASN A 1 596 ? -30.016 -3.334 24.280 1.00 74.88 596 ASN A N 1
ATOM 4852 C CA . ASN A 1 596 ? -29.571 -3.663 25.635 1.00 74.88 596 ASN A CA 1
ATOM 4853 C C . ASN A 1 596 ? -29.872 -2.549 26.650 1.00 74.88 596 ASN A C 1
ATOM 4855 O O . ASN A 1 596 ? -30.198 -2.837 27.804 1.00 74.88 596 ASN A O 1
ATOM 4859 N N . LYS A 1 597 ? -29.789 -1.274 26.244 1.00 77.31 597 LYS A N 1
ATOM 4860 C CA . LYS A 1 597 ? -30.198 -0.147 27.098 1.00 77.31 597 LYS A CA 1
ATOM 4861 C C . LYS A 1 597 ? -31.708 -0.152 27.338 1.00 77.31 597 LYS A C 1
ATOM 4863 O O . LYS A 1 597 ? -32.120 -0.004 28.486 1.00 77.31 597 LYS A O 1
ATOM 4868 N N . PHE A 1 598 ? -32.513 -0.370 26.299 1.00 72.00 598 PHE A N 1
ATOM 4869 C CA . PHE A 1 598 ? -33.970 -0.465 26.413 1.00 72.00 598 PHE A CA 1
ATOM 4870 C C . PHE A 1 598 ? -34.403 -1.674 27.240 1.00 72.00 598 PHE A C 1
ATOM 4872 O O . PHE A 1 598 ? -35.253 -1.527 28.111 1.00 72.00 598 PHE A O 1
ATOM 4879 N N . SER A 1 599 ? -33.759 -2.829 27.060 1.00 70.44 599 SER A N 1
ATOM 4880 C CA . SER A 1 599 ? -34.020 -4.025 27.867 1.00 70.44 599 SER A CA 1
ATOM 4881 C C . SER A 1 599 ? -33.747 -3.749 29.345 1.00 70.44 599 SER A C 1
ATOM 4883 O O . SER A 1 599 ? -34.622 -3.987 30.172 1.00 70.44 599 SER A O 1
ATOM 4885 N N . ARG A 1 600 ? -32.608 -3.118 29.679 1.00 68.38 600 ARG A N 1
ATOM 4886 C CA . ARG A 1 600 ? -32.291 -2.714 31.061 1.00 68.38 600 ARG A CA 1
ATOM 4887 C C . ARG A 1 600 ? -33.292 -1.713 31.640 1.00 68.38 600 ARG A C 1
ATOM 4889 O O . ARG A 1 600 ? -33.696 -1.878 32.788 1.00 68.38 600 ARG A O 1
ATOM 4896 N N . LEU A 1 601 ? -33.705 -0.710 30.863 1.00 68.31 601 LEU A N 1
ATOM 4897 C CA . LEU A 1 601 ? -34.709 0.279 31.276 1.00 68.31 601 LEU A CA 1
ATOM 4898 C C . LEU A 1 601 ? -36.091 -0.357 31.483 1.00 68.31 601 LEU A C 1
ATOM 4900 O O . LEU A 1 601 ? -36.760 -0.045 32.463 1.00 68.31 601 LEU A O 1
ATOM 4904 N N . SER A 1 602 ? -36.493 -1.291 30.616 1.00 67.12 602 SER A N 1
ATOM 4905 C CA . SER A 1 602 ? -37.760 -2.019 30.748 1.00 67.12 602 SER A CA 1
ATOM 4906 C C . SER A 1 602 ? -37.780 -2.904 31.998 1.00 67.12 602 SER A C 1
ATOM 4908 O O . SER A 1 602 ? -38.731 -2.836 32.771 1.00 67.12 602 SER A O 1
ATOM 4910 N N . SER A 1 603 ? -36.689 -3.624 32.289 1.00 65.94 603 SER A N 1
ATOM 4911 C CA . SER A 1 603 ? -36.558 -4.397 33.530 1.00 65.94 603 SER A CA 1
ATOM 4912 C C . SER A 1 603 ? -36.509 -3.513 34.782 1.00 65.94 603 SER A C 1
ATOM 4914 O O . SER A 1 603 ? -37.032 -3.905 35.819 1.00 65.94 603 SER A O 1
ATOM 4916 N N . PHE A 1 604 ? -35.946 -2.300 34.698 1.00 63.28 604 PHE A N 1
ATOM 4917 C CA . PHE A 1 604 ? -35.960 -1.338 35.809 1.00 63.28 604 PHE A CA 1
ATOM 4918 C C . PHE A 1 604 ? -37.359 -0.772 36.083 1.00 63.28 604 PHE A C 1
ATOM 4920 O O . PHE A 1 604 ? -37.708 -0.540 37.238 1.00 63.28 604 PHE A O 1
ATOM 4927 N N . ASN A 1 605 ? -38.163 -0.559 35.039 1.00 61.75 605 ASN A N 1
ATOM 4928 C CA . ASN A 1 605 ? -39.535 -0.075 35.185 1.00 61.75 605 ASN A CA 1
ATOM 4929 C C . ASN A 1 605 ? -40.477 -1.160 35.723 1.00 61.75 605 ASN A C 1
ATOM 4931 O O . ASN A 1 605 ? -41.325 -0.838 36.548 1.00 61.75 605 ASN A O 1
ATOM 4935 N N . ILE A 1 606 ? -40.278 -2.429 35.346 1.00 64.06 606 ILE A N 1
ATOM 4936 C CA . ILE A 1 606 ? -41.017 -3.567 35.923 1.00 64.06 606 ILE A CA 1
ATOM 4937 C C . ILE A 1 606 ? -40.654 -3.752 37.407 1.00 64.06 606 ILE A C 1
ATOM 4939 O O . ILE A 1 606 ? -41.529 -3.883 38.255 1.00 64.06 606 ILE A O 1
ATOM 4943 N N . LEU A 1 607 ? -39.372 -3.627 37.771 1.00 58.03 607 LEU A N 1
ATOM 4944 C CA . LEU A 1 607 ? -38.957 -3.627 39.182 1.00 58.03 607 LEU A CA 1
ATOM 4945 C C . LEU A 1 607 ? -39.543 -2.453 39.984 1.00 58.03 607 LEU A C 1
ATOM 4947 O O . LEU A 1 607 ? -39.741 -2.586 41.184 1.00 58.03 607 LEU A O 1
ATOM 4951 N N . LYS A 1 608 ? -39.843 -1.313 39.350 1.00 56.81 608 LYS A N 1
ATOM 4952 C CA . LYS A 1 608 ? -40.544 -0.196 40.004 1.00 56.81 608 LYS A CA 1
ATOM 4953 C C . LYS A 1 608 ? -42.046 -0.431 40.165 1.00 56.81 608 LYS A C 1
ATOM 4955 O O . LYS A 1 608 ? -42.601 0.093 41.123 1.00 56.81 608 LYS A O 1
ATOM 4960 N N . SER A 1 609 ? -42.694 -1.165 39.258 1.00 55.03 609 SER A N 1
ATOM 4961 C CA . SER A 1 609 ? -44.121 -1.497 39.379 1.00 55.03 609 SER A CA 1
ATOM 4962 C C . SER A 1 609 ? -44.388 -2.650 40.346 1.00 55.03 609 SER A C 1
ATOM 4964 O O . SER A 1 609 ? -45.464 -2.698 40.933 1.00 55.03 609 SER A O 1
ATOM 4966 N N . ASP A 1 610 ? -43.409 -3.539 40.541 1.00 52.81 610 ASP A N 1
ATOM 4967 C CA . ASP A 1 610 ? -43.543 -4.727 41.397 1.00 52.81 610 ASP A CA 1
ATOM 4968 C C . ASP A 1 610 ? -43.030 -4.511 42.832 1.00 52.81 610 ASP A C 1
ATOM 4970 O O . ASP A 1 610 ? -43.201 -5.373 43.695 1.00 52.81 610 ASP A O 1
ATOM 4974 N N . ILE A 1 611 ? -42.421 -3.357 43.123 1.00 53.62 611 ILE A N 1
ATOM 4975 C CA . ILE A 1 611 ? -42.233 -2.894 44.499 1.00 53.62 611 ILE A CA 1
ATOM 4976 C C . ILE A 1 611 ? -43.556 -2.224 44.900 1.00 53.62 611 ILE A C 1
ATOM 4978 O O . ILE A 1 611 ? -43.859 -1.164 44.347 1.00 53.62 611 ILE A O 1
ATOM 4982 N N . PRO A 1 612 ? -44.345 -2.789 45.844 1.00 53.78 612 PRO A N 1
ATOM 4983 C CA . PRO A 1 612 ? -45.496 -2.086 46.408 1.00 53.78 612 PRO A CA 1
ATOM 4984 C C . PRO A 1 612 ? -45.010 -0.713 46.836 1.00 53.78 612 PRO A C 1
ATOM 4986 O O . PRO A 1 612 ? -43.936 -0.639 47.451 1.00 53.78 612 PRO A O 1
ATOM 4989 N N . SER A 1 613 ? -45.728 0.349 46.455 1.00 54.44 613 SER A N 1
ATOM 4990 C CA . SER A 1 613 ? -45.253 1.711 46.686 1.00 54.44 613 SER A CA 1
ATOM 4991 C C . SER A 1 613 ? -44.764 1.816 48.129 1.00 54.44 613 SER A C 1
ATOM 4993 O O . SER A 1 613 ? -45.380 1.277 49.051 1.00 54.44 613 SER A O 1
ATOM 4995 N N . LEU A 1 614 ? -43.610 2.446 48.340 1.00 53.91 614 LEU A N 1
ATOM 4996 C CA . LEU A 1 614 ? -43.081 2.632 49.690 1.00 53.91 614 LEU A CA 1
ATOM 4997 C C . LEU A 1 614 ? -44.158 3.264 50.603 1.00 53.91 614 LEU A C 1
ATOM 4999 O O . LEU A 1 614 ? -44.216 2.954 51.784 1.00 53.91 614 LEU A O 1
ATOM 5003 N N . GLU A 1 615 ? -45.073 4.047 50.018 1.00 55.28 615 GLU A N 1
ATOM 5004 C CA . GLU A 1 615 ? -46.298 4.570 50.635 1.00 55.28 615 GLU A CA 1
ATOM 5005 C C . GLU A 1 615 ? -47.300 3.494 51.090 1.00 55.28 615 GLU A C 1
ATOM 5007 O O . GLU A 1 615 ? -47.857 3.629 52.172 1.00 55.28 615 GLU A O 1
ATOM 5012 N N . GLN A 1 616 ? -47.524 2.407 50.343 1.00 60.91 616 GLN A N 1
ATOM 5013 C CA . GLN A 1 616 ? -48.364 1.292 50.802 1.00 60.91 616 GLN A CA 1
ATOM 5014 C C . GLN A 1 616 ? -47.752 0.575 52.009 1.00 60.91 616 GLN A C 1
ATOM 5016 O O . GLN A 1 616 ? -48.478 0.270 52.949 1.00 60.91 616 GLN A O 1
ATOM 5021 N N . LYS A 1 617 ? -46.427 0.372 52.042 1.00 57.44 617 LYS A N 1
ATOM 5022 C CA . LYS A 1 617 ? -45.754 -0.203 53.224 1.00 57.44 617 LYS A CA 1
ATOM 5023 C C . LYS A 1 617 ? -45.696 0.759 54.413 1.00 57.44 617 LYS A C 1
ATOM 5025 O O . LYS A 1 617 ? -45.759 0.297 55.546 1.00 57.44 617 LYS A O 1
ATOM 5030 N N . ILE A 1 618 ? -45.602 2.068 54.179 1.00 57.56 618 ILE A N 1
ATOM 5031 C CA . ILE A 1 618 ? -45.678 3.089 55.238 1.00 57.56 618 ILE A CA 1
ATOM 5032 C C . ILE A 1 618 ? -47.096 3.132 55.833 1.00 57.56 618 ILE A C 1
ATOM 5034 O O . ILE A 1 618 ? -47.245 3.061 57.048 1.00 57.56 618 ILE A O 1
ATOM 5038 N N . ASN A 1 619 ? -48.139 3.099 54.998 1.00 60.88 619 ASN A N 1
ATOM 5039 C CA . ASN A 1 619 ? -49.533 3.058 55.457 1.00 60.88 619 ASN A CA 1
ATOM 5040 C C . ASN A 1 619 ? -49.914 1.727 56.138 1.00 60.88 619 ASN A C 1
ATOM 5042 O O . ASN A 1 619 ? -50.817 1.695 56.975 1.00 60.88 619 ASN A O 1
ATOM 5046 N N . GLU A 1 620 ? -49.251 0.618 55.800 1.00 59.97 620 GLU A N 1
ATOM 5047 C CA . GLU A 1 620 ? -49.446 -0.673 56.475 1.00 59.97 620 GLU A CA 1
ATOM 5048 C C . GLU A 1 620 ? -48.744 -0.723 57.848 1.00 59.97 620 GLU A C 1
ATOM 5050 O O . GLU A 1 620 ? -49.222 -1.406 58.755 1.00 59.97 620 GLU A O 1
ATOM 5055 N N . TYR A 1 621 ? -47.669 0.055 58.038 1.00 52.75 621 TYR A N 1
ATOM 5056 C CA . TYR A 1 621 ? -47.004 0.240 59.335 1.00 52.75 621 TYR A CA 1
ATOM 5057 C C . TYR A 1 621 ? -47.733 1.236 60.252 1.00 52.75 621 TYR A C 1
ATOM 5059 O O . TYR A 1 621 ? -47.788 1.005 61.459 1.00 52.75 621 TYR A O 1
ATOM 5067 N N . ASP A 1 622 ? -48.366 2.276 59.702 1.00 52.09 622 ASP A N 1
ATOM 5068 C CA . ASP A 1 622 ? -49.153 3.242 60.488 1.00 52.09 622 ASP A CA 1
ATOM 5069 C C . ASP A 1 622 ? -50.482 2.662 61.016 1.00 52.09 622 ASP A C 1
ATOM 5071 O O . ASP A 1 622 ? -51.034 3.162 61.992 1.00 52.09 622 ASP A O 1
ATOM 5075 N N . ASN A 1 623 ? -50.980 1.562 60.436 1.00 55.12 623 ASN A N 1
ATOM 5076 C CA . ASN A 1 623 ? -52.227 0.911 60.866 1.00 55.12 623 ASN A CA 1
ATOM 5077 C C . ASN A 1 623 ? -52.034 -0.264 61.848 1.00 55.12 623 ASN A C 1
ATOM 5079 O O . ASN A 1 623 ? -53.012 -0.904 62.238 1.00 55.12 623 ASN A O 1
ATOM 5083 N N . LYS A 1 624 ? -50.797 -0.572 62.266 1.00 51.31 624 LYS A N 1
ATOM 5084 C CA . LYS A 1 624 ? -50.496 -1.641 63.239 1.00 51.31 624 LYS A CA 1
ATOM 5085 C C . LYS A 1 624 ? -49.395 -1.228 64.214 1.00 51.31 624 LYS A C 1
ATOM 5087 O O . LYS A 1 624 ? -48.317 -1.814 64.206 1.00 51.31 624 LYS A O 1
ATOM 5092 N N . SER A 1 625 ? -49.639 -0.236 65.069 1.00 42.25 625 SER A N 1
ATOM 5093 C CA . SER A 1 625 ? -48.709 0.067 66.165 1.00 42.25 625 SER A CA 1
ATOM 5094 C C . SER A 1 625 ? -49.315 1.015 67.206 1.00 42.25 625 SER A C 1
ATOM 5096 O O . SER A 1 625 ? -49.289 2.232 67.031 1.00 42.25 625 SER A O 1
ATOM 5098 N N . ASP A 1 626 ? -49.755 0.461 68.339 1.00 50.31 626 ASP A N 1
ATOM 5099 C CA . ASP A 1 626 ? -49.887 1.164 69.625 1.00 50.31 626 ASP A CA 1
ATOM 5100 C C . ASP A 1 626 ? -48.493 1.549 70.165 1.00 50.31 626 ASP A C 1
ATOM 5102 O O . ASP A 1 626 ? -47.999 0.993 71.148 1.00 50.31 626 ASP A O 1
ATOM 5106 N N . MET A 1 627 ? -47.798 2.471 69.496 1.00 44.28 627 MET A N 1
ATOM 5107 C CA . MET A 1 627 ? -46.475 2.923 69.931 1.00 44.28 627 MET A CA 1
ATOM 5108 C C . MET A 1 627 ? -46.298 4.418 69.625 1.00 44.28 627 MET A C 1
ATOM 5110 O O . MET A 1 627 ? -46.529 4.846 68.493 1.00 44.28 627 MET A O 1
ATOM 5114 N N . PRO A 1 628 ? -45.959 5.247 70.631 1.00 43.25 628 PRO A N 1
ATOM 5115 C CA . PRO A 1 628 ? -46.057 6.694 70.524 1.00 43.25 628 PRO A CA 1
ATOM 5116 C C . PRO A 1 628 ? -45.014 7.288 69.569 1.00 43.25 628 PRO A C 1
ATOM 5118 O O . PRO A 1 628 ? -43.830 6.957 69.592 1.00 43.25 628 PRO A O 1
ATOM 5121 N N . SER A 1 629 ? -45.509 8.221 68.757 1.00 39.97 629 SER A N 1
ATOM 5122 C CA . SER A 1 629 ? -44.811 9.045 67.769 1.00 39.97 629 SER A CA 1
ATOM 5123 C C . SER A 1 629 ? -43.404 9.508 68.189 1.00 39.97 629 SER A C 1
ATOM 5125 O O . SER A 1 629 ? -43.207 10.222 69.173 1.00 39.97 629 SER A O 1
ATOM 5127 N N . TYR A 1 630 ? -42.427 9.198 67.334 1.00 41.09 630 TYR A N 1
ATOM 5128 C CA . TYR A 1 630 ? -41.022 9.614 67.418 1.00 41.09 630 TYR A CA 1
ATOM 5129 C C . TYR A 1 630 ? -40.772 11.114 67.141 1.00 41.09 630 TYR A C 1
ATOM 5131 O O . TYR A 1 630 ? -39.620 11.542 67.073 1.00 41.09 630 TYR A O 1
ATOM 5139 N N . LYS A 1 631 ? -41.813 11.949 67.008 1.00 37.81 631 LYS A N 1
ATOM 5140 C CA . LYS A 1 631 ? -41.665 13.405 66.804 1.00 37.81 631 LYS A CA 1
ATOM 5141 C C . LYS A 1 631 ? -41.434 14.218 68.086 1.00 37.81 631 LYS A C 1
ATOM 5143 O O . LYS A 1 631 ? -41.415 15.441 68.020 1.00 37.81 631 LYS A O 1
ATOM 5148 N N . GLN A 1 632 ? -41.200 13.580 69.235 1.00 42.38 632 GLN A N 1
ATOM 5149 C CA . GLN A 1 632 ? -41.105 14.271 70.531 1.00 42.38 632 GLN A CA 1
ATOM 5150 C C . GLN A 1 632 ? -39.785 14.041 71.287 1.00 42.38 632 GLN A C 1
ATOM 5152 O O . GLN A 1 632 ? -39.771 13.937 72.509 1.00 42.38 632 GLN A O 1
ATOM 5157 N N . LYS A 1 633 ? -38.655 13.960 70.570 1.00 38.25 633 LYS A N 1
ATOM 5158 C CA . LYS A 1 633 ? -37.298 13.946 71.165 1.00 38.25 633 LYS A CA 1
ATOM 5159 C C . LYS A 1 633 ? -36.279 14.793 70.393 1.00 38.25 633 LYS A C 1
ATOM 5161 O O . LYS A 1 633 ? -35.115 14.433 70.275 1.00 38.25 633 LYS A O 1
ATOM 5166 N N . ILE A 1 634 ? -36.712 15.939 69.883 1.00 40.38 634 ILE A N 1
ATOM 5167 C CA . ILE A 1 634 ? -35.802 17.007 69.456 1.00 40.38 634 ILE A CA 1
ATOM 5168 C C . ILE A 1 634 ? -36.311 18.278 70.123 1.00 40.38 634 ILE A C 1
ATOM 5170 O O . ILE A 1 634 ? -37.032 19.044 69.501 1.00 40.38 634 ILE A O 1
ATOM 5174 N N . ASN A 1 635 ? -36.050 18.430 71.423 1.00 37.53 635 ASN A N 1
ATOM 5175 C CA . ASN A 1 635 ? -36.069 19.763 72.028 1.00 37.53 635 ASN A CA 1
ATOM 5176 C C . ASN A 1 635 ? -35.345 19.911 73.365 1.00 37.53 635 ASN A C 1
ATOM 5178 O O . ASN A 1 635 ? -35.165 21.044 73.777 1.00 37.53 635 ASN A O 1
ATOM 5182 N N . ASP A 1 636 ? -34.831 18.852 73.993 1.00 40.12 636 ASP A N 1
ATOM 5183 C CA . ASP A 1 636 ? -34.089 19.017 75.246 1.00 40.12 636 ASP A CA 1
ATOM 5184 C C . ASP A 1 636 ? -32.777 18.234 75.220 1.00 40.12 636 ASP A C 1
ATOM 5186 O O . ASP A 1 636 ? -32.766 17.019 75.430 1.00 40.12 636 ASP A O 1
ATOM 5190 N N . LYS A 1 637 ? -31.670 18.942 74.965 1.00 34.50 637 LYS A N 1
ATOM 5191 C CA . LYS A 1 637 ? -30.510 19.031 75.874 1.00 34.50 637 LYS A CA 1
ATOM 5192 C C . LYS A 1 637 ? -29.289 19.625 75.173 1.00 34.50 637 LYS A C 1
ATOM 5194 O O . LYS A 1 637 ? -28.609 18.989 74.372 1.00 34.50 637 LYS A O 1
ATOM 5199 N N . THR A 1 638 ? -29.042 20.867 75.549 1.00 37.56 638 THR A N 1
ATOM 5200 C CA . THR A 1 638 ? -27.770 21.578 75.562 1.00 37.56 638 THR A CA 1
ATOM 5201 C C . THR A 1 638 ? -26.712 20.860 76.422 1.00 37.56 638 THR A C 1
ATOM 5203 O O . THR A 1 638 ? -27.037 20.218 77.419 1.00 37.56 638 THR A O 1
ATOM 5206 N N . ASP A 1 639 ? -25.455 21.067 76.016 1.00 34.97 639 ASP A N 1
ATOM 5207 C CA . ASP A 1 639 ? -24.211 21.092 76.805 1.00 34.97 639 ASP A CA 1
ATOM 5208 C C . ASP A 1 639 ? -23.335 19.830 77.037 1.00 34.97 639 ASP A C 1
ATOM 5210 O O . ASP A 1 639 ? -23.580 18.985 77.892 1.00 34.97 639 ASP A O 1
ATOM 5214 N N . ILE A 1 640 ? -22.176 19.895 76.349 1.00 35.81 640 ILE A N 1
ATOM 5215 C CA . ILE A 1 640 ? -20.782 19.714 76.829 1.00 35.81 640 ILE A CA 1
ATOM 5216 C C . ILE A 1 640 ? -20.060 18.358 76.580 1.00 35.81 640 ILE A C 1
ATOM 5218 O O . ILE A 1 640 ? -20.666 17.291 76.613 1.00 35.81 640 ILE A O 1
ATOM 5222 N N . PRO A 1 641 ? -18.741 18.398 76.248 1.00 44.84 641 PRO A N 1
ATOM 5223 C CA . PRO A 1 641 ? -18.050 17.459 75.363 1.00 44.84 641 PRO A CA 1
ATOM 5224 C C . PRO A 1 641 ? -17.041 16.544 76.082 1.00 44.84 641 PRO A C 1
ATOM 5226 O O . PRO A 1 641 ? -16.323 16.980 76.974 1.00 44.84 641 PRO A O 1
ATOM 5229 N N . SER A 1 642 ? -16.903 15.289 75.643 1.00 41.22 642 SER A N 1
ATOM 5230 C CA . SER A 1 642 ? -15.676 14.475 75.798 1.00 41.22 642 SER A CA 1
ATOM 5231 C C . SER A 1 642 ? -15.879 13.067 75.228 1.00 41.22 642 SER A C 1
ATOM 5233 O O . SER A 1 642 ? -16.395 12.168 75.879 1.00 41.22 642 SER A O 1
ATOM 5235 N N . LEU A 1 643 ? -15.452 12.848 73.983 1.00 30.19 643 LEU A N 1
ATOM 5236 C CA . LEU A 1 643 ? -15.406 11.507 73.381 1.00 30.19 643 LEU A CA 1
ATOM 5237 C C . LEU A 1 643 ? -14.210 11.381 72.429 1.00 30.19 643 LEU A C 1
ATOM 5239 O O . LEU A 1 643 ? -14.317 10.954 71.285 1.00 30.19 643 LEU A O 1
ATOM 5243 N N . LYS A 1 644 ? -13.039 11.804 72.923 1.00 33.28 644 LYS A N 1
ATOM 5244 C CA . LYS A 1 644 ? -11.736 11.632 72.257 1.00 33.28 644 LYS A CA 1
ATOM 5245 C C . LYS A 1 644 ? -10.758 10.731 73.020 1.00 33.28 644 LYS A C 1
ATOM 5247 O O . LYS A 1 644 ? -9.573 10.727 72.716 1.00 33.28 644 LYS A O 1
ATOM 5252 N N . GLN A 1 645 ? -11.225 9.931 73.976 1.00 40.62 645 GLN A N 1
ATOM 5253 C CA . GLN A 1 645 ? -10.340 9.051 74.739 1.00 40.62 645 GLN A CA 1
ATOM 5254 C C . GLN A 1 645 ? -11.079 7.767 75.133 1.00 40.62 645 GLN A C 1
ATOM 5256 O O . GLN A 1 645 ? -11.877 7.800 76.062 1.00 40.62 645 GLN A O 1
ATOM 5261 N N . LYS A 1 646 ? -10.841 6.684 74.371 1.00 35.53 646 LYS A N 1
ATOM 5262 C CA . LYS A 1 646 ? -11.061 5.241 74.671 1.00 35.53 646 LYS A CA 1
ATOM 5263 C C . LYS A 1 646 ? -11.483 4.423 73.440 1.00 35.53 646 LYS A C 1
ATOM 5265 O O . LYS A 1 646 ? -12.501 3.745 73.460 1.00 35.53 646 LYS A O 1
ATOM 5270 N N . ILE A 1 647 ? -10.673 4.440 72.381 1.00 33.09 647 ILE A N 1
ATOM 5271 C CA . ILE A 1 647 ? -10.575 3.295 71.457 1.00 33.09 647 ILE A CA 1
ATOM 5272 C C . ILE A 1 647 ? -9.090 3.117 71.112 1.00 33.09 647 ILE A C 1
ATOM 5274 O O . ILE A 1 647 ? -8.631 3.438 70.022 1.00 33.09 647 ILE A O 1
ATOM 5278 N N . SER A 1 648 ? -8.317 2.668 72.096 1.00 36.12 648 SER A N 1
ATOM 5279 C CA . SER A 1 648 ? -7.032 2.003 71.885 1.00 36.12 648 SER A CA 1
ATOM 5280 C C . SER A 1 648 ? -7.002 0.832 72.854 1.00 36.12 648 SER A C 1
ATOM 5282 O O . SER A 1 648 ? -6.752 1.049 74.031 1.00 36.12 648 SER A O 1
ATOM 5284 N N . GLU A 1 649 ? -7.390 -0.350 72.382 1.00 38.38 649 GLU A N 1
ATOM 5285 C CA . GLU A 1 649 ? -7.081 -1.675 72.947 1.00 38.38 649 GLU A CA 1
ATOM 5286 C C . GLU A 1 649 ? -7.998 -2.701 72.271 1.00 38.38 649 GLU A C 1
ATOM 5288 O O . GLU A 1 649 ? -9.158 -2.851 72.641 1.00 38.38 649 GLU A O 1
ATOM 5293 N N . ASN A 1 650 ? -7.495 -3.339 71.209 1.00 31.73 650 ASN A N 1
ATOM 5294 C CA . ASN A 1 650 ? -7.795 -4.732 70.857 1.00 31.73 650 ASN A CA 1
ATOM 5295 C C . ASN A 1 650 ? -6.965 -5.143 69.631 1.00 31.73 650 ASN A C 1
ATOM 5297 O O . ASN A 1 650 ? -7.456 -5.202 68.505 1.00 31.73 650 ASN A O 1
ATOM 5301 N N . ASP A 1 651 ? -5.688 -5.437 69.876 1.00 38.25 651 ASP A N 1
ATOM 5302 C CA . ASP A 1 651 ? -4.817 -6.164 68.952 1.00 38.25 651 ASP A CA 1
ATOM 5303 C C . ASP A 1 651 ? -4.810 -7.649 69.349 1.00 38.25 651 ASP A C 1
ATOM 5305 O O . ASP A 1 651 ? -4.072 -8.056 70.242 1.00 38.25 651 ASP A O 1
ATOM 5309 N N . ASN A 1 652 ? -5.601 -8.481 68.663 1.00 40.59 652 ASN A N 1
ATOM 5310 C CA . ASN A 1 652 ? -5.480 -9.942 68.736 1.00 40.59 652 ASN A CA 1
ATOM 5311 C C . ASN A 1 652 ? -4.845 -10.474 67.442 1.00 40.59 652 ASN A C 1
ATOM 5313 O O . ASN A 1 652 ? -5.510 -10.730 66.441 1.00 40.59 652 ASN A O 1
ATOM 5317 N N . LYS A 1 653 ? -3.514 -10.627 67.475 1.00 47.16 653 LYS A N 1
ATOM 5318 C CA . LYS A 1 653 ? -2.644 -11.105 66.377 1.00 47.16 653 LYS A CA 1
ATOM 5319 C C . LYS A 1 653 ? -2.419 -12.629 66.357 1.00 47.16 653 LYS A C 1
ATOM 5321 O O . LYS A 1 653 ? -1.675 -13.119 65.512 1.00 47.16 653 LYS A O 1
ATOM 5326 N N . SER A 1 654 ? -3.047 -13.375 67.266 1.00 48.28 654 SER A N 1
ATOM 5327 C CA . SER A 1 654 ? -2.825 -14.818 67.464 1.00 48.28 654 SER A CA 1
ATOM 5328 C C . SER A 1 654 ? -3.430 -15.689 66.350 1.00 48.28 654 SER A C 1
ATOM 5330 O O . SER A 1 654 ? -2.783 -16.603 65.836 1.00 48.28 654 SER A O 1
ATOM 5332 N N . ASP A 1 655 ? -4.639 -15.368 65.889 1.00 46.31 655 ASP A N 1
ATOM 5333 C CA . ASP A 1 655 ? -5.426 -16.337 65.108 1.00 46.31 655 ASP A CA 1
ATOM 5334 C C . ASP A 1 655 ? -5.062 -16.369 63.614 1.00 46.31 655 ASP A C 1
ATOM 5336 O O . ASP A 1 655 ? -5.299 -17.355 62.915 1.00 46.31 655 ASP A O 1
ATOM 5340 N N . MET A 1 656 ? -4.386 -15.329 63.120 1.00 45.66 656 MET A N 1
ATOM 5341 C CA . MET A 1 656 ? -3.970 -15.231 61.716 1.00 45.66 656 MET A CA 1
ATOM 5342 C C . MET A 1 656 ? -2.670 -16.006 61.410 1.00 45.66 656 MET A C 1
ATOM 5344 O O . MET A 1 656 ? -2.368 -16.279 60.245 1.00 45.66 656 MET A O 1
ATOM 5348 N N . LEU A 1 657 ? -1.898 -16.379 62.439 1.00 48.78 657 LEU A N 1
ATOM 5349 C CA . LEU A 1 657 ? -0.634 -17.115 62.295 1.00 48.78 657 LEU A CA 1
ATOM 5350 C C . LEU A 1 657 ? -0.861 -18.629 62.145 1.00 48.78 657 LEU A C 1
ATOM 5352 O O . LEU A 1 657 ? -0.218 -19.262 61.306 1.00 48.78 657 LEU A O 1
ATOM 5356 N N . ASN A 1 658 ? -1.866 -19.183 62.831 1.00 49.19 658 ASN A N 1
ATOM 5357 C CA . ASN A 1 658 ? -2.233 -20.600 62.715 1.00 49.19 658 ASN A CA 1
ATOM 5358 C C . ASN A 1 658 ? -2.833 -20.967 61.344 1.00 49.19 658 ASN A C 1
ATOM 5360 O O . ASN A 1 658 ? -2.651 -22.087 60.864 1.00 49.19 658 ASN A O 1
ATOM 5364 N N . LEU A 1 659 ? -3.490 -20.023 60.658 1.00 47.69 659 LEU A N 1
ATOM 5365 C CA . LEU A 1 659 ? -4.074 -20.268 59.334 1.00 47.69 659 LEU A CA 1
ATOM 5366 C C . LEU A 1 659 ? -3.012 -20.320 58.217 1.00 47.69 659 LEU A C 1
ATOM 5368 O O . LEU A 1 659 ? -3.117 -21.123 57.290 1.00 47.69 659 LEU A O 1
ATOM 5372 N N . LYS A 1 660 ? -1.947 -19.512 58.322 1.00 51.56 660 LYS A N 1
ATOM 5373 C CA . LYS A 1 660 ? -0.842 -19.502 57.343 1.00 51.56 660 LYS A CA 1
ATOM 5374 C C . LYS A 1 660 ? 0.008 -20.769 57.407 1.00 51.56 660 LYS A C 1
ATOM 5376 O O . LYS A 1 660 ? 0.427 -21.286 56.372 1.00 51.56 660 LYS A O 1
ATOM 5381 N N . GLN A 1 661 ? 0.227 -21.300 58.607 1.00 52.47 661 GLN A N 1
ATOM 5382 C CA . GLN A 1 661 ? 1.033 -22.505 58.799 1.00 52.47 661 GLN A CA 1
ATOM 5383 C C . GLN A 1 661 ? 0.321 -23.767 58.279 1.00 52.47 661 GLN A C 1
ATOM 5385 O O . GLN A 1 661 ? 0.965 -24.647 57.711 1.00 52.47 661 GLN A O 1
ATOM 5390 N N . LYS A 1 662 ? -1.018 -23.805 58.350 1.00 51.47 662 LYS A N 1
ATOM 5391 C CA . LYS A 1 662 ? -1.838 -24.898 57.801 1.00 51.47 662 LYS A CA 1
ATOM 5392 C C . LYS A 1 662 ? -1.825 -24.946 56.265 1.00 51.47 662 LYS A C 1
ATOM 5394 O O . LYS A 1 662 ? -1.692 -26.021 55.694 1.00 51.47 662 LYS A O 1
ATOM 5399 N N . LEU A 1 663 ? -1.845 -23.786 55.601 1.00 51.34 663 LEU A N 1
ATOM 5400 C CA . LEU A 1 663 ? -1.793 -23.685 54.132 1.00 51.34 663 LEU A CA 1
ATOM 5401 C C . LEU A 1 663 ? -0.412 -24.004 53.534 1.00 51.34 663 LEU A C 1
ATOM 5403 O O . LEU A 1 663 ? -0.315 -24.400 52.376 1.00 51.34 663 LEU A O 1
ATOM 5407 N N . THR A 1 664 ? 0.663 -23.867 54.314 1.00 54.50 664 THR A N 1
ATOM 5408 C CA . THR A 1 664 ? 2.035 -24.101 53.824 1.00 54.50 664 THR A CA 1
ATOM 5409 C C . THR A 1 664 ? 2.392 -25.596 53.807 1.00 54.50 664 THR A C 1
ATOM 5411 O O . THR A 1 664 ? 3.236 -26.028 53.022 1.00 54.50 664 THR A O 1
ATOM 5414 N N . ASN A 1 665 ? 1.712 -26.407 54.624 1.00 45.06 665 ASN A N 1
ATOM 5415 C CA . ASN A 1 665 ? 1.965 -27.844 54.731 1.00 45.06 665 ASN A CA 1
ATOM 5416 C C . ASN A 1 665 ? 1.201 -28.680 53.688 1.00 45.06 665 ASN A C 1
ATOM 5418 O O . ASN A 1 665 ? 1.680 -29.748 53.315 1.00 45.06 665 ASN A O 1
ATOM 5422 N N . GLU A 1 666 ? 0.076 -28.196 53.151 1.00 44.94 666 GLU A N 1
ATOM 5423 C CA . GLU A 1 666 ? -0.661 -28.905 52.089 1.00 44.94 666 GLU A CA 1
ATOM 5424 C C . GLU A 1 666 ? -0.059 -28.691 50.687 1.00 44.94 666 GLU A C 1
ATOM 5426 O O . GLU A 1 666 ? -0.137 -29.582 49.842 1.00 44.94 666 GLU A O 1
ATOM 5431 N N . GLY A 1 667 ? 0.643 -27.574 50.454 1.00 40.09 667 GLY A N 1
ATOM 5432 C CA . GLY A 1 667 ? 1.307 -27.291 49.173 1.00 40.09 667 GLY A CA 1
ATOM 5433 C C . GLY A 1 667 ? 2.525 -28.175 48.870 1.00 40.09 667 GLY A C 1
ATOM 5434 O O . GLY A 1 667 ? 2.835 -28.415 47.708 1.00 40.09 667 GLY A O 1
ATOM 5435 N N . LYS A 1 668 ? 3.194 -28.724 49.894 1.00 40.69 668 LYS A N 1
ATOM 5436 C CA . LYS A 1 668 ? 4.396 -29.565 49.719 1.00 40.69 668 LYS A CA 1
ATOM 5437 C C . LYS A 1 668 ? 4.097 -31.024 49.360 1.00 40.69 668 LYS A C 1
ATOM 5439 O O . LYS A 1 668 ? 5.009 -31.748 48.982 1.00 40.69 668 LYS A O 1
ATOM 5444 N N . LYS A 1 669 ? 2.835 -31.460 49.444 1.00 35.09 669 LYS A N 1
ATOM 5445 C CA . LYS A 1 669 ? 2.428 -32.846 49.149 1.00 35.09 669 LYS A CA 1
ATOM 5446 C C . LYS A 1 669 ? 2.155 -33.098 47.657 1.00 35.09 669 LYS A C 1
ATOM 5448 O O . LYS A 1 669 ? 2.123 -34.247 47.237 1.00 35.09 669 LYS A O 1
ATOM 5453 N N . TYR A 1 670 ? 1.996 -32.040 46.859 1.00 35.16 670 TYR A N 1
ATOM 5454 C CA . TYR A 1 670 ? 1.676 -32.132 45.427 1.00 35.16 670 TYR A CA 1
ATOM 5455 C C . TYR A 1 670 ? 2.887 -32.011 44.490 1.00 35.16 670 TYR A C 1
ATOM 5457 O O . TYR A 1 670 ? 2.747 -32.234 43.295 1.00 35.16 670 TYR A O 1
ATOM 5465 N N . GLN A 1 671 ? 4.075 -31.681 45.006 1.00 35.56 671 GLN A N 1
ATOM 5466 C CA . GLN A 1 671 ? 5.264 -31.438 44.177 1.00 35.56 671 GLN A CA 1
ATOM 5467 C C . GLN A 1 671 ? 6.203 -32.648 44.041 1.00 35.56 671 GLN A C 1
ATOM 5469 O O . GLN A 1 671 ? 7.086 -32.620 43.197 1.00 35.56 671 GLN A O 1
ATOM 5474 N N . SER A 1 672 ? 6.003 -33.723 44.812 1.00 35.41 672 SER A N 1
ATOM 5475 C CA . SER A 1 672 ? 6.915 -34.880 44.845 1.00 35.41 672 SER A CA 1
ATOM 5476 C C . SER A 1 672 ? 6.461 -36.094 44.021 1.00 35.41 672 SER A C 1
ATOM 5478 O O . SER A 1 672 ? 6.999 -37.176 44.213 1.00 35.41 672 SER A O 1
ATOM 5480 N N . THR A 1 673 ? 5.446 -35.971 43.159 1.00 33.69 673 THR A N 1
ATOM 5481 C CA . THR A 1 673 ? 4.886 -37.109 42.388 1.00 33.6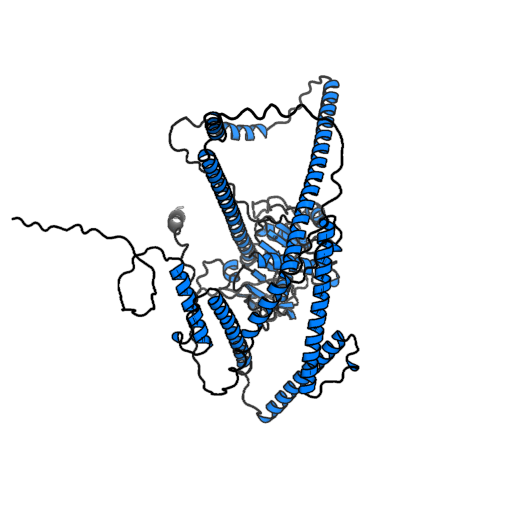9 673 THR A CA 1
ATOM 5482 C C . THR A 1 673 ? 5.002 -36.969 40.869 1.00 33.69 673 THR A C 1
ATOM 5484 O O . THR A 1 673 ? 4.437 -37.781 40.146 1.00 33.69 673 THR A O 1
ATOM 5487 N N . THR A 1 674 ? 5.768 -35.995 40.365 1.00 32.84 674 THR A N 1
ATOM 5488 C CA . THR A 1 674 ? 5.824 -35.710 38.914 1.00 32.84 674 THR A CA 1
ATOM 5489 C C . THR A 1 674 ? 7.214 -35.820 38.279 1.00 32.84 674 THR A C 1
ATOM 5491 O O . THR A 1 674 ? 7.340 -35.553 37.090 1.00 32.84 674 THR A O 1
ATOM 5494 N N . GLU A 1 675 ? 8.246 -36.239 39.019 1.00 32.12 675 GLU A N 1
ATOM 5495 C CA . GLU A 1 675 ? 9.630 -36.307 38.504 1.00 32.12 675 GLU A CA 1
ATOM 5496 C C . GLU A 1 675 ? 10.148 -37.727 38.201 1.00 32.12 675 GLU A C 1
ATOM 5498 O O . GLU A 1 675 ? 11.270 -37.866 37.731 1.00 32.12 675 GLU A O 1
ATOM 5503 N N . GLU A 1 676 ? 9.349 -38.789 38.368 1.00 31.83 676 GLU A N 1
ATOM 5504 C CA . GLU A 1 676 ? 9.861 -40.176 38.313 1.00 31.83 676 GLU A CA 1
ATOM 5505 C C . GLU A 1 676 ? 9.324 -41.040 37.146 1.00 31.83 676 GLU A C 1
ATOM 5507 O O . GLU A 1 676 ? 9.266 -42.262 37.251 1.00 31.83 676 GLU A O 1
ATOM 5512 N N . GLN A 1 677 ? 8.911 -40.442 36.016 1.00 31.03 677 GLN A N 1
ATOM 5513 C CA . GLN A 1 677 ? 8.408 -41.207 34.848 1.00 31.03 677 GLN A CA 1
ATOM 5514 C C . GLN A 1 677 ? 8.882 -40.727 33.459 1.00 31.03 677 GLN A C 1
ATOM 5516 O O . GLN A 1 677 ? 8.268 -41.069 32.451 1.00 31.03 677 GLN A O 1
ATOM 5521 N N . ALA A 1 678 ? 9.985 -39.977 33.361 1.00 29.48 678 ALA A N 1
ATOM 5522 C CA . ALA A 1 678 ? 10.477 -39.448 32.080 1.00 29.48 678 ALA A CA 1
ATOM 5523 C C . ALA A 1 678 ? 11.901 -39.902 31.700 1.00 29.48 678 ALA A C 1
ATOM 5525 O O . ALA A 1 678 ? 12.634 -39.160 31.057 1.00 29.48 678 ALA A O 1
ATOM 5526 N N . GLU A 1 679 ? 12.288 -41.131 32.039 1.00 33.38 679 GLU A N 1
ATOM 5527 C CA . GLU A 1 679 ? 13.489 -41.772 31.490 1.00 33.38 679 GLU A CA 1
ATOM 5528 C C . GLU A 1 679 ? 13.149 -43.195 31.052 1.00 33.38 679 GLU A C 1
ATOM 5530 O O . GLU A 1 679 ? 13.107 -44.092 31.880 1.00 33.38 679 GLU A O 1
ATOM 5535 N N . HIS A 1 680 ? 12.836 -43.384 29.764 1.00 29.88 680 HIS A N 1
ATOM 5536 C CA . HIS A 1 680 ? 13.123 -44.585 28.959 1.00 29.88 680 HIS A CA 1
ATOM 5537 C C . HIS A 1 680 ? 12.313 -44.561 27.650 1.00 29.88 680 HIS A C 1
ATOM 5539 O O . HIS A 1 680 ? 11.103 -44.747 27.666 1.00 29.88 680 HIS A O 1
ATOM 5545 N N . GLN A 1 681 ? 13.003 -44.387 26.516 1.00 28.44 681 GLN A N 1
ATOM 5546 C CA . GLN A 1 681 ? 12.939 -45.230 25.303 1.00 28.44 681 GLN A CA 1
ATOM 5547 C C . GLN A 1 681 ? 13.212 -44.441 24.017 1.00 28.44 681 GLN A C 1
ATOM 5549 O O . GLN A 1 681 ? 12.477 -43.555 23.590 1.00 28.44 681 GLN A O 1
ATOM 5554 N N . THR A 1 682 ? 14.319 -44.831 23.397 1.00 30.59 682 THR A N 1
ATOM 5555 C CA . THR A 1 682 ? 14.837 -44.422 22.100 1.00 30.59 682 THR A CA 1
ATOM 5556 C C . THR A 1 682 ? 14.494 -45.454 21.016 1.00 30.59 682 THR A C 1
ATOM 5558 O O . THR A 1 682 ? 14.421 -46.652 21.275 1.00 30.59 682 THR A O 1
ATOM 5561 N N . SER A 1 683 ? 14.454 -44.958 19.774 1.00 28.92 683 SER A N 1
ATOM 5562 C CA . SER A 1 683 ? 14.717 -45.640 18.488 1.00 28.92 683 SER A CA 1
ATOM 5563 C C . SER A 1 683 ? 13.617 -46.481 17.810 1.00 28.92 683 SER A C 1
ATOM 5565 O O . SER A 1 683 ? 13.166 -47.489 18.334 1.00 28.92 683 SER A O 1
ATOM 5567 N N . SER A 1 684 ? 13.279 -46.104 16.564 1.00 25.91 684 SER A N 1
ATOM 5568 C CA . SER A 1 684 ? 13.160 -47.009 15.401 1.00 25.91 684 SER A CA 1
ATOM 5569 C C . SER A 1 684 ? 12.914 -46.218 14.100 1.00 25.91 684 SER A C 1
ATOM 5571 O O . SER A 1 684 ? 12.140 -45.265 14.078 1.00 25.91 684 SER A O 1
ATOM 5573 N N . GLN A 1 685 ? 13.585 -46.630 13.020 1.00 30.33 685 GLN A N 1
ATOM 5574 C CA . GLN A 1 685 ? 13.471 -46.148 11.634 1.00 30.33 685 GLN A CA 1
ATOM 5575 C C . GLN A 1 685 ? 12.235 -46.739 10.919 1.00 30.33 685 GLN A C 1
ATOM 5577 O O . GLN A 1 685 ? 11.878 -47.871 11.225 1.00 30.33 685 GLN A O 1
ATOM 5582 N N . PHE A 1 686 ? 11.639 -46.028 9.943 1.00 25.78 686 PHE A N 1
ATOM 5583 C CA . PHE A 1 686 ? 11.360 -46.481 8.555 1.00 25.78 686 PHE A CA 1
ATOM 5584 C C . PHE A 1 686 ? 10.591 -45.419 7.728 1.00 25.78 686 PHE A C 1
ATOM 5586 O O . PHE A 1 686 ? 10.010 -44.477 8.257 1.00 25.78 686 PHE A O 1
ATOM 5593 N N . SER A 1 687 ? 10.677 -45.567 6.404 1.00 26.48 687 SER A N 1
ATOM 5594 C CA . SER A 1 687 ? 10.425 -44.616 5.308 1.00 26.48 687 SER A CA 1
ATOM 5595 C C . SER A 1 687 ? 9.028 -44.659 4.647 1.00 26.48 687 SER A C 1
ATOM 5597 O O . SER A 1 687 ? 8.336 -45.662 4.774 1.00 26.48 687 SER A O 1
ATOM 5599 N N . LEU A 1 688 ? 8.794 -43.667 3.759 1.00 26.88 688 LEU A N 1
ATOM 5600 C CA . LEU A 1 688 ? 8.005 -43.635 2.494 1.00 26.88 688 LEU A CA 1
ATOM 5601 C C . LEU A 1 688 ? 6.637 -42.899 2.436 1.00 26.88 688 LEU A C 1
ATOM 5603 O O . LEU A 1 688 ? 5.615 -43.379 2.901 1.00 26.88 688 LEU A O 1
ATOM 5607 N N . ASN A 1 689 ? 6.683 -41.748 1.739 1.00 28.27 689 ASN A N 1
ATOM 5608 C CA . ASN A 1 689 ? 5.782 -41.156 0.726 1.00 28.27 689 ASN A CA 1
ATOM 5609 C C . ASN A 1 689 ? 4.286 -41.533 0.663 1.00 28.27 689 ASN A C 1
ATOM 5611 O O . ASN A 1 689 ? 3.957 -42.664 0.326 1.00 28.27 689 ASN A O 1
ATOM 5615 N N . GLN A 1 690 ? 3.413 -40.511 0.677 1.00 27.38 690 GLN A N 1
ATOM 5616 C CA . GLN A 1 690 ? 2.510 -40.164 -0.445 1.00 27.38 690 GLN A CA 1
ATOM 5617 C C . GLN A 1 690 ? 1.766 -38.835 -0.190 1.00 27.38 690 GLN A C 1
ATOM 5619 O O . GLN A 1 690 ? 1.316 -38.554 0.916 1.00 27.38 690 GLN A O 1
ATOM 5624 N N . ALA A 1 691 ? 1.661 -38.009 -1.234 1.00 26.81 691 ALA A N 1
ATOM 5625 C CA . ALA A 1 691 ? 0.996 -36.708 -1.238 1.00 26.81 691 ALA A CA 1
ATOM 5626 C C . ALA A 1 691 ? -0.449 -36.826 -1.751 1.00 26.81 691 ALA A C 1
ATOM 5628 O O . ALA A 1 691 ? -0.685 -37.489 -2.759 1.00 26.81 691 ALA A O 1
ATOM 5629 N N . VAL A 1 692 ? -1.394 -36.118 -1.121 1.00 25.98 692 VAL A N 1
ATOM 5630 C CA . VAL A 1 692 ? -2.739 -35.877 -1.671 1.00 25.98 692 VAL A CA 1
ATOM 5631 C C . VAL A 1 692 ? -3.107 -34.402 -1.483 1.00 25.98 692 VAL A C 1
ATOM 5633 O O . VAL A 1 692 ? -3.112 -33.880 -0.371 1.00 25.98 692 VAL A O 1
ATOM 5636 N N . ASN A 1 693 ? -3.398 -33.738 -2.604 1.00 32.84 693 ASN A N 1
ATOM 5637 C CA . ASN A 1 693 ? -3.888 -32.363 -2.700 1.00 32.84 693 ASN A CA 1
ATOM 5638 C C . ASN A 1 693 ? -5.302 -32.224 -2.119 1.00 32.84 693 ASN A C 1
ATOM 5640 O O . ASN A 1 693 ? -6.171 -33.016 -2.474 1.00 32.84 693 ASN A O 1
ATOM 5644 N N . PHE A 1 694 ? -5.572 -31.152 -1.364 1.00 25.80 694 PHE A N 1
ATOM 5645 C CA . PHE A 1 694 ? -6.943 -30.698 -1.101 1.00 25.80 694 PHE A CA 1
ATOM 5646 C C . PHE A 1 694 ? -7.084 -29.168 -1.134 1.00 25.80 694 PHE A C 1
ATOM 5648 O O . PHE A 1 694 ? -6.367 -28.427 -0.467 1.00 25.80 694 PHE A O 1
ATOM 5655 N N . VAL A 1 695 ? -8.059 -28.729 -1.933 1.00 30.33 695 VAL A N 1
ATOM 5656 C CA . VAL A 1 695 ? -8.566 -27.359 -2.106 1.00 30.33 695 VAL A CA 1
ATOM 5657 C C . VAL A 1 695 ? -9.658 -27.094 -1.057 1.00 30.33 695 VAL A C 1
ATOM 5659 O O . VAL A 1 695 ? -10.543 -27.943 -0.924 1.00 30.33 695 VAL A O 1
ATOM 5662 N N . PRO A 1 696 ? -9.709 -25.938 -0.363 1.00 32.72 696 PRO A N 1
ATOM 5663 C CA . PRO A 1 696 ? -10.866 -25.594 0.452 1.00 32.72 696 PRO A CA 1
ATOM 5664 C C . PRO A 1 696 ? -11.936 -24.883 -0.384 1.00 32.72 696 PRO A C 1
ATOM 5666 O O . PRO A 1 696 ? -11.748 -23.782 -0.902 1.00 32.72 696 PRO A O 1
ATOM 5669 N N . VAL A 1 697 ? -13.089 -25.539 -0.466 1.00 32.06 697 VAL A N 1
ATOM 5670 C CA . VAL A 1 697 ? -14.360 -25.038 -0.989 1.00 32.06 697 VAL A CA 1
ATOM 5671 C C . VAL A 1 697 ? -14.990 -24.093 0.037 1.00 32.06 697 VAL A C 1
ATOM 5673 O O . VAL A 1 697 ? -15.510 -24.560 1.041 1.00 32.06 697 VAL A O 1
ATOM 5676 N N . PHE A 1 698 ? -15.002 -22.783 -0.227 1.00 28.80 698 PHE A N 1
ATOM 5677 C CA . PHE A 1 698 ? -15.943 -21.840 0.398 1.00 28.80 698 PHE A CA 1
ATOM 5678 C C . PHE A 1 698 ? -16.237 -20.655 -0.539 1.00 28.80 698 PHE A C 1
ATOM 5680 O O . PHE A 1 698 ? -15.618 -19.599 -0.444 1.00 28.80 698 PHE A O 1
ATOM 5687 N N . SER A 1 699 ? -17.207 -20.812 -1.447 1.00 28.92 699 SER A N 1
ATOM 5688 C CA . SER A 1 699 ? -17.797 -19.681 -2.193 1.00 28.92 699 SER A CA 1
ATOM 5689 C C . SER A 1 699 ? -19.269 -19.865 -2.604 1.00 28.92 699 SER A C 1
ATOM 5691 O O . SER A 1 699 ? -19.758 -19.157 -3.480 1.00 28.92 699 SER A O 1
ATOM 5693 N N . HIS A 1 700 ? -20.030 -20.744 -1.942 1.00 28.97 700 HIS A N 1
ATOM 5694 C CA . HIS A 1 700 ? -21.461 -20.925 -2.224 1.00 28.97 700 HIS A CA 1
ATOM 5695 C C . HIS A 1 700 ? -22.350 -20.440 -1.077 1.00 28.97 700 HIS A C 1
ATOM 5697 O O . HIS A 1 700 ? -22.853 -21.263 -0.325 1.00 28.97 700 HIS A O 1
ATOM 5703 N N . VAL A 1 701 ? -22.575 -19.122 -0.959 1.00 31.28 701 VAL A N 1
ATOM 5704 C CA . VAL A 1 701 ? -23.788 -18.589 -0.282 1.00 31.28 701 VAL A CA 1
ATOM 5705 C C . VAL A 1 701 ? -24.380 -17.322 -0.939 1.00 31.28 701 VAL A C 1
ATOM 5707 O O . VAL A 1 701 ? -25.533 -17.010 -0.679 1.00 31.28 701 VAL A O 1
ATOM 5710 N N . TYR A 1 702 ? -23.717 -16.623 -1.867 1.00 35.59 702 TYR A N 1
ATOM 5711 C CA . TYR A 1 702 ? -24.341 -15.468 -2.546 1.00 35.59 702 TYR A CA 1
ATOM 5712 C C . TYR A 1 702 ? -24.448 -15.666 -4.062 1.00 35.59 702 TYR A C 1
ATOM 5714 O O . TYR A 1 702 ? -23.714 -15.064 -4.837 1.00 35.59 702 TYR A O 1
ATOM 5722 N N . SER A 1 703 ? -25.395 -16.513 -4.479 1.00 33.78 703 SER A N 1
ATOM 5723 C CA . SER A 1 703 ? -25.891 -16.583 -5.864 1.00 33.78 703 SER A CA 1
ATOM 5724 C C . SER A 1 703 ? -27.420 -16.713 -5.905 1.00 33.78 703 SER A C 1
ATOM 5726 O O . SER A 1 703 ? -27.980 -17.638 -6.486 1.00 33.78 703 SER A O 1
ATOM 5728 N N . TYR A 1 704 ? -28.114 -15.775 -5.269 1.00 33.12 704 TYR A N 1
ATOM 5729 C CA . TYR A 1 704 ? -29.511 -15.487 -5.583 1.00 33.12 704 TYR A CA 1
ATOM 5730 C C . TYR A 1 704 ? -29.598 -13.988 -5.826 1.00 33.12 704 TYR A C 1
ATOM 5732 O O . TYR A 1 704 ? -29.660 -13.228 -4.874 1.00 33.12 704 TYR A O 1
ATOM 5740 N N . TYR A 1 705 ? -29.436 -13.606 -7.094 1.00 32.66 705 TYR A N 1
ATOM 5741 C CA . TYR A 1 705 ? -29.935 -12.416 -7.799 1.00 32.66 705 TYR A CA 1
ATOM 5742 C C . TYR A 1 705 ? -29.004 -12.163 -8.988 1.00 32.66 705 TYR A C 1
ATOM 5744 O O . TYR A 1 705 ? -28.144 -11.288 -8.957 1.00 32.66 705 TYR A O 1
ATOM 5752 N N . ASP A 1 706 ? -29.175 -12.974 -10.032 1.00 45.50 706 ASP A N 1
ATOM 5753 C CA . ASP A 1 706 ? -28.504 -12.789 -11.313 1.00 45.50 706 ASP A CA 1
ATOM 5754 C C . ASP A 1 706 ? -29.451 -13.146 -12.476 1.00 45.50 706 ASP A C 1
ATOM 5756 O O . ASP A 1 706 ? -30.386 -13.934 -12.331 1.00 45.50 706 ASP A O 1
ATOM 5760 N N . THR A 1 707 ? -29.154 -12.578 -13.644 1.00 37.97 707 THR A N 1
ATOM 5761 C CA . THR A 1 707 ? -29.483 -13.033 -15.011 1.00 37.97 707 THR A CA 1
ATOM 5762 C C . THR A 1 707 ? -30.808 -12.669 -15.692 1.00 37.97 707 THR A C 1
ATOM 5764 O O . THR A 1 707 ? -30.808 -12.568 -16.920 1.00 37.97 707 THR A O 1
ATOM 5767 N N . SER A 1 708 ? -31.912 -12.372 -14.999 1.00 41.09 708 SER A N 1
ATOM 5768 C CA . SER A 1 708 ? -33.178 -12.053 -15.706 1.00 41.09 708 SER A CA 1
ATOM 5769 C C . SER A 1 708 ? -33.108 -10.729 -16.498 1.00 41.09 708 SER A C 1
ATOM 5771 O O . SER A 1 708 ? -33.456 -10.690 -17.677 1.00 41.09 708 SER A O 1
ATOM 5773 N N . LYS A 1 709 ? -32.571 -9.661 -15.892 1.00 41.59 709 LYS A N 1
ATOM 5774 C CA . LYS A 1 709 ? -32.516 -8.310 -16.491 1.00 41.59 709 LYS A CA 1
ATOM 5775 C C . LYS A 1 709 ? -31.437 -8.129 -17.564 1.00 41.59 709 LYS A C 1
ATOM 5777 O O . LYS A 1 709 ? -31.629 -7.364 -18.502 1.00 41.59 709 LYS A O 1
ATOM 5782 N N . MET A 1 710 ? -30.308 -8.829 -17.447 1.00 41.12 710 MET A N 1
ATOM 5783 C CA . MET A 1 710 ? -29.218 -8.746 -18.433 1.00 41.12 710 MET A CA 1
ATOM 5784 C C . MET A 1 710 ? -29.595 -9.440 -19.754 1.00 41.12 710 MET A C 1
ATOM 5786 O O . MET A 1 710 ? -29.288 -8.918 -20.824 1.00 41.12 710 MET A O 1
ATOM 5790 N N . ASN A 1 711 ? -30.346 -10.549 -19.699 1.00 42.28 711 ASN A N 1
ATOM 5791 C CA . ASN A 1 711 ? -30.856 -11.233 -20.896 1.00 42.28 711 ASN A CA 1
ATOM 5792 C C . ASN A 1 711 ? -31.956 -10.440 -21.620 1.00 42.28 711 ASN A C 1
ATOM 5794 O O . ASN A 1 711 ? -32.094 -10.547 -22.838 1.00 42.28 711 ASN A O 1
ATOM 5798 N N . GLU A 1 712 ? -32.725 -9.628 -20.896 1.00 51.34 712 GLU A N 1
ATOM 5799 C CA . GLU A 1 712 ? -33.748 -8.752 -21.476 1.00 51.34 712 GLU A CA 1
ATOM 5800 C C . GLU A 1 712 ? -33.118 -7.567 -22.231 1.00 51.34 712 GLU A C 1
ATOM 5802 O O . GLU A 1 712 ? -33.548 -7.224 -23.333 1.00 51.34 712 GLU A O 1
ATOM 5807 N N . ILE A 1 713 ? -32.030 -7.004 -21.693 1.00 59.69 713 ILE A N 1
ATOM 5808 C CA . ILE A 1 713 ? -31.270 -5.912 -22.321 1.00 59.69 713 ILE A CA 1
ATOM 5809 C C . ILE A 1 713 ? -30.482 -6.414 -23.540 1.00 59.69 713 ILE A C 1
ATOM 5811 O O . ILE A 1 713 ? -30.493 -5.761 -24.582 1.00 59.69 713 ILE A O 1
ATOM 5815 N N . ALA A 1 714 ? -29.860 -7.594 -23.458 1.00 52.66 714 ALA A N 1
ATOM 5816 C CA . ALA A 1 714 ? -29.138 -8.186 -24.586 1.00 52.66 714 ALA A CA 1
ATOM 5817 C C . ALA A 1 714 ? -30.074 -8.506 -25.766 1.00 52.66 714 ALA A C 1
ATOM 5819 O O . ALA A 1 714 ? -29.785 -8.128 -26.900 1.00 52.66 714 ALA A O 1
ATOM 5820 N N . LYS A 1 715 ? -31.254 -9.091 -25.499 1.00 67.50 715 LYS A N 1
ATOM 5821 C CA . LYS A 1 715 ? -32.260 -9.365 -26.542 1.00 67.50 715 LYS A CA 1
ATOM 5822 C C . LYS A 1 715 ? -32.806 -8.089 -27.190 1.00 67.50 715 LYS A C 1
ATOM 5824 O O . LYS A 1 715 ? -33.077 -8.085 -28.389 1.00 67.50 715 LYS A O 1
ATOM 5829 N N . LYS A 1 716 ? -32.960 -7.006 -26.420 1.00 71.75 716 LYS A N 1
ATOM 5830 C CA . LYS A 1 716 ? -33.435 -5.712 -26.932 1.00 71.75 716 LYS A CA 1
ATOM 5831 C C . LYS A 1 716 ? -32.390 -5.032 -27.825 1.00 71.75 716 LYS A C 1
ATOM 5833 O O . LYS A 1 716 ? -32.742 -4.539 -28.895 1.00 71.75 716 LYS A O 1
ATOM 5838 N N . ASN A 1 717 ? -31.116 -5.100 -27.439 1.00 65.81 717 ASN A N 1
ATOM 5839 C CA . ASN A 1 717 ? -30.007 -4.537 -28.213 1.00 65.81 717 ASN A CA 1
ATOM 5840 C C . ASN A 1 717 ? -29.753 -5.310 -29.519 1.00 65.81 717 ASN A C 1
ATOM 5842 O O . ASN A 1 717 ? -29.520 -4.690 -30.557 1.00 65.81 717 ASN A O 1
ATOM 5846 N N . ASP A 1 718 ? -29.871 -6.642 -29.511 1.00 62.47 718 ASP A N 1
ATOM 5847 C CA . ASP A 1 718 ? -29.754 -7.452 -30.733 1.00 62.47 718 ASP A CA 1
ATOM 5848 C C . ASP A 1 718 ? -30.925 -7.215 -31.698 1.00 62.47 718 ASP A C 1
ATOM 5850 O O . ASP A 1 718 ? -30.731 -7.148 -32.917 1.00 62.47 718 ASP A O 1
ATOM 5854 N N . ALA A 1 719 ? -32.139 -7.006 -31.177 1.00 77.69 719 ALA A N 1
ATOM 5855 C CA . ALA A 1 719 ? -33.302 -6.676 -31.998 1.00 77.69 719 ALA A CA 1
ATOM 5856 C C . ALA A 1 719 ? -33.179 -5.293 -32.669 1.00 77.69 719 ALA A C 1
ATOM 5858 O O . ALA A 1 719 ? -33.532 -5.145 -33.842 1.00 77.69 719 ALA A O 1
ATOM 5859 N N . GLU A 1 720 ? -32.655 -4.283 -31.966 1.00 77.88 720 GLU A N 1
ATOM 5860 C CA . GLU A 1 720 ? -32.403 -2.950 -32.537 1.00 77.88 720 GLU A CA 1
ATOM 5861 C C . GLU A 1 720 ? -31.268 -2.964 -33.563 1.00 77.88 720 GLU A C 1
ATOM 5863 O O . GLU A 1 720 ? -31.422 -2.417 -34.659 1.00 77.88 720 GLU A O 1
ATOM 5868 N N . LYS A 1 721 ? -30.172 -3.673 -33.274 1.00 75.06 721 LYS A N 1
ATOM 5869 C CA . LYS A 1 721 ? -29.040 -3.807 -34.197 1.00 75.06 721 LYS A CA 1
ATOM 5870 C C . LYS A 1 721 ? -29.440 -4.529 -35.485 1.00 75.06 721 LYS A C 1
ATOM 5872 O O . LYS A 1 721 ? -29.073 -4.098 -36.576 1.00 75.06 721 LYS A O 1
ATOM 5877 N N . THR A 1 722 ? -30.279 -5.561 -35.386 1.00 76.44 722 THR A N 1
ATOM 5878 C CA . THR A 1 722 ? -30.806 -6.287 -36.555 1.00 76.44 722 THR A CA 1
ATOM 5879 C C . THR A 1 722 ? -31.753 -5.414 -37.389 1.00 76.44 722 THR A C 1
ATOM 5881 O O . THR A 1 722 ? -31.692 -5.434 -38.619 1.00 76.44 722 THR A O 1
ATOM 5884 N N . LYS A 1 723 ? -32.592 -4.580 -36.753 1.00 82.00 723 LYS A N 1
ATOM 5885 C CA . LYS A 1 723 ? -33.438 -3.599 -37.462 1.00 82.00 723 LYS A CA 1
ATOM 5886 C C . LYS A 1 723 ? -32.611 -2.547 -38.204 1.00 82.00 723 LYS A C 1
ATOM 5888 O O . LYS A 1 723 ? -32.965 -2.186 -39.325 1.00 82.00 723 LYS A O 1
ATOM 5893 N N . GLN A 1 724 ? -31.516 -2.083 -37.606 1.00 78.88 724 GLN A N 1
ATOM 5894 C CA . GLN A 1 724 ? -30.640 -1.073 -38.199 1.00 78.88 724 GLN A CA 1
ATOM 5895 C C . GLN A 1 724 ? -29.806 -1.634 -39.360 1.00 78.88 724 GLN A C 1
ATOM 5897 O O . GLN A 1 724 ? -29.659 -0.978 -40.391 1.00 78.88 724 GLN A O 1
ATOM 5902 N N . ILE A 1 725 ? -29.329 -2.876 -39.249 1.00 75.62 725 ILE A N 1
ATOM 5903 C CA . ILE A 1 725 ? -28.647 -3.566 -40.352 1.00 75.62 725 ILE A CA 1
ATOM 5904 C C . ILE A 1 725 ? -29.619 -3.783 -41.516 1.00 75.62 725 ILE A C 1
ATOM 5906 O O . ILE A 1 725 ? -29.300 -3.431 -42.648 1.00 75.62 725 ILE A O 1
ATOM 5910 N N . ASN A 1 726 ? -30.842 -4.251 -41.247 1.00 74.00 726 ASN A N 1
ATOM 5911 C CA . ASN A 1 726 ? -31.840 -4.482 -42.294 1.00 74.00 726 ASN A CA 1
ATOM 5912 C C . ASN A 1 726 ? -32.313 -3.190 -42.984 1.00 74.00 726 ASN A C 1
ATOM 5914 O O . ASN A 1 726 ? -32.579 -3.206 -44.187 1.00 74.00 726 ASN A O 1
ATOM 5918 N N . SER A 1 727 ? -32.405 -2.062 -42.268 1.00 76.56 727 SER A N 1
ATOM 5919 C CA . SER A 1 727 ? -32.747 -0.768 -42.880 1.00 76.56 727 SER A CA 1
ATOM 5920 C C . SER A 1 727 ? -31.611 -0.222 -43.751 1.00 76.56 727 SER A C 1
ATOM 5922 O O . SER A 1 727 ? -31.867 0.329 -44.823 1.00 76.56 727 SER A O 1
ATOM 5924 N N . THR A 1 728 ? -30.363 -0.439 -43.333 1.00 75.50 728 THR A N 1
ATOM 5925 C CA . THR A 1 728 ? -29.164 -0.044 -44.085 1.00 75.50 728 THR A CA 1
ATOM 5926 C C . THR A 1 728 ? -28.997 -0.904 -45.339 1.00 75.50 728 THR A C 1
ATOM 5928 O O . THR A 1 728 ? -28.746 -0.378 -46.420 1.00 75.50 728 THR A O 1
ATOM 5931 N N . PHE A 1 729 ? -29.246 -2.212 -45.231 1.00 69.06 729 PHE A N 1
ATOM 5932 C CA . PHE A 1 729 ? -29.166 -3.152 -46.351 1.00 69.06 729 PHE A CA 1
ATOM 5933 C C . PHE A 1 729 ? -30.252 -2.892 -47.409 1.00 69.06 729 PHE A C 1
ATOM 5935 O O . PHE A 1 729 ? -29.981 -2.938 -48.606 1.00 69.06 729 PHE A O 1
ATOM 5942 N N . ARG A 1 730 ? -31.474 -2.525 -46.988 1.00 68.75 730 ARG A N 1
ATOM 5943 C CA . ARG A 1 730 ? -32.545 -2.115 -47.917 1.00 68.75 730 ARG A CA 1
ATOM 5944 C C . ARG A 1 730 ? -32.233 -0.808 -48.643 1.00 68.75 730 ARG A C 1
ATOM 5946 O O . ARG A 1 730 ? -32.519 -0.717 -49.830 1.00 68.75 730 ARG A O 1
ATOM 5953 N N . LYS A 1 731 ? -31.620 0.172 -47.967 1.00 71.00 731 LYS A N 1
ATOM 5954 C CA . LYS A 1 731 ? -31.185 1.429 -48.603 1.00 71.00 731 LYS A CA 1
ATOM 5955 C C . LYS A 1 731 ? -30.041 1.226 -49.597 1.00 71.00 731 LYS A C 1
ATOM 5957 O O . LYS A 1 731 ? -30.002 1.916 -50.607 1.00 71.00 731 LYS A O 1
ATOM 5962 N N . ALA A 1 732 ? -29.136 0.286 -49.331 1.00 63.56 732 ALA A N 1
ATOM 5963 C CA . ALA A 1 732 ? -28.004 0.004 -50.213 1.00 63.56 732 ALA A CA 1
ATOM 5964 C C . ALA A 1 732 ? -28.404 -0.755 -51.494 1.00 63.56 732 ALA A C 1
ATOM 5966 O O . ALA A 1 732 ? -27.728 -0.629 -52.509 1.00 63.56 732 ALA A O 1
ATOM 5967 N N . HIS A 1 733 ? -29.508 -1.511 -51.472 1.00 60.53 733 HIS A N 1
ATOM 5968 C CA . HIS A 1 733 ? -29.952 -2.311 -52.621 1.00 60.53 733 HIS A CA 1
ATOM 5969 C C . HIS A 1 733 ? -31.079 -1.700 -53.462 1.00 60.53 733 HIS A C 1
ATOM 5971 O O . HIS A 1 733 ? -31.388 -2.244 -54.519 1.00 60.53 733 HIS A O 1
ATOM 5977 N N . SER A 1 734 ? -31.669 -0.574 -53.053 1.00 57.69 734 SER A N 1
ATOM 5978 C CA . SER A 1 734 ? -32.733 0.090 -53.822 1.00 57.69 734 SER A CA 1
ATOM 5979 C C . SER A 1 734 ? -32.245 1.188 -54.778 1.00 57.69 734 SER A C 1
ATOM 5981 O O . SER A 1 734 ? -33.073 1.856 -55.386 1.00 57.69 734 SER A O 1
ATOM 5983 N N . GLY A 1 735 ? -30.935 1.404 -54.918 1.00 57.25 735 GLY A N 1
ATOM 5984 C CA . GLY A 1 735 ? -30.370 2.398 -55.838 1.00 57.25 735 GLY A CA 1
ATOM 5985 C C . GLY A 1 735 ? -29.884 1.772 -57.143 1.00 57.25 735 GLY A C 1
ATOM 5986 O O . GLY A 1 735 ? -28.677 1.649 -57.342 1.00 57.25 735 GLY A O 1
ATOM 5987 N N . LYS A 1 736 ? -30.807 1.340 -58.009 1.00 47.69 736 LYS A N 1
ATOM 5988 C CA . LYS A 1 736 ? -30.505 1.031 -59.412 1.00 47.69 736 LYS A CA 1
ATOM 5989 C C . LYS A 1 736 ? -30.624 2.315 -60.236 1.00 47.69 736 LYS A C 1
ATOM 5991 O O . LYS A 1 736 ? -31.624 3.013 -60.128 1.00 47.69 736 LYS A O 1
ATOM 5996 N N . TRP A 1 737 ? -29.560 2.567 -60.992 1.00 48.66 737 TRP A N 1
ATOM 5997 C CA . TRP A 1 737 ? -29.506 3.143 -62.334 1.00 48.66 737 TRP A CA 1
ATOM 5998 C C . TRP A 1 737 ? -30.862 3.295 -63.025 1.00 48.66 737 TRP A C 1
ATOM 6000 O O . TRP A 1 737 ? -31.528 2.281 -63.209 1.00 48.66 737 TRP A O 1
ATOM 6010 N N . ASP A 1 738 ? -31.180 4.522 -63.438 1.00 45.59 738 ASP A N 1
ATOM 6011 C CA . ASP A 1 738 ? -31.807 4.849 -64.723 1.00 45.59 738 ASP A CA 1
ATOM 6012 C C . ASP A 1 738 ? -31.492 6.328 -65.057 1.00 45.59 738 ASP A C 1
ATOM 6014 O O . ASP A 1 738 ? -31.668 7.198 -64.203 1.00 45.59 738 ASP A O 1
ATOM 6018 N N . GLU A 1 739 ? -30.992 6.517 -66.287 1.00 40.16 739 GLU A N 1
ATOM 6019 C CA . GLU A 1 739 ? -30.641 7.738 -67.061 1.00 40.16 739 GLU A CA 1
ATOM 6020 C C . GLU A 1 739 ? -29.504 8.670 -66.595 1.00 40.16 739 GLU A C 1
ATOM 6022 O O . GLU A 1 739 ? -29.669 9.480 -65.655 1.00 40.16 739 GLU A O 1
#